Protein AF-A0A954CSB7-F1 (afdb_monomer)

Solvent-accessible surface area (backbone atoms only — not comparable to full-atom values): 28310 Å² total; per-residue (Å²): 131,64,52,92,45,86,76,72,84,74,72,85,66,66,89,70,69,72,78,51,72,38,76,44,66,38,88,82,48,76,48,77,45,70,33,79,60,80,79,78,53,80,87,54,53,62,61,53,49,53,50,48,49,51,40,29,69,76,28,79,60,50,50,56,48,56,46,78,50,76,43,51,46,66,57,55,72,71,44,50,74,70,50,37,44,48,53,19,48,53,54,41,54,51,46,44,50,51,17,64,71,46,45,29,28,27,38,28,38,38,31,38,28,50,44,60,74,41,64,22,41,52,65,63,54,59,86,52,51,75,68,64,27,28,35,68,43,70,55,68,53,68,96,70,74,62,101,68,55,73,53,58,56,46,53,56,54,50,52,54,48,49,51,54,49,50,58,52,39,59,59,50,60,73,71,56,76,59,67,69,54,43,50,30,38,68,45,20,55,61,48,51,52,59,50,46,53,50,52,43,52,34,48,44,52,48,68,44,92,86,62,88,58,83,29,66,46,75,39,29,44,35,46,24,25,76,52,75,90,73,62,76,63,60,63,50,51,54,51,51,35,63,74,67,71,55,75,85,77,95,78,76,81,85,74,77,75,71,72,61,56,32,21,52,56,35,37,46,66,67,45,61,54,62,44,52,74,69,22,37,54,27,71,68,57,54,52,53,57,49,51,54,53,50,52,51,52,52,51,53,53,51,52,51,51,52,52,50,51,53,50,50,47,14,49,53,46,34,51,50,55,51,51,54,48,50,56,26,45,50,48,53,67,69,55,76,92,53,82,61,90,48,66,66,59,46,51,29,47,48,51,33,48,53,52,44,51,50,40,51,45,29,73,73,78,56,62,60,76,55,35,34,95,88,61,59,52,54,69,62,49,38,59,55,47,46,42,56,50,36,65,58,45,32,70,40,37,50,53,49,23,50,54,41,50,51,52,50,50,53,50,51,64,72,69,63,52,101,82,55,61,72,66,59,57,51,50,51,52,53,55,49,50,40,53,33,24,41,48,68,76,38,87,44,50,36,71,62,41,25,59,62,47,64,39,87,59,30,48,49,77,86,70,91,69,72,91,58,45,70,62,47,51,52,51,50,42,54,52,42,42,53,50,22,49,50,53,43,68,49,57,88,96,56,70,92,52,64,76,57,51,87,129

pLDDT: mean 80.66, std 16.31, range [27.88, 97.5]

Radius of gyration: 52.99 Å; Cα contacts (8 Å, |Δi|>4): 544; chains: 1; bounding box: 109×63×134 Å

Foldseek 3Di:
DAQPPPDDDDFPDDPDAPPAFTWGDDPLDIDTRGHPCVLPDPPCVVVVLVVLLVLCVVPVWFSDAEEEAEDELVCLVPDDLVRLLVVLVSVLVVLQVSCVSSLKQHEYEYEHEPCVVQQLPCLLCVPDDPVQQQAWAWDWDDPDDDPDDPLVVLVVRLVVVLVVLVVVLVVSLVPDDDPSSNVSSVCRSVSSVVSSVSVSSSSCSNRPPVPPDSRYHHTIYTYWYFDDPDDVVVVVVVVVCVVVVPPDDPPDDPPVVPRRIGNPNCCVVVPSSVSSVVMGRHPVVVVVVVVVVVVVVVVVVVVVVVVVVLVVLQVVVQVVLVVQLVVLLVQLVPDDDDQEDDLSNLVSLLSNLVSLVVLVCCVPVNNDSSNDDPNHPSVVSNLVSLLSSLVRCCSQFPQQLLVQLVVVLVVLVVPDDPPDDPVSVVVNVLSVVLNCLLQLNDQFDLVSVLVSSLPPCRRGHPDPDDPCVVVSSVSVSSVSSSLSVVSNVDDRPDDPNVSHDHD

Mean predicted aligned error: 14.92 Å

Structure (mmCIF, N/CA/C/O backbone):
data_AF-A0A954CSB7-F1
#
_entry.id   AF-A0A954CSB7-F1
#
loop_
_atom_site.group_PDB
_atom_site.id
_atom_site.type_symbol
_atom_site.label_atom_id
_atom_site.label_alt_id
_atom_site.label_comp_id
_atom_site.label_asym_id
_atom_site.label_entity_id
_atom_site.label_seq_id
_atom_site.pdbx_PDB_ins_code
_atom_site.Cartn_x
_atom_site.Cartn_y
_atom_site.Cartn_z
_atom_site.occupancy
_atom_site.B_iso_or_equiv
_atom_site.auth_seq_id
_atom_site.auth_comp_id
_atom_site.auth_asym_id
_atom_site.auth_atom_id
_atom_site.pdbx_PDB_model_num
ATOM 1 N N . LEU A 1 1 ? -30.658 -6.996 17.499 1.00 58.53 1 LEU A N 1
ATOM 2 C CA . LEU A 1 1 ? -30.069 -6.772 16.162 1.00 58.53 1 LEU A CA 1
ATOM 3 C C . LEU A 1 1 ? -30.903 -7.571 15.180 1.00 58.53 1 LEU A C 1
ATOM 5 O O . LEU A 1 1 ? -31.338 -8.655 15.562 1.00 58.53 1 LEU A O 1
ATOM 9 N N . ASN A 1 2 ? -31.167 -7.038 13.991 1.00 55.19 2 ASN A N 1
ATOM 10 C CA . ASN A 1 2 ? -31.871 -7.786 12.954 1.00 55.19 2 ASN A CA 1
ATOM 11 C C . ASN A 1 2 ? -30.877 -8.728 12.273 1.00 55.19 2 ASN A C 1
ATOM 13 O O . ASN A 1 2 ? -29.867 -8.288 11.722 1.00 55.19 2 ASN A O 1
ATOM 17 N N . PHE A 1 3 ? -31.151 -10.026 12.367 1.00 62.50 3 PHE A N 1
ATOM 18 C CA . PHE A 1 3 ? -30.398 -11.073 11.689 1.00 62.50 3 PHE A CA 1
ATOM 19 C C . PHE A 1 3 ? -31.258 -11.555 10.514 1.00 62.50 3 PHE A C 1
ATOM 21 O O . PHE A 1 3 ? -32.340 -12.089 10.768 1.00 62.50 3 PHE A O 1
ATOM 28 N N . PRO A 1 4 ? -30.815 -11.403 9.254 1.00 45.62 4 PRO A N 1
ATOM 29 C CA . PRO A 1 4 ? -31.624 -11.712 8.068 1.00 45.62 4 PRO A CA 1
ATOM 30 C C . PRO A 1 4 ? -32.097 -13.177 7.922 1.00 45.62 4 PRO A C 1
ATOM 32 O O . PRO A 1 4 ? -32.830 -13.483 6.992 1.00 45.62 4 PRO A O 1
ATOM 35 N N . ALA A 1 5 ? -31.709 -14.093 8.820 1.00 44.19 5 ALA A N 1
ATOM 36 C CA . ALA A 1 5 ? -31.930 -15.540 8.698 1.00 44.19 5 ALA A CA 1
ATOM 37 C C . ALA A 1 5 ? -32.710 -16.169 9.876 1.00 44.19 5 ALA A C 1
ATOM 39 O O . ALA A 1 5 ? -32.426 -17.293 10.293 1.00 44.19 5 ALA A O 1
ATOM 40 N N . ALA A 1 6 ? -33.705 -15.467 10.431 1.00 41.38 6 ALA A N 1
ATOM 41 C CA . ALA A 1 6 ? -34.638 -16.059 11.404 1.00 41.38 6 ALA A CA 1
ATOM 42 C C . ALA A 1 6 ? -35.704 -16.986 10.763 1.00 41.38 6 ALA A C 1
ATOM 44 O O . ALA A 1 6 ? -36.482 -17.609 11.481 1.00 41.38 6 ALA A O 1
ATOM 45 N N . GLN A 1 7 ? -35.708 -17.137 9.434 1.00 35.84 7 GLN A N 1
ATOM 46 C CA . GLN A 1 7 ? -36.446 -18.174 8.707 1.00 35.84 7 GLN A CA 1
ATOM 47 C C . GLN A 1 7 ? -35.445 -19.011 7.894 1.00 35.84 7 GLN A C 1
ATOM 49 O O . GLN A 1 7 ? -35.078 -18.640 6.789 1.00 35.84 7 GLN A O 1
ATOM 54 N N . GLY A 1 8 ? -34.959 -20.121 8.459 1.00 34.28 8 GLY A N 1
ATOM 55 C CA . GLY A 1 8 ? -34.123 -21.091 7.737 1.00 34.28 8 GLY A CA 1
ATOM 56 C C . GLY A 1 8 ? -32.611 -20.827 7.776 1.00 34.28 8 GLY A C 1
ATOM 57 O O . GLY A 1 8 ? -32.037 -20.275 6.850 1.00 34.28 8 GLY A O 1
ATOM 58 N N . GLY A 1 9 ? -31.962 -21.293 8.848 1.00 41.34 9 GLY A N 1
ATOM 59 C CA . GLY A 1 9 ? -30.584 -21.807 8.852 1.00 41.34 9 GLY A CA 1
ATOM 60 C C . GLY A 1 9 ? -29.501 -21.063 8.057 1.00 41.34 9 GLY A C 1
ATOM 61 O O . GLY A 1 9 ? -29.053 -21.558 7.033 1.00 41.34 9 GLY A O 1
ATOM 62 N N . ALA A 1 10 ? -28.943 -19.988 8.616 1.00 38.69 10 ALA A N 1
ATOM 63 C CA . ALA A 1 10 ? -27.583 -19.554 8.273 1.00 38.69 10 ALA A CA 1
ATOM 64 C C . ALA A 1 10 ? -26.798 -19.151 9.529 1.00 38.69 10 ALA A C 1
ATOM 66 O O . ALA A 1 10 ? -26.218 -18.075 9.632 1.00 38.69 10 ALA A O 1
ATOM 67 N N . LYS A 1 11 ? -26.796 -20.044 10.521 1.00 39.81 11 LYS A N 1
ATOM 68 C CA . LYS A 1 11 ? -25.734 -20.105 11.521 1.00 39.81 11 LYS A CA 1
ATOM 69 C C . LYS A 1 11 ? -24.755 -21.142 10.986 1.00 39.81 11 LYS A C 1
ATOM 71 O O . LYS A 1 11 ? -25.071 -22.329 11.038 1.00 39.81 11 LYS A O 1
ATOM 76 N N . VAL A 1 12 ? -23.618 -20.727 10.427 1.00 42.75 12 VAL A N 1
ATOM 77 C CA . VAL A 1 12 ? -22.533 -21.671 10.107 1.00 42.75 12 VAL A CA 1
ATOM 78 C C . VAL A 1 12 ? -21.904 -22.056 11.440 1.00 42.75 12 VAL A C 1
ATOM 80 O O . VAL A 1 12 ? -20.936 -21.466 11.896 1.00 42.75 12 VAL A O 1
ATOM 83 N N . ARG A 1 13 ? -22.579 -22.963 12.144 1.00 39.25 13 ARG A N 1
ATOM 84 C CA . ARG A 1 13 ? -22.224 -23.406 13.485 1.00 39.25 13 ARG A CA 1
ATOM 85 C C . ARG A 1 13 ? -21.276 -24.588 13.328 1.00 39.25 13 ARG A C 1
ATOM 87 O O . ARG A 1 13 ? -21.699 -25.645 12.863 1.00 39.25 13 ARG A O 1
ATOM 94 N N . GLY A 1 14 ? -20.023 -24.434 13.747 1.00 34.94 14 GLY A N 1
ATOM 95 C CA . GLY A 1 14 ? -19.221 -25.596 14.129 1.00 34.94 14 GLY A CA 1
ATOM 96 C C . GLY A 1 14 ? -19.966 -26.362 15.230 1.00 34.94 14 GLY A C 1
ATOM 97 O O . GLY A 1 14 ? -20.561 -25.763 16.129 1.00 34.94 14 GLY A O 1
ATOM 98 N N . ILE A 1 15 ? -20.039 -27.684 15.124 1.00 28.69 15 ILE A N 1
ATOM 99 C CA . ILE A 1 15 ? -20.861 -28.523 16.002 1.00 28.69 15 ILE A CA 1
ATOM 100 C C . ILE A 1 15 ? -20.238 -28.551 17.416 1.00 28.69 15 ILE A C 1
ATOM 102 O O . ILE A 1 15 ? -19.192 -29.162 17.629 1.00 28.69 15 ILE A O 1
ATOM 106 N N . GLY A 1 16 ? -20.910 -27.909 18.383 1.00 27.88 16 GLY A N 1
ATOM 107 C CA . GLY A 1 16 ? -20.658 -28.014 19.832 1.00 27.88 16 GLY A CA 1
ATOM 108 C C . GLY A 1 16 ? -19.767 -26.913 20.429 1.00 27.88 16 GLY A C 1
ATOM 109 O O . GLY A 1 16 ? -18.554 -26.965 20.276 1.00 27.88 16 GLY A O 1
ATOM 110 N N . GLY A 1 17 ? -20.362 -25.959 21.167 1.00 42.59 17 GLY A N 1
ATOM 111 C CA . GLY A 1 17 ? -19.653 -24.797 21.741 1.00 42.59 17 GLY A CA 1
ATOM 112 C C . GLY A 1 17 ? -19.018 -23.888 20.675 1.00 42.59 17 GLY A C 1
ATOM 113 O O . GLY A 1 17 ? -18.892 -24.285 19.520 1.00 42.59 17 GLY A O 1
ATOM 114 N N . THR A 1 18 ? -18.629 -22.655 21.010 1.00 44.28 18 THR A N 1
ATOM 115 C CA . THR A 1 18 ? -17.856 -21.808 20.077 1.00 44.28 18 THR A CA 1
ATOM 116 C C . THR A 1 18 ? -16.432 -22.368 19.996 1.00 44.28 18 THR A C 1
ATOM 118 O O . THR A 1 18 ? -15.550 -21.952 20.739 1.00 44.28 18 THR A O 1
ATOM 121 N N . ARG A 1 19 ? -16.240 -23.417 19.184 1.00 41.44 19 ARG A N 1
ATOM 122 C CA . ARG A 1 19 ? -14.942 -24.071 18.931 1.00 41.44 19 ARG A CA 1
ATOM 123 C C . ARG A 1 19 ? -14.111 -23.328 17.880 1.00 41.44 19 ARG A C 1
ATOM 125 O O . ARG A 1 19 ? -12.893 -23.313 18.002 1.00 41.44 19 ARG A O 1
ATOM 132 N N . ASN A 1 20 ? -14.779 -22.670 16.929 1.00 51.84 20 ASN A N 1
ATOM 133 C CA . ASN A 1 20 ? -14.190 -21.883 15.841 1.00 51.84 20 ASN A CA 1
ATOM 134 C C . ASN A 1 20 ? -14.751 -20.446 15.896 1.00 51.84 20 ASN A C 1
ATOM 136 O O . ASN A 1 20 ? -15.781 -20.224 16.533 1.00 51.84 20 ASN A O 1
ATOM 140 N N . CYS A 1 21 ? -14.092 -19.472 15.255 1.00 63.47 21 CYS A N 1
ATOM 141 C CA . CYS A 1 21 ? -14.601 -18.097 15.157 1.00 63.47 21 CYS A CA 1
ATOM 142 C C . CYS A 1 21 ? -16.009 -18.072 14.524 1.00 63.47 21 CYS A C 1
ATOM 144 O O . CYS A 1 21 ? -16.188 -18.519 13.390 1.00 63.47 21 CYS A O 1
ATOM 146 N N . ASP A 1 22 ? -16.996 -17.542 15.251 1.00 70.06 22 ASP A N 1
ATOM 147 C CA . ASP A 1 22 ? -18.388 -17.446 14.809 1.00 70.06 22 ASP A CA 1
ATOM 148 C C . ASP A 1 22 ? -18.623 -16.108 14.091 1.00 70.06 22 ASP A C 1
ATOM 150 O O . ASP A 1 22 ? -18.292 -15.029 14.590 1.00 70.06 22 ASP A O 1
ATOM 154 N N . TRP A 1 23 ? -19.238 -16.175 12.910 1.00 76.38 23 TRP A N 1
ATOM 155 C CA . TRP A 1 23 ? -19.593 -15.001 12.117 1.00 76.38 23 TRP A CA 1
ATOM 156 C C . TRP A 1 23 ? -21.077 -14.698 12.265 1.00 76.38 23 TRP A C 1
ATOM 158 O O . TRP A 1 23 ? -21.939 -15.519 11.944 1.00 76.38 23 TRP A O 1
ATOM 168 N N . TRP A 1 24 ? -21.375 -13.483 12.702 1.00 78.25 24 TRP A N 1
ATOM 169 C CA . TRP A 1 24 ? -22.733 -13.012 12.915 1.00 78.25 24 TRP A CA 1
ATOM 170 C C . TRP A 1 24 ? -23.031 -11.858 11.960 1.00 78.25 24 TRP A C 1
ATOM 172 O O . TRP A 1 24 ? -22.493 -10.759 12.095 1.00 78.25 24 TRP A O 1
ATOM 182 N N . PHE A 1 25 ? -23.904 -12.114 10.988 1.00 77.12 25 PHE A N 1
ATOM 183 C CA . PHE A 1 25 ? -24.308 -11.140 9.976 1.00 77.12 25 PHE A CA 1
ATOM 184 C C . PHE A 1 25 ? -25.567 -10.393 10.415 1.00 77.12 25 PHE A C 1
ATOM 186 O O . PHE A 1 25 ? -26.606 -11.006 10.658 1.00 77.12 25 PHE A O 1
ATOM 193 N N . THR A 1 26 ? -25.484 -9.070 10.488 1.00 78.31 26 THR A N 1
ATOM 194 C CA . THR A 1 26 ? -26.619 -8.185 10.782 1.00 78.31 26 THR A CA 1
ATOM 195 C C . THR A 1 26 ? -26.814 -7.187 9.650 1.00 78.31 26 THR A C 1
ATOM 197 O O . THR A 1 26 ? -25.914 -7.005 8.830 1.00 78.31 26 THR A O 1
ATOM 200 N N . GLU A 1 27 ? -27.969 -6.522 9.612 1.00 77.81 27 GLU A N 1
ATOM 201 C CA . GLU A 1 27 ? -28.237 -5.450 8.636 1.00 77.81 27 GLU A CA 1
ATOM 202 C C . GLU A 1 27 ? -27.206 -4.308 8.714 1.00 77.81 27 GLU A C 1
ATOM 204 O O . GLU A 1 27 ? -26.839 -3.732 7.692 1.00 77.81 27 GLU A O 1
ATOM 209 N N . ASP A 1 28 ? -26.685 -4.030 9.914 1.00 77.12 28 ASP A N 1
ATOM 210 C CA . ASP A 1 28 ? -25.803 -2.889 10.185 1.00 77.12 28 ASP A CA 1
ATOM 211 C C . ASP A 1 28 ? -24.303 -3.240 10.193 1.00 77.12 28 ASP A C 1
ATOM 213 O O . ASP A 1 28 ? -23.449 -2.348 10.180 1.00 77.12 28 ASP A O 1
ATOM 217 N N . GLY A 1 29 ? -23.946 -4.528 10.222 1.00 80.00 29 GLY A N 1
ATOM 218 C CA . GLY A 1 29 ? -22.550 -4.950 10.326 1.00 80.00 29 GLY A CA 1
ATOM 219 C C . GLY A 1 29 ? -22.325 -6.446 10.537 1.00 80.00 29 GLY A C 1
ATOM 220 O O . GLY A 1 29 ? -23.254 -7.229 10.738 1.00 80.00 29 GLY A O 1
ATOM 221 N N . ILE A 1 30 ? -21.051 -6.838 10.499 1.00 85.00 30 ILE A N 1
ATOM 222 C CA . ILE A 1 30 ? -20.589 -8.204 10.766 1.00 85.00 30 ILE A CA 1
ATOM 223 C C . ILE A 1 30 ? -19.893 -8.203 12.126 1.00 85.00 30 ILE A C 1
ATOM 225 O O . ILE A 1 30 ? -18.964 -7.424 12.342 1.00 85.00 30 ILE A O 1
ATOM 229 N N . LEU A 1 31 ? -20.337 -9.072 13.031 1.00 85.19 31 LEU A N 1
ATOM 230 C CA . LEU A 1 31 ? -19.681 -9.321 14.310 1.00 85.19 31 LEU A CA 1
ATOM 231 C C . LEU A 1 31 ? -18.898 -10.628 14.199 1.00 85.19 31 LEU A C 1
ATOM 233 O O . LEU A 1 31 ? -19.445 -11.659 13.806 1.00 85.19 31 LEU A O 1
ATOM 237 N N . LEU A 1 32 ? -17.614 -10.556 14.527 1.00 84.25 32 LEU A N 1
ATOM 238 C CA . LEU A 1 32 ? -16.718 -11.702 14.573 1.00 84.25 32 LEU A CA 1
ATOM 239 C C . LEU A 1 32 ? -16.534 -12.063 16.040 1.00 84.25 32 LEU A C 1
ATOM 241 O O . LEU A 1 32 ? -15.939 -11.295 16.794 1.00 84.25 32 LEU A O 1
ATOM 245 N N . ASP A 1 33 ? -17.099 -13.193 16.442 1.00 77.44 33 ASP A N 1
ATOM 246 C CA . ASP A 1 33 ? -16.968 -13.713 17.795 1.00 77.44 33 ASP A CA 1
ATOM 247 C C . ASP A 1 33 ? -15.814 -14.715 17.818 1.00 77.44 33 ASP A C 1
ATOM 249 O O . ASP A 1 33 ? -15.838 -15.756 17.156 1.00 77.44 33 ASP A O 1
ATOM 253 N N . THR A 1 34 ? -14.745 -14.359 18.516 1.00 66.25 34 THR A N 1
ATOM 254 C CA . THR A 1 34 ? -13.564 -15.205 18.649 1.00 66.25 34 THR A CA 1
ATOM 255 C C . THR A 1 34 ? -13.763 -16.119 19.845 1.00 66.25 34 THR A C 1
ATOM 257 O O . THR A 1 34 ? -13.930 -15.632 20.962 1.00 66.25 34 THR A O 1
ATOM 260 N N . ALA A 1 35 ? -13.714 -17.436 19.634 1.00 55.28 35 ALA A N 1
ATOM 261 C CA . ALA A 1 35 ? -13.769 -18.408 20.720 1.00 55.28 35 ALA A CA 1
ATOM 262 C C . ALA A 1 35 ? -12.796 -18.030 21.855 1.00 55.28 35 ALA A C 1
ATOM 264 O O . ALA A 1 35 ? -11.618 -17.768 21.608 1.00 55.28 35 ALA A O 1
ATOM 265 N N . GLY A 1 36 ? -13.256 -18.073 23.111 1.00 51.44 36 GLY A N 1
ATOM 266 C CA . GLY A 1 36 ? -12.426 -17.769 24.287 1.00 51.44 36 GLY A CA 1
ATOM 267 C C . GLY A 1 36 ? -11.167 -18.646 24.431 1.00 51.44 36 GLY A C 1
ATOM 268 O O . GLY A 1 36 ? -10.270 -18.290 25.188 1.00 51.44 36 GLY A O 1
ATOM 269 N N . ARG A 1 37 ? -11.060 -19.752 23.672 1.00 46.59 37 ARG A N 1
ATOM 270 C CA . ARG A 1 37 ? -9.919 -20.691 23.619 1.00 46.59 37 ARG A CA 1
ATOM 271 C C . ARG A 1 37 ? -8.616 -20.084 23.101 1.00 46.59 37 ARG A C 1
ATOM 273 O O . ARG A 1 37 ? -7.557 -20.577 23.479 1.00 46.59 37 ARG A O 1
ATOM 280 N N . TYR A 1 38 ? -8.648 -19.007 22.310 1.00 48.41 38 TYR A N 1
ATOM 281 C CA . TYR A 1 38 ? -7.397 -18.400 21.837 1.00 48.41 38 TYR A CA 1
ATOM 282 C C . TYR A 1 38 ? -6.513 -17.895 22.987 1.00 48.41 38 TYR A C 1
ATOM 284 O O . TYR A 1 38 ? -5.347 -17.616 22.754 1.00 48.41 38 TYR A O 1
ATOM 292 N N . THR A 1 39 ? -7.021 -17.841 24.225 1.00 45.91 39 THR A N 1
ATOM 293 C CA . THR A 1 39 ? -6.282 -17.512 25.453 1.00 45.91 39 THR A CA 1
ATOM 294 C C . THR A 1 39 ? -5.405 -18.636 26.028 1.00 45.91 39 THR A C 1
ATOM 296 O O . THR A 1 39 ? -4.519 -18.314 26.812 1.00 45.91 39 THR A O 1
ATOM 299 N N . THR A 1 40 ? -5.589 -19.919 25.674 1.00 44.09 40 THR A N 1
ATOM 300 C CA . THR A 1 40 ? -5.086 -21.029 26.524 1.00 44.09 40 THR A CA 1
ATOM 301 C C . THR A 1 40 ? -4.278 -22.144 25.845 1.00 44.09 40 THR A C 1
ATOM 303 O O . THR A 1 40 ? -3.637 -22.903 26.569 1.00 44.09 40 THR A O 1
ATOM 306 N N . VAL A 1 41 ? -4.223 -22.263 24.509 1.00 47.25 41 VAL A N 1
ATOM 307 C CA . VAL A 1 41 ? -3.470 -23.359 23.850 1.00 47.25 41 VAL A CA 1
ATOM 308 C C . VAL A 1 41 ? -2.693 -22.866 22.622 1.00 47.25 41 VAL A C 1
ATOM 310 O O . VAL A 1 41 ? -3.241 -22.169 21.774 1.00 47.25 41 VAL A O 1
ATOM 313 N N . ALA A 1 42 ? -1.409 -23.227 22.523 1.00 53.00 42 ALA A N 1
ATOM 314 C CA . ALA A 1 42 ? -0.500 -22.798 21.452 1.00 53.00 42 ALA A CA 1
ATOM 315 C C . ALA A 1 42 ? -0.835 -23.383 20.060 1.00 53.00 42 ALA A C 1
ATOM 317 O O . ALA A 1 42 ? -0.461 -22.792 19.050 1.00 53.00 42 ALA A O 1
ATOM 318 N N . GLU A 1 43 ? -1.557 -24.508 19.993 1.00 52.78 43 GLU A N 1
ATOM 319 C CA . GLU A 1 43 ? -1.865 -25.218 18.738 1.00 52.78 43 GLU A CA 1
ATOM 320 C C . GLU A 1 43 ? -2.818 -24.459 17.791 1.00 52.78 43 GLU A C 1
ATOM 322 O O . GLU A 1 43 ? -2.798 -24.723 16.594 1.00 52.78 43 GLU A O 1
ATOM 327 N N . ASP A 1 44 ? -3.595 -23.473 18.262 1.00 62.16 44 ASP A N 1
ATOM 328 C CA . ASP A 1 44 ? -4.552 -22.731 17.406 1.00 62.16 44 ASP A CA 1
ATOM 329 C C . ASP A 1 44 ? -4.057 -21.354 16.954 1.00 62.16 44 ASP A C 1
ATOM 331 O O . ASP A 1 44 ? -4.788 -20.585 16.319 1.00 62.16 44 ASP A O 1
ATOM 335 N N . GLN A 1 45 ? -2.821 -21.002 17.306 1.00 69.06 45 GLN A N 1
ATOM 336 C CA . GLN A 1 45 ? -2.272 -19.682 17.019 1.00 69.06 45 GLN A CA 1
ATOM 337 C C . GLN A 1 45 ? -2.076 -19.465 15.508 1.00 69.06 45 GLN A C 1
ATOM 339 O O . GLN A 1 45 ? -2.278 -18.360 15.004 1.00 69.06 45 GLN A O 1
ATOM 344 N N . GLU A 1 46 ? -1.735 -20.522 14.766 1.00 73.12 46 GLU A N 1
ATOM 345 C CA . GLU A 1 46 ? -1.573 -20.460 13.311 1.00 73.12 46 GLU A CA 1
ATOM 346 C C . GLU A 1 46 ? -2.901 -20.234 12.580 1.00 73.12 46 GLU A C 1
ATOM 348 O O . GLU A 1 46 ? -2.962 -19.392 11.683 1.00 73.12 46 GLU A O 1
ATOM 353 N N . GLU A 1 47 ? -3.976 -20.918 12.989 1.00 74.75 47 GLU A N 1
ATOM 354 C CA . GLU A 1 47 ? -5.312 -20.742 12.403 1.00 74.75 47 GLU A CA 1
ATOM 355 C C . GLU A 1 47 ? -5.821 -19.313 12.630 1.00 74.75 47 GLU A C 1
ATOM 357 O O . GLU A 1 47 ? -6.297 -18.649 11.705 1.00 74.75 47 GLU A O 1
ATOM 362 N N . TRP A 1 48 ? -5.638 -18.798 13.847 1.00 76.69 48 TRP A N 1
ATOM 363 C CA . TRP A 1 48 ? -5.956 -17.417 14.188 1.00 76.69 48 TRP A CA 1
ATOM 364 C C . TRP A 1 48 ? -5.161 -16.406 13.351 1.00 76.69 48 TRP A C 1
ATOM 366 O O . TRP A 1 48 ? -5.719 -15.445 12.817 1.00 76.69 48 TRP A O 1
ATOM 376 N N . PHE A 1 49 ? -3.860 -16.629 13.167 1.00 82.75 49 PHE A N 1
ATOM 377 C CA . PHE A 1 49 ? -3.039 -15.756 12.333 1.00 82.75 49 PHE A CA 1
ATOM 378 C C . PHE A 1 49 ? -3.424 -15.804 10.858 1.00 82.75 49 PHE A C 1
ATOM 380 O O . PHE A 1 49 ? -3.494 -14.749 10.221 1.00 82.75 49 PHE A O 1
ATOM 387 N N . ALA A 1 50 ? -3.708 -16.988 10.318 1.00 82.50 50 ALA A N 1
ATOM 388 C CA . ALA A 1 50 ? -4.200 -17.137 8.954 1.00 82.50 50 ALA A CA 1
ATOM 389 C C . ALA A 1 50 ? -5.531 -16.392 8.765 1.00 82.50 50 ALA A C 1
ATOM 391 O O . ALA A 1 50 ? -5.729 -15.703 7.762 1.00 82.50 50 ALA A O 1
ATOM 392 N N . PHE A 1 51 ? -6.410 -16.453 9.765 1.00 83.00 51 PHE A N 1
ATOM 393 C CA . PHE A 1 51 ? -7.666 -15.715 9.783 1.00 83.00 51 PHE A CA 1
ATOM 394 C C . PHE A 1 51 ? -7.464 -14.191 9.769 1.00 83.00 51 PHE A C 1
ATOM 396 O O . PHE A 1 51 ? -8.052 -13.495 8.935 1.00 83.00 51 PHE A O 1
ATOM 403 N N . LEU A 1 52 ? -6.590 -13.656 10.627 1.00 86.00 52 LEU A N 1
ATOM 404 C CA . LEU A 1 52 ? -6.276 -12.222 10.630 1.00 86.00 52 LEU A CA 1
ATOM 405 C C . LEU A 1 52 ? -5.661 -11.763 9.302 1.00 86.00 52 LEU A C 1
ATOM 407 O O . LEU A 1 52 ? -5.987 -10.681 8.804 1.00 86.00 52 LEU A O 1
ATOM 411 N N . GLU A 1 53 ? -4.817 -12.592 8.689 1.00 85.94 53 GLU A N 1
ATOM 412 C CA . GLU A 1 53 ? -4.244 -12.302 7.375 1.00 85.94 53 GLU A CA 1
ATOM 413 C C . GLU A 1 53 ? -5.280 -12.325 6.248 1.00 85.94 53 GLU A C 1
ATOM 415 O O . GLU A 1 53 ? -5.239 -11.480 5.345 1.00 85.94 53 GLU A O 1
ATOM 420 N N . MET A 1 54 ? -6.261 -13.225 6.322 1.00 85.75 54 MET A N 1
ATOM 421 C CA . MET A 1 54 ? -7.398 -13.253 5.403 1.00 85.75 54 MET A CA 1
ATOM 422 C C . MET A 1 54 ? -8.195 -11.945 5.475 1.00 85.75 54 MET A C 1
ATOM 424 O O . MET A 1 54 ? -8.499 -11.344 4.438 1.00 85.75 54 MET A O 1
ATOM 428 N N . ILE A 1 55 ? -8.480 -11.457 6.688 1.00 87.38 55 ILE A N 1
ATOM 429 C CA . ILE A 1 55 ? -9.186 -10.186 6.894 1.00 87.38 55 ILE A CA 1
ATOM 430 C C . ILE A 1 55 ? -8.358 -9.021 6.347 1.00 87.38 55 ILE A C 1
ATOM 432 O O . ILE A 1 55 ? -8.879 -8.191 5.597 1.00 87.38 55 ILE A O 1
ATOM 436 N N . ARG A 1 56 ? -7.056 -8.969 6.658 1.00 86.69 56 ARG A N 1
ATOM 437 C CA . ARG A 1 56 ? -6.154 -7.912 6.176 1.00 86.69 56 ARG A CA 1
ATOM 438 C C . ARG A 1 56 ? -6.058 -7.881 4.652 1.00 86.69 56 ARG A C 1
ATOM 440 O O . ARG A 1 56 ? -6.060 -6.803 4.055 1.00 86.69 56 ARG A O 1
ATOM 447 N N . THR A 1 57 ? -5.994 -9.048 4.017 1.00 85.81 57 THR A N 1
ATOM 448 C CA . THR A 1 57 ? -5.898 -9.170 2.556 1.00 85.81 57 THR A CA 1
ATOM 449 C C . THR A 1 57 ? -7.201 -8.756 1.876 1.00 85.81 57 THR A C 1
ATOM 451 O O . THR A 1 57 ? -7.167 -8.039 0.872 1.00 85.81 57 THR A O 1
ATOM 454 N N . SER A 1 58 ? -8.340 -9.137 2.460 1.00 86.81 58 SER A N 1
ATOM 455 C CA . SER A 1 58 ? -9.675 -8.814 1.943 1.00 86.81 58 SER A CA 1
ATOM 456 C C . SER A 1 58 ? -10.043 -7.340 2.145 1.00 86.81 58 SER A C 1
ATOM 458 O O . SER A 1 58 ? -10.707 -6.738 1.305 1.00 86.81 58 SER A O 1
ATOM 460 N N . ARG A 1 59 ? -9.591 -6.723 3.244 1.00 86.19 59 ARG A N 1
ATOM 461 C CA . ARG A 1 59 ? -9.912 -5.339 3.630 1.00 86.19 59 ARG A CA 1
ATOM 462 C C . ARG A 1 59 ? -8.645 -4.524 3.905 1.00 86.19 59 ARG A C 1
ATOM 464 O O . ARG A 1 59 ? -8.357 -4.144 5.037 1.00 86.19 59 ARG A O 1
ATOM 471 N N . LYS A 1 60 ? -7.916 -4.193 2.834 1.00 75.69 60 LYS A N 1
ATOM 472 C CA . LYS A 1 60 ? -6.568 -3.581 2.869 1.00 75.69 60 LYS A CA 1
ATOM 473 C C . LYS A 1 60 ? -6.439 -2.250 3.620 1.00 75.69 60 LYS A C 1
ATOM 475 O O . LYS A 1 60 ? -5.328 -1.916 4.032 1.00 75.69 60 LYS A O 1
ATOM 480 N N . ASP A 1 61 ? -7.508 -1.463 3.733 1.00 75.12 61 ASP A N 1
ATOM 481 C CA . ASP A 1 61 ? -7.461 -0.135 4.370 1.00 75.12 61 ASP A CA 1
ATOM 482 C C . ASP A 1 61 ? -7.998 -0.147 5.803 1.00 75.12 61 ASP A C 1
ATOM 484 O O . ASP A 1 61 ? -7.446 0.520 6.682 1.00 75.12 61 ASP A O 1
ATOM 488 N N . LYS A 1 62 ? -9.068 -0.914 6.042 1.00 83.12 62 LYS A N 1
ATOM 489 C CA . LYS A 1 62 ? -9.747 -1.035 7.339 1.00 83.12 62 LYS A CA 1
ATOM 490 C C . LYS A 1 62 ? -10.111 -2.500 7.600 1.00 83.12 62 LYS A C 1
ATOM 492 O O . LYS A 1 62 ? -11.269 -2.874 7.367 1.00 83.12 62 LYS A O 1
ATOM 497 N N . PRO A 1 63 ? -9.141 -3.325 8.039 1.00 86.06 63 PRO A N 1
ATOM 498 C CA . PRO A 1 63 ? -9.362 -4.750 8.264 1.00 86.06 63 PRO A CA 1
ATOM 499 C C . PRO A 1 63 ? -10.525 -5.002 9.230 1.00 86.06 63 PRO A C 1
ATOM 501 O O . PRO A 1 63 ? -11.452 -5.729 8.888 1.00 86.06 63 PRO A O 1
ATOM 504 N N . ILE A 1 64 ? -10.543 -4.280 10.357 1.00 89.69 64 ILE A N 1
ATOM 505 C CA . ILE A 1 64 ? -11.668 -4.217 11.301 1.00 89.69 64 ILE A CA 1
ATOM 506 C C . ILE A 1 64 ? -12.062 -2.763 11.587 1.00 89.69 64 ILE A C 1
ATOM 508 O O . ILE A 1 64 ? -11.262 -1.845 11.395 1.00 89.69 64 ILE A O 1
ATOM 512 N N . ASN A 1 65 ? -13.305 -2.551 12.027 1.00 89.94 65 ASN A N 1
ATOM 513 C CA . ASN A 1 65 ? -13.832 -1.224 12.369 1.00 89.94 65 ASN A CA 1
ATOM 514 C C . ASN A 1 65 ? -13.694 -0.871 13.859 1.00 89.94 65 ASN A C 1
ATOM 516 O O . ASN A 1 65 ? -13.727 0.307 14.199 1.00 89.94 65 ASN A O 1
ATOM 520 N N . GLY A 1 66 ? -13.510 -1.869 14.717 1.00 89.88 66 GLY A N 1
ATOM 521 C CA . GLY A 1 66 ? -13.359 -1.731 16.160 1.00 89.88 66 GLY A CA 1
ATOM 522 C C . GLY A 1 66 ? -13.202 -3.102 16.808 1.00 89.88 66 GLY A C 1
ATOM 523 O O . GLY A 1 66 ? -13.486 -4.117 16.169 1.00 89.88 66 GLY A O 1
ATOM 524 N N . ALA A 1 67 ? -12.761 -3.124 18.060 1.00 90.31 67 ALA A N 1
ATOM 525 C CA . ALA A 1 67 ? -12.709 -4.328 18.884 1.00 90.31 67 ALA A CA 1
ATOM 526 C C . ALA A 1 67 ? -13.582 -4.141 20.127 1.00 90.31 67 ALA A C 1
ATOM 528 O O . ALA A 1 67 ? -13.624 -3.052 20.699 1.00 90.31 67 ALA A O 1
ATOM 529 N N . ILE A 1 68 ? -14.281 -5.194 20.545 1.00 91.31 68 ILE A N 1
ATOM 530 C CA . ILE A 1 68 ? -15.090 -5.188 21.765 1.00 91.31 68 ILE A CA 1
ATOM 531 C C . ILE A 1 68 ? -14.387 -6.076 22.782 1.00 91.31 68 ILE A C 1
ATOM 533 O O . ILE A 1 68 ? -14.159 -7.254 22.525 1.00 91.31 68 ILE A O 1
ATOM 537 N N . VAL A 1 69 ? -14.055 -5.506 23.934 1.00 91.06 69 VAL A N 1
ATOM 538 C CA . VAL A 1 69 ? -13.519 -6.242 25.078 1.00 91.06 69 VAL A CA 1
ATOM 539 C C . VAL A 1 69 ? -14.672 -6.459 26.044 1.00 91.06 69 VAL A C 1
ATOM 541 O O . VAL A 1 69 ? -15.101 -5.525 26.721 1.00 91.06 69 VAL A O 1
ATOM 544 N N . ALA A 1 70 ? -15.207 -7.678 26.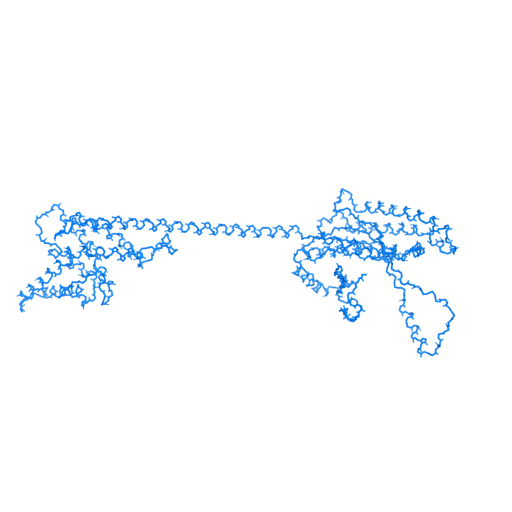062 1.00 91.38 70 ALA A N 1
ATOM 545 C CA . ALA A 1 70 ? -16.301 -8.068 26.940 1.00 91.38 70 ALA A CA 1
ATOM 546 C C . ALA A 1 70 ? -15.748 -8.756 28.192 1.00 91.38 70 ALA A C 1
ATOM 548 O O . ALA A 1 70 ? -15.123 -9.806 28.082 1.00 91.38 70 ALA A O 1
ATOM 549 N N . ILE A 1 71 ? -15.986 -8.176 29.368 1.00 91.00 71 ILE A N 1
ATOM 550 C CA . ILE A 1 71 ? -15.530 -8.724 30.654 1.00 91.00 71 ILE A CA 1
ATOM 551 C C . ILE A 1 71 ? -16.741 -8.911 31.548 1.00 91.00 71 ILE A C 1
ATOM 553 O O . ILE A 1 71 ? -17.588 -8.023 31.644 1.00 91.00 71 ILE A O 1
ATOM 557 N N . ALA A 1 72 ? -16.869 -10.073 32.173 1.00 91.38 72 ALA A N 1
ATOM 558 C CA . ALA A 1 72 ? -17.969 -10.323 33.087 1.00 91.38 72 ALA A CA 1
ATOM 559 C C . ALA A 1 72 ? -17.692 -9.638 34.433 1.00 91.38 72 ALA A C 1
ATOM 561 O O . ALA A 1 72 ? -16.596 -9.745 34.978 1.00 91.38 72 ALA A O 1
ATOM 562 N N . ILE A 1 73 ? -18.667 -8.905 34.975 1.00 90.56 73 ILE A N 1
ATOM 563 C CA . ILE A 1 73 ? -18.442 -8.147 36.214 1.00 90.56 73 ILE A CA 1
ATOM 564 C C . ILE A 1 73 ? -18.154 -9.071 37.407 1.00 90.56 73 ILE A C 1
ATOM 566 O O . ILE A 1 73 ? -17.364 -8.728 38.282 1.00 90.56 73 ILE A O 1
ATOM 570 N N . ASP A 1 74 ? -18.754 -10.264 37.429 1.00 88.75 74 ASP A N 1
ATOM 571 C CA . ASP A 1 74 ? -18.561 -11.261 38.483 1.00 88.75 74 ASP A CA 1
ATOM 572 C C . ASP A 1 74 ? -17.136 -11.818 38.517 1.00 88.75 74 ASP A C 1
ATOM 574 O O . ASP A 1 74 ? -16.639 -12.156 39.591 1.00 88.75 74 ASP A O 1
ATOM 578 N N . GLU A 1 75 ? -16.472 -11.866 37.363 1.00 88.56 75 GLU A N 1
ATOM 579 C CA . GLU A 1 75 ? -15.065 -12.247 37.250 1.00 88.56 75 GLU A CA 1
ATOM 580 C C . GLU A 1 75 ? -14.170 -11.213 37.943 1.00 88.56 75 GLU A C 1
ATOM 582 O O . GLU A 1 75 ? -13.335 -11.576 38.768 1.00 88.56 75 GLU A O 1
ATOM 587 N N . LEU A 1 76 ? -14.424 -9.920 37.717 1.00 88.75 76 LEU A N 1
ATOM 588 C CA . LEU A 1 76 ? -13.675 -8.834 38.360 1.00 88.75 76 LEU A CA 1
ATOM 589 C C . LEU A 1 76 ? -13.896 -8.774 39.873 1.00 88.75 76 LEU A C 1
ATOM 591 O O . LEU A 1 76 ? -12.969 -8.470 40.618 1.00 88.75 76 LEU A O 1
ATOM 595 N N . PHE A 1 77 ? -15.111 -9.071 40.339 1.00 86.19 77 PHE A N 1
ATOM 596 C CA . PHE A 1 77 ? -15.425 -9.086 41.769 1.00 86.19 77 PHE A CA 1
ATOM 597 C C . PHE A 1 77 ? -14.713 -10.200 42.535 1.00 86.19 77 PHE A C 1
ATOM 599 O O . PHE A 1 77 ? -14.393 -10.027 43.711 1.00 86.19 77 PHE A O 1
ATOM 606 N N . ARG A 1 78 ? -14.522 -11.358 41.896 1.00 87.50 78 ARG A N 1
ATOM 607 C CA . ARG A 1 78 ? -13.882 -12.526 42.514 1.00 87.50 78 ARG A CA 1
ATOM 608 C C . ARG A 1 78 ? -12.363 -12.495 42.391 1.00 87.50 78 ARG A C 1
ATOM 610 O O . ARG A 1 78 ? -11.699 -13.147 43.189 1.00 87.50 78 ARG A O 1
ATOM 617 N N . ALA A 1 79 ? -11.842 -11.757 41.415 1.00 88.50 79 ALA A N 1
ATOM 618 C CA . ALA A 1 79 ? -10.421 -11.686 41.135 1.00 88.50 79 ALA A CA 1
ATOM 619 C C . ALA A 1 79 ? -9.640 -10.963 42.246 1.00 88.50 79 ALA A C 1
ATOM 621 O O . ALA A 1 79 ? -9.980 -9.869 42.707 1.00 88.50 79 ALA A O 1
ATOM 622 N N . THR A 1 80 ? -8.531 -11.575 42.640 1.00 91.44 80 THR A N 1
ATOM 623 C CA . THR A 1 80 ? -7.461 -10.940 43.411 1.00 91.44 80 THR A CA 1
ATOM 624 C C . THR A 1 80 ? -6.727 -9.896 42.563 1.00 91.44 80 THR A C 1
ATOM 626 O O . THR A 1 80 ? -6.823 -9.897 41.337 1.00 91.44 80 THR A O 1
ATOM 629 N N . GLN A 1 81 ? -5.934 -9.017 43.188 1.00 89.00 81 GLN A N 1
ATOM 630 C CA . GLN A 1 81 ? -5.152 -8.018 42.442 1.00 89.00 81 GLN A CA 1
ATOM 631 C C . GLN A 1 81 ? -4.229 -8.665 41.396 1.00 89.00 81 GLN A C 1
ATOM 633 O O . GLN A 1 81 ? -4.154 -8.198 40.265 1.00 89.00 81 GLN A O 1
ATOM 638 N N . SER A 1 82 ? -3.579 -9.779 41.752 1.00 91.06 82 SER A N 1
ATOM 639 C CA . SER A 1 82 ? -2.713 -10.512 40.823 1.00 91.06 82 SER A CA 1
ATOM 640 C C . SER A 1 82 ? -3.485 -11.094 39.639 1.00 91.06 82 SER A C 1
ATOM 642 O O . SER A 1 82 ? -2.957 -11.133 38.530 1.00 91.06 82 SER A O 1
ATOM 644 N N . GLU A 1 83 ? -4.709 -11.577 39.861 1.00 90.56 83 GLU A N 1
ATOM 645 C CA . GLU A 1 83 ? -5.555 -12.102 38.786 1.00 90.56 83 GLU A CA 1
ATOM 646 C C . GLU A 1 83 ? -6.062 -10.969 37.889 1.00 90.56 83 GLU A C 1
ATOM 648 O O . GLU A 1 83 ? -6.025 -11.108 36.671 1.00 90.56 83 GLU A O 1
ATOM 653 N N . LEU A 1 84 ? -6.447 -9.820 38.458 1.00 89.25 84 LEU A N 1
ATOM 654 C CA . LEU A 1 84 ? -6.830 -8.628 37.691 1.00 89.25 84 LEU A CA 1
ATOM 655 C C . LEU A 1 84 ? -5.702 -8.152 36.771 1.00 89.25 84 LEU A C 1
ATOM 657 O O . LEU A 1 84 ? -5.941 -7.877 35.593 1.00 89.25 84 LEU A O 1
ATOM 661 N N . ASP A 1 85 ? -4.473 -8.094 37.286 1.00 89.00 85 ASP A N 1
ATOM 662 C CA . ASP A 1 85 ? -3.298 -7.709 36.504 1.00 89.00 85 ASP A CA 1
ATOM 663 C C . ASP A 1 85 ? -3.021 -8.707 35.371 1.00 89.00 85 ASP A C 1
ATOM 665 O O . ASP A 1 85 ? -2.656 -8.307 34.261 1.00 89.00 85 ASP A O 1
ATOM 669 N N . GLN A 1 86 ? -3.237 -10.000 35.624 1.00 88.75 86 GLN A N 1
ATOM 670 C CA . GLN A 1 86 ? -3.082 -11.047 34.619 1.00 88.75 86 GLN A CA 1
ATOM 671 C C . GLN A 1 86 ? -4.155 -10.945 33.524 1.00 88.75 86 GLN A C 1
ATOM 673 O O . GLN A 1 86 ? -3.803 -10.919 32.345 1.00 88.75 86 GLN A O 1
ATOM 678 N N . ILE A 1 87 ? -5.432 -10.774 33.886 1.00 88.38 87 ILE A N 1
ATOM 679 C CA . ILE A 1 87 ? -6.526 -10.555 32.923 1.00 88.38 87 ILE A CA 1
ATOM 680 C C . ILE A 1 87 ? -6.227 -9.313 32.069 1.00 88.38 87 ILE A C 1
ATOM 682 O O . ILE A 1 87 ? -6.349 -9.347 30.843 1.00 88.38 87 ILE A O 1
ATOM 686 N N . ALA A 1 88 ? -5.782 -8.216 32.690 1.00 88.06 88 ALA A N 1
ATOM 687 C CA . ALA A 1 88 ? -5.443 -6.984 31.981 1.00 88.06 88 ALA A CA 1
ATOM 688 C C . ALA A 1 88 ? -4.276 -7.190 31.003 1.00 88.06 88 ALA A C 1
ATOM 690 O O . ALA A 1 88 ? -4.313 -6.709 29.867 1.00 88.06 88 ALA A O 1
ATOM 691 N N . LYS A 1 89 ? -3.249 -7.937 31.417 1.00 86.00 89 LYS A N 1
ATOM 692 C CA . LYS A 1 89 ? -2.108 -8.289 30.570 1.00 86.00 89 LYS A CA 1
ATOM 693 C C . LYS A 1 89 ? -2.529 -9.142 29.375 1.00 86.00 89 LYS A C 1
ATOM 695 O O . LYS A 1 89 ? -2.080 -8.871 28.262 1.00 86.00 89 LYS A O 1
ATOM 700 N N . ASP A 1 90 ? -3.402 -10.122 29.579 1.00 86.00 90 ASP A N 1
ATOM 701 C CA . ASP A 1 90 ? -3.872 -10.999 28.507 1.00 86.00 90 ASP A CA 1
ATOM 702 C C . ASP A 1 90 ? -4.716 -10.234 27.488 1.00 86.00 90 ASP A C 1
ATOM 704 O O . ASP A 1 90 ? -4.468 -10.339 26.285 1.00 86.00 90 ASP A O 1
ATOM 708 N N . VAL A 1 91 ? -5.631 -9.376 27.947 1.00 86.50 91 VAL A N 1
ATOM 709 C CA . VAL A 1 91 ? -6.397 -8.482 27.065 1.00 86.50 91 VAL A CA 1
ATOM 710 C C . VAL A 1 91 ? -5.464 -7.562 26.276 1.00 86.50 91 VAL A C 1
ATOM 712 O O . VAL A 1 91 ? -5.620 -7.441 25.059 1.00 86.50 91 VAL A O 1
ATOM 715 N N . ARG A 1 92 ? -4.465 -6.946 26.925 1.00 84.62 92 ARG A N 1
ATOM 716 C CA . ARG A 1 92 ? -3.486 -6.083 26.245 1.00 84.62 92 ARG A CA 1
ATOM 717 C C . ARG A 1 92 ? -2.746 -6.832 25.144 1.00 84.62 92 ARG A C 1
ATOM 719 O O . ARG A 1 92 ? -2.734 -6.370 24.008 1.00 84.62 92 ARG A O 1
ATOM 726 N N . ASN A 1 93 ? -2.180 -7.995 25.465 1.00 84.38 93 ASN A N 1
ATOM 727 C CA . ASN A 1 93 ? -1.427 -8.798 24.505 1.00 84.38 93 ASN A CA 1
ATOM 728 C C . ASN A 1 93 ? -2.272 -9.120 23.264 1.00 84.38 93 ASN A C 1
ATOM 730 O O . ASN A 1 93 ? -1.763 -9.067 22.148 1.00 84.38 93 ASN A O 1
ATOM 734 N N . ARG A 1 94 ? -3.573 -9.389 23.440 1.00 82.31 94 ARG A N 1
ATOM 735 C CA . ARG A 1 94 ? -4.493 -9.655 22.323 1.00 82.31 94 ARG A CA 1
ATOM 736 C C . ARG A 1 94 ? -4.786 -8.427 21.479 1.00 82.31 94 ARG A C 1
ATOM 738 O O . ARG A 1 94 ? -4.835 -8.531 20.255 1.00 82.31 94 ARG A O 1
ATOM 745 N N . LEU A 1 95 ? -4.970 -7.269 22.104 1.00 85.38 95 LEU A N 1
ATOM 746 C CA . LEU A 1 95 ? -5.155 -6.014 21.377 1.00 85.38 95 LEU A CA 1
ATOM 747 C C . LEU A 1 95 ? -3.896 -5.638 20.583 1.00 85.38 95 LEU A C 1
ATOM 749 O O . LEU A 1 95 ? -4.008 -5.245 19.420 1.00 85.38 95 LEU A O 1
ATOM 753 N N . ASP A 1 96 ? -2.713 -5.828 21.168 1.00 82.69 96 ASP A N 1
ATOM 754 C CA . ASP A 1 96 ? -1.431 -5.584 20.503 1.00 82.69 96 ASP A CA 1
ATOM 755 C C . ASP A 1 96 ? -1.201 -6.560 19.342 1.00 82.69 96 ASP A C 1
ATOM 757 O O . ASP A 1 96 ? -0.795 -6.152 18.253 1.00 82.69 96 ASP A O 1
ATOM 761 N N . GLU A 1 97 ? -1.532 -7.839 19.528 1.00 84.00 97 GLU A N 1
ATOM 762 C CA . GLU A 1 97 ? -1.483 -8.864 18.484 1.00 84.00 97 GLU A CA 1
ATOM 763 C C . GLU A 1 97 ? -2.400 -8.513 17.300 1.00 84.00 97 GLU A C 1
ATOM 765 O O . GLU A 1 97 ? -1.958 -8.526 16.144 1.00 84.00 97 GLU A O 1
ATOM 770 N N . LEU A 1 98 ? -3.652 -8.131 17.581 1.00 85.88 98 LEU A N 1
ATOM 771 C C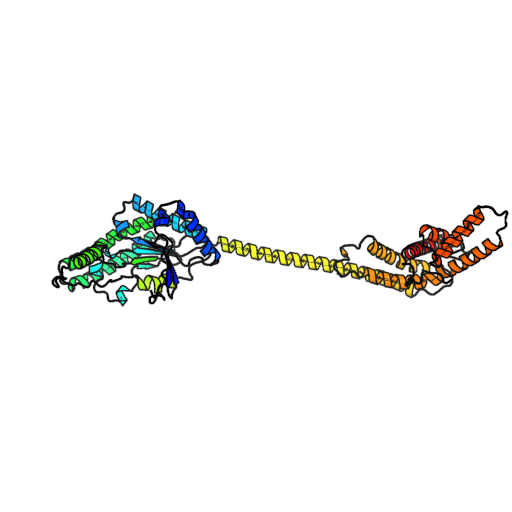A . LEU A 1 98 ? -4.612 -7.668 16.577 1.00 85.88 98 LEU A CA 1
ATOM 772 C C . LEU A 1 98 ? -4.079 -6.452 15.814 1.00 85.88 98 LEU A C 1
ATOM 774 O O . LEU A 1 98 ? -4.089 -6.440 14.582 1.00 85.88 98 LEU A O 1
ATOM 778 N N . ALA A 1 99 ? -3.586 -5.437 16.520 1.00 83.12 99 ALA A N 1
ATOM 779 C CA . ALA A 1 99 ? -3.075 -4.220 15.902 1.00 83.12 99 ALA A CA 1
ATOM 780 C C . ALA A 1 99 ? -1.821 -4.462 15.053 1.00 83.12 99 ALA A C 1
ATOM 782 O O . ALA A 1 99 ? -1.718 -3.942 13.937 1.00 83.12 99 ALA A O 1
ATOM 783 N N . ALA A 1 100 ? -0.887 -5.282 15.543 1.00 83.56 100 ALA A N 1
ATOM 784 C CA . ALA A 1 100 ? 0.342 -5.621 14.837 1.00 83.56 100 ALA A CA 1
ATOM 785 C C . ALA A 1 100 ? 0.054 -6.386 13.539 1.00 83.56 100 ALA A C 1
ATOM 787 O O . ALA A 1 100 ? 0.593 -6.044 12.482 1.00 83.56 100 ALA A O 1
ATOM 788 N N . ARG A 1 101 ? -0.827 -7.391 13.600 1.00 85.94 101 ARG A N 1
ATOM 789 C CA . ARG A 1 101 ? -1.177 -8.235 12.449 1.00 85.94 101 ARG A CA 1
ATOM 790 C C . ARG A 1 101 ? -2.030 -7.491 11.437 1.00 85.94 101 ARG A C 1
ATOM 792 O O . ARG A 1 101 ? -1.716 -7.505 10.253 1.00 85.94 101 ARG A O 1
ATOM 799 N N . LEU A 1 102 ? -3.066 -6.785 11.887 1.00 86.56 102 LEU A N 1
ATOM 800 C CA . LEU A 1 102 ? -3.955 -6.037 10.997 1.00 86.56 102 LEU A CA 1
ATOM 801 C C . LEU A 1 102 ? -3.316 -4.736 10.486 1.00 86.56 102 LEU A C 1
ATOM 803 O O . LEU A 1 102 ? -3.807 -4.154 9.520 1.00 86.56 102 LEU A O 1
ATOM 807 N N . GLN A 1 103 ? -2.205 -4.288 11.083 1.00 83.19 103 GLN A N 1
ATOM 808 C CA . GLN A 1 103 ? -1.496 -3.050 10.731 1.00 83.19 103 GLN A CA 1
ATOM 809 C C . GLN A 1 103 ? -2.433 -1.828 10.712 1.00 83.19 103 GLN A C 1
ATOM 811 O O . GLN A 1 103 ? -2.318 -0.934 9.863 1.00 83.19 103 GLN A O 1
ATOM 816 N N . GLY A 1 104 ? -3.388 -1.804 11.640 1.00 80.25 104 GLY A N 1
ATOM 817 C CA . GLY A 1 104 ? -4.445 -0.805 11.737 1.00 80.25 104 GLY A CA 1
ATOM 818 C C . GLY A 1 104 ? -4.572 -0.258 13.152 1.00 80.25 104 GLY A C 1
ATOM 819 O O . GLY A 1 104 ? -4.201 -0.922 14.112 1.00 80.25 104 GLY A O 1
ATOM 820 N N . VAL A 1 105 ? -5.111 0.954 13.248 1.00 81.00 105 VAL A N 1
ATOM 821 C CA . VAL A 1 105 ? -5.517 1.594 14.501 1.00 81.00 105 VAL A CA 1
ATOM 822 C C . VAL A 1 105 ? -7.038 1.580 14.537 1.00 81.00 105 VAL A C 1
ATOM 824 O O . VAL A 1 105 ? -7.685 2.060 13.598 1.00 81.00 105 VAL A O 1
ATOM 827 N N . PHE A 1 106 ? -7.613 1.016 15.594 1.00 85.50 106 PHE A N 1
ATOM 828 C CA . PHE A 1 106 ? -9.057 0.861 15.736 1.00 85.50 106 PHE A CA 1
ATOM 829 C C . PHE A 1 106 ? -9.532 1.222 17.153 1.00 85.50 106 PHE A C 1
ATOM 831 O O . PHE A 1 106 ? -8.768 1.098 18.115 1.00 85.50 106 PHE A O 1
ATOM 838 N N . PRO A 1 107 ? -10.785 1.694 17.292 1.00 89.38 107 PRO A N 1
ATOM 839 C CA . PRO A 1 107 ? -11.387 1.943 18.593 1.00 89.38 107 PRO A CA 1
ATOM 840 C C . PRO A 1 107 ? -11.640 0.631 19.341 1.00 89.38 107 PRO A C 1
ATOM 842 O O . PRO A 1 107 ? -12.096 -0.357 18.759 1.00 89.38 107 PRO A O 1
ATOM 845 N N . VAL A 1 108 ? -11.385 0.645 20.646 1.00 90.06 108 VAL A N 1
ATOM 846 C CA . VAL A 1 108 ? -11.683 -0.456 21.562 1.00 90.06 108 VAL A CA 1
ATOM 847 C C . VAL A 1 108 ? -12.843 -0.061 22.467 1.00 90.06 108 VAL A C 1
ATOM 849 O O . VAL A 1 108 ? -12.783 0.954 23.159 1.00 90.06 108 VAL A O 1
ATOM 852 N N . TYR A 1 109 ? -13.907 -0.856 22.460 1.00 92.94 109 TYR A N 1
ATOM 853 C CA . TYR A 1 109 ? -15.089 -0.675 23.299 1.00 92.94 109 TYR A CA 1
ATOM 854 C C . TYR A 1 109 ? -15.014 -1.654 24.459 1.00 92.94 109 TYR A C 1
ATOM 856 O O . TYR A 1 109 ? -15.068 -2.865 24.250 1.00 92.94 109 TYR A O 1
ATOM 864 N N . MET A 1 110 ? -14.897 -1.141 25.678 1.00 92.88 110 MET A N 1
ATOM 865 C CA . MET A 1 110 ? -14.956 -1.980 26.863 1.00 92.88 110 MET A CA 1
ATOM 866 C C . MET A 1 110 ? -16.408 -2.158 27.287 1.00 92.88 110 MET A C 1
ATOM 868 O O . MET A 1 110 ? -17.142 -1.188 27.468 1.00 92.88 110 MET A O 1
ATOM 872 N N . MET A 1 111 ? -16.822 -3.408 27.433 1.00 94.75 111 MET A N 1
ATOM 873 C CA . MET A 1 111 ? -18.174 -3.782 27.805 1.00 94.75 111 MET A CA 1
ATOM 874 C C . MET A 1 111 ? -18.120 -4.671 29.043 1.00 94.75 111 MET A C 1
ATOM 876 O O . MET A 1 111 ? -17.717 -5.831 28.969 1.00 94.75 111 MET A O 1
ATOM 880 N N . PHE A 1 112 ? -18.562 -4.139 30.176 1.00 94.69 112 PHE A N 1
ATOM 881 C CA . PHE A 1 112 ? -18.826 -4.940 31.359 1.00 94.69 112 PHE A CA 1
ATOM 882 C C . PHE A 1 112 ? -20.168 -5.646 31.173 1.00 94.69 112 PHE A C 1
ATOM 884 O O . PHE A 1 112 ? -21.207 -5.024 30.943 1.00 94.69 112 PHE A O 1
ATOM 891 N N . THR A 1 113 ? -20.121 -6.970 31.183 1.00 92.44 113 THR A N 1
ATOM 892 C CA . THR A 1 113 ? -21.262 -7.857 30.958 1.00 92.44 113 THR A CA 1
ATOM 893 C C . THR A 1 113 ? -21.715 -8.482 32.271 1.00 92.44 113 THR A C 1
ATOM 895 O O . THR A 1 113 ? -21.014 -8.425 33.282 1.00 92.44 113 THR A O 1
ATOM 898 N N . LYS A 1 114 ? -22.900 -9.099 32.247 1.00 91.62 114 LYS A N 1
ATOM 899 C CA . LYS A 1 114 ? -23.531 -9.728 33.415 1.00 91.62 114 LYS A CA 1
ATOM 900 C C . LYS A 1 114 ? -23.711 -8.770 34.601 1.00 91.62 114 LYS A C 1
ATOM 902 O O . LYS A 1 114 ? -23.604 -9.176 35.756 1.00 91.62 114 LYS A O 1
ATOM 907 N N . CYS A 1 115 ? -23.995 -7.491 34.337 1.00 92.31 115 CYS A N 1
ATOM 908 C CA . CYS A 1 115 ? -24.229 -6.501 35.396 1.00 92.31 115 CYS A CA 1
ATOM 909 C C . CYS A 1 115 ? -25.417 -6.846 36.312 1.00 92.31 115 CYS A C 1
ATOM 911 O O . CYS A 1 115 ? -25.489 -6.338 37.424 1.00 92.31 115 CYS A O 1
ATOM 913 N N . ASP A 1 116 ? -26.302 -7.751 35.888 1.00 89.94 116 ASP A N 1
ATOM 914 C CA . ASP A 1 116 ? -27.365 -8.335 36.711 1.00 89.94 116 ASP A CA 1
ATOM 915 C C . ASP A 1 116 ? -26.862 -9.137 37.915 1.00 89.94 116 ASP A C 1
ATOM 917 O O . ASP A 1 116 ? -27.614 -9.328 38.867 1.00 89.94 116 ASP A O 1
ATOM 921 N N . LEU A 1 117 ? -25.594 -9.558 37.908 1.00 90.38 117 LEU A N 1
ATOM 922 C CA . LEU A 1 117 ? -24.958 -10.215 39.049 1.00 90.38 117 LEU A CA 1
ATOM 923 C C . LEU A 1 117 ? -24.551 -9.231 40.155 1.00 90.38 117 LEU A C 1
ATOM 925 O O . LEU A 1 117 ? -24.211 -9.663 41.256 1.00 90.38 117 LEU A O 1
ATOM 929 N N . ILE A 1 118 ? -24.607 -7.920 39.898 1.00 90.88 118 ILE A N 1
ATOM 930 C CA . ILE A 1 118 ? -24.480 -6.906 40.945 1.00 90.88 118 ILE A CA 1
ATOM 931 C C . ILE A 1 118 ? -25.773 -6.917 41.758 1.00 90.88 118 ILE A C 1
ATOM 933 O O . ILE A 1 118 ? -26.863 -6.704 41.223 1.00 90.88 118 ILE A O 1
ATOM 937 N N . GLN A 1 119 ? -25.656 -7.140 43.066 1.00 90.31 119 GLN A N 1
ATOM 938 C CA . GLN A 1 119 ? -26.816 -7.198 43.948 1.00 90.31 119 GLN A CA 1
ATOM 939 C C . GLN A 1 119 ? -27.655 -5.913 43.847 1.00 90.31 119 GLN A C 1
ATOM 941 O O . GLN A 1 119 ? -27.148 -4.808 44.042 1.00 90.31 119 GLN A O 1
ATOM 946 N N . GLY A 1 120 ? -28.948 -6.081 43.562 1.00 90.31 120 GLY A N 1
ATOM 947 C CA . GLY A 1 120 ? -29.912 -4.994 43.410 1.00 90.31 120 GLY A CA 1
ATOM 948 C C . GLY A 1 120 ? -30.028 -4.402 42.007 1.00 90.31 120 GLY A C 1
ATOM 949 O O . GLY A 1 120 ? -30.896 -3.561 41.800 1.00 90.31 120 GLY A O 1
ATOM 950 N N . PHE A 1 121 ? -29.222 -4.841 41.031 1.00 92.81 121 PHE A N 1
ATOM 951 C CA . PHE A 1 121 ? -29.307 -4.348 39.651 1.00 92.81 121 PHE A CA 1
ATOM 952 C C . PHE A 1 121 ? -30.670 -4.632 39.014 1.00 92.81 121 PHE A C 1
ATOM 954 O O . PHE A 1 121 ? -31.278 -3.744 38.413 1.00 92.81 121 PHE A O 1
ATOM 961 N N . VAL A 1 122 ? -31.150 -5.874 39.132 1.00 90.31 122 VAL A N 1
ATOM 962 C CA . VAL A 1 122 ? -32.396 -6.301 38.483 1.00 90.31 122 VAL A CA 1
ATOM 963 C C . VAL A 1 122 ? -33.569 -5.520 39.056 1.00 90.31 122 VAL A C 1
ATOM 965 O O . VAL A 1 122 ? -34.339 -4.952 38.290 1.00 90.31 122 VAL A O 1
ATOM 968 N N . GLU A 1 123 ? -33.658 -5.430 40.382 1.00 90.44 123 GLU A N 1
ATOM 969 C CA . GLU A 1 123 ? -34.701 -4.696 41.093 1.00 90.44 123 GLU A CA 1
ATOM 970 C C . GLU A 1 123 ? -34.663 -3.196 40.789 1.00 90.44 123 GLU A C 1
ATOM 972 O O . GLU A 1 123 ? -35.713 -2.576 40.642 1.00 90.44 123 GLU A O 1
ATOM 977 N N . TYR A 1 124 ? -33.465 -2.618 40.666 1.00 92.81 124 TYR A N 1
ATOM 978 C CA . TYR A 1 124 ? -33.281 -1.198 40.384 1.00 92.81 124 TYR A CA 1
ATOM 979 C C . TYR A 1 124 ? -33.719 -0.806 38.965 1.00 92.81 124 TYR A C 1
ATOM 981 O O . TYR A 1 124 ? -34.206 0.303 38.752 1.00 92.81 124 TYR A O 1
ATOM 989 N N . PHE A 1 125 ? -33.545 -1.686 37.977 1.00 92.00 125 PHE A N 1
ATOM 990 C CA . PHE A 1 125 ? -33.895 -1.417 36.576 1.00 92.00 125 PHE A CA 1
ATOM 991 C C . PHE A 1 125 ? -35.169 -2.134 36.107 1.00 92.00 125 PHE A C 1
ATOM 993 O O . PHE A 1 125 ? -35.477 -2.136 34.912 1.00 92.00 125 PHE A O 1
ATOM 1000 N N . GLU A 1 126 ? -35.908 -2.779 37.006 1.00 88.56 126 GLU A N 1
ATOM 1001 C CA . GLU A 1 126 ? -37.052 -3.616 36.643 1.00 88.56 126 GLU A CA 1
ATOM 1002 C C . GLU A 1 126 ? -38.203 -2.835 35.994 1.00 88.56 126 GLU A C 1
ATOM 1004 O O . GLU A 1 126 ? -38.841 -3.348 35.069 1.00 88.56 126 GLU A O 1
ATOM 1009 N N . ASP A 1 127 ? -38.440 -1.615 36.476 1.00 89.12 127 ASP A N 1
ATOM 1010 C CA . ASP A 1 127 ? -39.490 -0.679 36.057 1.00 89.12 127 ASP A CA 1
ATOM 1011 C C . ASP A 1 127 ? -39.239 -0.062 34.671 1.00 89.12 127 ASP A C 1
ATOM 1013 O O . ASP A 1 127 ? -40.135 0.555 34.095 1.00 89.12 127 ASP A O 1
ATOM 1017 N N . LEU A 1 128 ? -38.042 -0.249 34.103 1.00 90.31 128 LEU A N 1
ATOM 1018 C CA . LEU A 1 128 ? -37.712 0.283 32.788 1.00 90.31 128 LEU A CA 1
ATOM 1019 C C . LEU A 1 128 ? -38.519 -0.394 31.672 1.00 90.31 128 LEU A C 1
ATOM 1021 O O . LEU A 1 128 ? -38.508 -1.620 31.477 1.00 90.31 128 LEU A O 1
ATOM 1025 N N . ASN A 1 129 ? -39.134 0.438 30.834 1.00 90.38 129 ASN A N 1
ATOM 1026 C CA . ASN A 1 129 ? -39.799 -0.016 29.622 1.00 90.38 129 ASN A CA 1
ATOM 1027 C C . ASN A 1 129 ? -38.780 -0.521 28.570 1.00 90.38 129 ASN A C 1
ATOM 1029 O O . ASN A 1 129 ? -37.561 -0.428 28.735 1.00 90.38 129 ASN A O 1
ATOM 1033 N N . LYS A 1 130 ? -39.266 -1.097 27.463 1.00 87.69 130 LYS A N 1
ATOM 1034 C CA . LYS A 1 130 ? -38.403 -1.676 26.413 1.00 87.69 130 LYS A CA 1
ATOM 1035 C C . LYS A 1 130 ? -37.442 -0.653 25.791 1.00 87.69 130 LYS A C 1
ATOM 1037 O O . LYS A 1 130 ? -36.299 -0.995 25.487 1.00 87.69 130 LYS A O 1
ATOM 1042 N N . GLU A 1 131 ? -37.891 0.582 25.593 1.00 89.69 131 GLU A N 1
ATOM 1043 C CA . GLU A 1 131 ? -37.094 1.652 24.986 1.00 89.69 131 GLU A CA 1
ATOM 1044 C C . GLU A 1 131 ? -35.980 2.107 25.929 1.00 89.69 131 GLU A C 1
ATOM 1046 O O . GLU A 1 131 ? -34.825 2.187 25.516 1.00 89.69 131 GLU A O 1
ATOM 1051 N N . GLN A 1 132 ? -36.303 2.300 27.210 1.00 91.38 132 GLN A N 1
ATOM 1052 C CA . GLN A 1 132 ? -35.355 2.633 28.271 1.00 91.38 132 GLN A CA 1
ATOM 1053 C C . GLN A 1 132 ? -34.322 1.519 28.471 1.00 91.38 132 GLN A C 1
ATOM 1055 O O . GLN A 1 132 ? -33.125 1.790 28.499 1.00 91.38 132 GLN A O 1
ATOM 1060 N N . ARG A 1 133 ? -34.746 0.247 28.495 1.00 89.38 133 ARG A N 1
ATOM 1061 C CA . ARG A 1 133 ? -33.827 -0.907 28.542 1.00 89.38 133 ARG A CA 1
ATOM 1062 C C . ARG A 1 133 ? -32.932 -1.016 27.312 1.00 89.38 133 ARG A C 1
ATOM 1064 O O . ARG A 1 133 ? -31.879 -1.639 27.383 1.00 89.38 133 ARG A O 1
ATOM 1071 N N . SER A 1 134 ? -33.337 -0.437 26.185 1.00 89.38 134 SER A N 1
ATOM 1072 C CA . SER A 1 134 ? -32.536 -0.436 24.962 1.00 89.38 134 SER A CA 1
ATOM 1073 C C . SER A 1 134 ? -31.484 0.672 24.942 1.00 89.38 134 SER A C 1
ATOM 1075 O O . SER A 1 134 ? -30.625 0.623 24.067 1.00 89.38 134 SER A O 1
ATOM 1077 N N . GLN A 1 135 ? -31.542 1.654 25.855 1.00 93.06 135 GLN A N 1
ATOM 1078 C CA . GLN A 1 135 ? -30.598 2.777 25.939 1.00 93.06 135 GLN A CA 1
ATOM 1079 C C . GLN A 1 135 ? -29.161 2.325 26.216 1.00 93.06 135 GLN A C 1
ATOM 1081 O O . GLN A 1 135 ? -28.894 1.165 26.498 1.00 93.06 135 GLN A O 1
ATOM 1086 N N . VAL A 1 136 ? -28.216 3.251 26.088 1.00 94.75 136 VAL A N 1
ATOM 1087 C CA . VAL A 1 136 ? -26.811 2.996 26.407 1.00 94.75 136 VAL A CA 1
ATOM 1088 C C . VAL A 1 136 ? -26.582 3.370 27.865 1.00 94.75 136 VAL A C 1
ATOM 1090 O O . VAL A 1 136 ? -26.906 4.489 28.257 1.00 94.75 136 VAL A O 1
ATOM 1093 N N . TRP A 1 137 ? -26.007 2.460 28.649 1.00 95.56 137 TRP A N 1
ATOM 1094 C CA . TRP A 1 137 ? -25.562 2.750 30.010 1.00 95.56 137 TRP A CA 1
ATOM 1095 C C . TRP A 1 137 ? -24.034 2.688 30.063 1.00 95.56 137 TRP A C 1
ATOM 1097 O O . TRP A 1 137 ? -23.439 1.640 29.815 1.00 95.56 137 TRP A O 1
ATOM 1107 N N . GLY A 1 138 ? -23.394 3.833 30.302 1.00 95.00 138 GLY A N 1
ATOM 1108 C CA . GLY A 1 138 ? -21.945 4.007 30.197 1.00 95.00 138 GLY A CA 1
ATOM 1109 C C . GLY A 1 138 ? -21.577 5.360 29.593 1.00 95.00 138 GLY A C 1
ATOM 1110 O O . GLY A 1 138 ? -22.417 6.257 29.512 1.00 95.00 138 GLY A O 1
ATOM 1111 N N . PHE A 1 139 ? -20.330 5.504 29.152 1.00 94.25 139 PHE A N 1
ATOM 1112 C CA . PHE A 1 139 ? -19.822 6.747 28.574 1.00 94.25 139 PHE A CA 1
ATOM 1113 C C . PHE A 1 139 ? -18.731 6.500 27.529 1.00 94.25 139 PHE A C 1
ATOM 1115 O O . PHE A 1 139 ? -18.092 5.447 27.465 1.00 94.25 139 PHE A O 1
ATOM 1122 N N . THR A 1 140 ? -18.514 7.510 26.693 1.00 92.06 140 THR A N 1
ATOM 1123 C CA . THR A 1 140 ? -17.587 7.474 25.563 1.00 92.06 140 THR A CA 1
ATOM 1124 C C . THR A 1 140 ? -16.488 8.510 25.790 1.00 92.06 140 THR A C 1
ATOM 1126 O O . THR A 1 140 ? -16.781 9.659 26.118 1.00 92.06 140 THR A O 1
ATOM 1129 N N . PHE A 1 141 ? -15.223 8.131 25.606 1.00 88.06 141 PHE A N 1
ATOM 1130 C CA . PHE A 1 141 ? -14.098 9.056 25.744 1.00 88.06 141 PHE A CA 1
ATOM 1131 C C . PHE A 1 141 ? -14.041 10.036 24.562 1.00 88.06 141 PHE A C 1
ATOM 1133 O O . PHE A 1 141 ? -14.370 9.650 23.433 1.00 88.06 141 PHE A O 1
ATOM 1140 N N . PRO A 1 142 ? -13.592 11.288 24.768 1.00 80.38 142 PRO A N 1
ATOM 1141 C CA . PRO A 1 142 ? -13.255 12.196 23.674 1.00 80.38 142 PRO A CA 1
ATOM 1142 C C . PRO A 1 142 ? -12.218 11.572 22.728 1.00 80.38 142 PRO A C 1
ATOM 1144 O O . PRO A 1 142 ? -11.354 10.816 23.159 1.00 80.38 142 PRO A O 1
ATOM 1147 N N . TYR A 1 143 ? -12.279 11.901 21.434 1.00 69.25 143 TYR A N 1
ATOM 1148 C CA . TYR A 1 143 ? -11.368 11.324 20.429 1.00 69.25 143 TYR A CA 1
ATOM 1149 C C . TYR A 1 143 ? -9.894 11.707 20.656 1.00 69.25 143 TYR A C 1
ATOM 1151 O O . TYR A 1 143 ? -8.995 10.938 20.332 1.00 69.25 143 TYR A O 1
ATOM 1159 N N . SER A 1 144 ? -9.651 12.893 21.214 1.00 66.88 144 SER A N 1
ATOM 1160 C CA . SER A 1 144 ? -8.339 13.319 21.694 1.00 66.88 144 SER A CA 1
ATOM 1161 C C . SER A 1 144 ? -8.431 13.468 23.198 1.00 66.88 144 SER A C 1
ATOM 1163 O O . SER A 1 144 ? -9.221 14.279 23.683 1.00 66.88 144 SER A O 1
ATOM 1165 N N . LEU A 1 145 ? -7.629 12.699 23.922 1.00 66.44 145 LEU A N 1
ATOM 1166 C CA . LEU A 1 145 ? -7.484 12.875 25.355 1.00 66.44 145 LEU A CA 1
ATOM 1167 C C . LEU A 1 145 ? -6.422 13.958 25.582 1.00 66.44 145 LEU A C 1
ATOM 1169 O O . LEU A 1 145 ? -5.282 13.759 25.162 1.00 66.44 145 LEU A O 1
ATOM 1173 N N . PRO A 1 146 ? -6.775 15.124 26.159 1.00 54.44 146 PRO A N 1
ATOM 1174 C CA . PRO A 1 146 ? -5.772 16.015 26.748 1.00 54.44 146 PRO A CA 1
ATOM 1175 C C . PRO A 1 146 ? -5.085 15.292 27.923 1.00 54.44 146 PRO A C 1
ATOM 1177 O O . PRO A 1 146 ? -5.562 14.226 28.289 1.00 54.44 146 PRO A O 1
ATOM 1180 N N . ASP A 1 147 ? -4.024 15.862 28.511 1.00 56.41 147 ASP A N 1
ATOM 1181 C CA . ASP A 1 147 ? -3.079 15.306 29.522 1.00 56.41 147 ASP A CA 1
ATOM 1182 C C . ASP A 1 147 ? -3.614 14.380 30.658 1.00 56.41 147 ASP A C 1
ATOM 1184 O O . ASP A 1 147 ? -2.825 13.819 31.415 1.00 56.41 147 ASP A O 1
ATOM 1188 N N . LYS A 1 148 ? -4.931 14.195 30.795 1.00 54.94 148 LYS A N 1
ATOM 1189 C CA . LYS A 1 148 ? -5.612 13.241 31.679 1.00 54.94 148 LYS A CA 1
ATOM 1190 C C . LYS A 1 148 ? -5.498 11.784 31.204 1.00 54.94 148 LYS A C 1
ATOM 1192 O O . LYS A 1 148 ? -5.751 11.455 30.043 1.00 54.94 148 LYS A O 1
ATOM 1197 N N . GLN A 1 149 ? -5.241 10.882 32.151 1.00 75.38 149 GLN A N 1
ATOM 1198 C CA . GLN A 1 149 ? -5.250 9.430 31.933 1.00 75.38 149 GLN A CA 1
ATOM 1199 C C . GLN A 1 149 ? -6.686 8.863 31.909 1.00 75.38 149 GLN A C 1
ATOM 1201 O O . GLN A 1 149 ? -7.608 9.420 32.508 1.00 75.38 149 GLN A O 1
ATOM 1206 N N . TYR A 1 150 ? -6.890 7.712 31.257 1.00 84.56 150 TYR A N 1
ATOM 1207 C CA . TYR A 1 150 ? -8.201 7.041 31.168 1.00 84.56 150 TYR A CA 1
ATOM 1208 C C . TYR A 1 150 ? -8.858 6.780 32.536 1.00 84.56 150 TYR A C 1
ATOM 1210 O O . TYR A 1 150 ? -10.079 6.873 32.664 1.00 84.56 150 TYR A O 1
ATOM 1218 N N . THR A 1 151 ? -8.059 6.478 33.560 1.00 87.81 151 THR A N 1
ATOM 1219 C CA . THR A 1 151 ? -8.501 6.184 34.935 1.00 87.81 151 THR A CA 1
ATOM 1220 C C . THR A 1 151 ? -9.106 7.396 35.647 1.00 87.81 151 THR A C 1
ATOM 1222 O O . THR A 1 151 ? -10.055 7.251 36.423 1.00 87.81 151 THR A O 1
ATOM 1225 N N . GLU A 1 152 ? -8.600 8.598 35.373 1.00 88.38 152 GLU A N 1
ATOM 1226 C CA . GLU A 1 152 ? -9.111 9.845 35.948 1.00 88.38 152 GLU A CA 1
ATOM 1227 C C . GLU A 1 152 ? -10.495 10.167 35.388 1.00 88.38 152 GLU A C 1
ATOM 1229 O O . GLU A 1 152 ? -11.444 10.372 36.145 1.00 88.38 152 GLU A O 1
ATOM 1234 N N . ILE A 1 153 ? -10.631 10.123 34.059 1.00 89.12 153 ILE A N 1
ATOM 1235 C CA . ILE A 1 153 ? -11.910 10.355 33.377 1.00 89.12 153 ILE A CA 1
ATOM 1236 C C . ILE A 1 153 ? -12.920 9.272 33.762 1.00 89.12 153 ILE A C 1
ATOM 1238 O O . ILE A 1 153 ? -14.091 9.580 33.975 1.00 89.12 153 ILE A O 1
ATOM 1242 N N . PHE A 1 154 ? -12.480 8.017 33.905 1.00 91.94 154 PHE A N 1
ATOM 1243 C CA . PHE A 1 154 ? -13.335 6.947 34.411 1.00 91.94 154 PHE A CA 1
ATOM 1244 C C . PHE A 1 154 ? -13.896 7.281 35.795 1.00 91.94 154 PHE A C 1
ATOM 1246 O O . PHE A 1 154 ? -15.107 7.221 35.993 1.00 91.94 154 PHE A O 1
ATOM 1253 N N . THR A 1 155 ? -13.031 7.689 36.727 1.00 92.88 155 THR A N 1
ATOM 1254 C CA . THR A 1 155 ? -13.441 8.041 38.094 1.00 92.88 155 THR A CA 1
ATOM 1255 C C . THR A 1 155 ? -14.462 9.183 38.082 1.00 92.88 155 THR A C 1
ATOM 1257 O O . THR A 1 155 ? -15.481 9.106 38.766 1.00 92.88 155 THR A O 1
ATOM 1260 N N . GLU A 1 156 ? -14.230 10.219 37.271 1.00 92.88 156 GLU A N 1
ATOM 1261 C CA . GLU A 1 156 ? -15.138 11.361 37.114 1.00 92.88 156 GLU A CA 1
ATOM 1262 C C . GLU A 1 156 ? -16.524 10.929 36.599 1.00 92.88 156 GLU A C 1
ATOM 1264 O O . GLU A 1 156 ? -17.549 11.242 37.212 1.00 92.88 156 GLU A O 1
ATOM 1269 N N . GLN A 1 157 ? -16.558 10.163 35.505 1.00 94.50 157 GLN A N 1
ATOM 1270 C CA . GLN A 1 157 ? -17.800 9.740 34.854 1.00 94.50 157 GLN A CA 1
ATOM 1271 C C . GLN A 1 157 ? -18.596 8.751 35.707 1.00 94.50 157 GLN A C 1
ATOM 1273 O O . GLN A 1 157 ? -19.807 8.907 35.863 1.00 94.50 157 GLN A O 1
ATOM 1278 N N . VAL A 1 158 ? -17.933 7.772 36.324 1.00 93.62 158 VAL A N 1
ATOM 1279 C CA . VAL A 1 158 ? -18.601 6.816 37.214 1.00 93.62 158 VAL A CA 1
ATOM 1280 C C . VAL A 1 158 ? -19.139 7.501 38.463 1.00 93.62 158 VAL A C 1
ATOM 1282 O O . VAL A 1 158 ? -20.260 7.209 38.865 1.00 93.62 158 VAL A O 1
ATOM 1285 N N . THR A 1 159 ? -18.413 8.462 39.042 1.00 94.31 159 THR A N 1
ATOM 1286 C CA . THR A 1 159 ? -18.921 9.236 40.187 1.00 94.31 159 THR A CA 1
ATOM 1287 C C . THR A 1 159 ? -20.198 9.993 39.809 1.00 94.31 159 THR A C 1
ATOM 1289 O O . THR A 1 159 ? -21.158 10.026 40.581 1.00 94.31 159 THR A O 1
ATOM 1292 N N . ALA A 1 160 ? -20.252 10.581 38.608 1.00 95.44 160 ALA A N 1
ATOM 1293 C CA . ALA A 1 160 ? -21.463 11.227 38.104 1.00 95.44 160 ALA A CA 1
ATOM 1294 C C . ALA A 1 160 ? -22.612 10.224 37.891 1.00 95.44 160 ALA A C 1
ATOM 1296 O O . ALA A 1 160 ? -23.751 10.501 38.272 1.00 95.44 160 ALA A O 1
ATOM 1297 N N . MET A 1 161 ? -22.321 9.036 37.352 1.00 94.75 161 MET A N 1
ATOM 1298 C CA . MET A 1 161 ? -23.303 7.954 37.234 1.00 94.75 161 MET A CA 1
ATOM 1299 C C . MET A 1 161 ? -23.817 7.494 38.604 1.00 94.75 161 MET A C 1
ATOM 1301 O O . MET A 1 161 ? -25.026 7.364 38.770 1.00 94.75 161 MET A O 1
ATOM 1305 N N . GLY A 1 162 ? -22.940 7.322 39.596 1.00 93.75 162 GLY A N 1
ATOM 1306 C CA . GLY A 1 162 ? -23.292 6.963 40.971 1.00 93.75 162 GLY A CA 1
ATOM 1307 C C . GLY A 1 162 ? -24.241 7.979 41.610 1.00 93.75 162 GLY A C 1
ATOM 1308 O O . GLY A 1 162 ? -25.255 7.595 42.189 1.00 93.75 162 GLY A O 1
ATOM 1309 N N . LYS A 1 163 ? -24.003 9.283 41.406 1.00 93.94 163 LYS A N 1
ATOM 1310 C CA . LYS A 1 163 ? -24.930 10.344 41.845 1.00 93.94 163 LYS A CA 1
ATOM 1311 C C . LYS A 1 163 ? -26.311 10.219 41.197 1.00 93.94 163 LYS A C 1
ATOM 1313 O O . LYS A 1 163 ? -27.318 10.336 41.892 1.00 93.94 163 LYS A O 1
ATOM 1318 N N . ASN A 1 164 ? -26.376 9.936 39.895 1.00 93.81 164 ASN A N 1
ATOM 1319 C CA . ASN A 1 164 ? -27.652 9.715 39.203 1.00 93.81 164 ASN A CA 1
ATOM 1320 C C . ASN A 1 164 ? -28.368 8.459 39.722 1.00 93.81 164 ASN A C 1
ATOM 1322 O O . ASN A 1 164 ? -29.589 8.463 39.886 1.00 93.81 164 ASN A O 1
ATOM 1326 N N . ILE A 1 165 ? -27.608 7.402 40.028 1.00 94.38 165 ILE A N 1
ATOM 1327 C CA . ILE A 1 165 ? -28.148 6.167 40.598 1.00 94.38 165 ILE A CA 1
ATOM 1328 C C . ILE A 1 165 ? -28.769 6.440 41.976 1.00 94.38 165 ILE A C 1
ATOM 1330 O O . ILE A 1 165 ? -29.901 6.024 42.234 1.00 94.38 165 ILE A O 1
ATOM 1334 N N . GLN A 1 166 ? -28.062 7.181 42.834 1.00 93.00 166 GLN A N 1
ATOM 1335 C CA . GLN A 1 166 ? -28.527 7.589 44.163 1.00 93.00 166 GLN A CA 1
ATOM 1336 C C . GLN A 1 166 ? -29.752 8.515 44.098 1.00 93.00 166 GLN A C 1
ATOM 1338 O O . GLN A 1 166 ? -30.682 8.351 44.881 1.00 93.00 166 GLN A O 1
ATOM 1343 N N . ALA A 1 167 ? -29.804 9.452 43.146 1.00 93.44 167 ALA A N 1
ATOM 1344 C CA . ALA A 1 167 ? -30.961 10.333 42.983 1.00 93.44 167 ALA A CA 1
ATOM 1345 C C . ALA A 1 167 ? -32.238 9.537 42.657 1.00 93.44 167 ALA A C 1
ATOM 1347 O O . ALA A 1 167 ? -33.249 9.671 43.345 1.00 93.44 167 ALA A O 1
ATOM 1348 N N . ARG A 1 168 ? -32.170 8.630 41.675 1.00 93.31 168 ARG A N 1
ATOM 1349 C CA . ARG A 1 168 ? -33.305 7.775 41.288 1.00 93.31 168 ARG A CA 1
ATOM 1350 C C . ARG A 1 168 ? -33.642 6.709 42.336 1.00 93.31 168 ARG A C 1
ATOM 1352 O O . ARG A 1 168 ? -34.790 6.284 42.435 1.00 93.31 168 ARG A O 1
ATOM 1359 N N . GLN A 1 169 ? -32.681 6.297 43.164 1.00 93.19 169 GLN A N 1
ATOM 1360 C CA . GLN A 1 169 ? -32.944 5.395 44.288 1.00 93.19 169 GLN A CA 1
ATOM 1361 C C . GLN A 1 169 ? -34.025 5.956 45.225 1.00 93.19 169 GLN A C 1
ATOM 1363 O O . GLN A 1 169 ? -34.893 5.201 45.662 1.00 93.19 169 GLN A O 1
ATOM 1368 N N . LEU A 1 170 ? -34.001 7.263 45.516 1.00 90.00 170 LEU A N 1
ATOM 1369 C CA . LEU A 1 170 ? -34.990 7.905 46.391 1.00 90.00 170 LEU A CA 1
ATOM 1370 C C . LEU A 1 170 ? -36.415 7.781 45.829 1.00 90.00 170 LEU A C 1
ATOM 1372 O O . LEU A 1 170 ? -37.353 7.492 46.574 1.00 90.00 170 LEU A O 1
ATOM 1376 N N . GLU A 1 171 ? -36.569 7.928 44.513 1.00 90.94 171 GLU A N 1
ATOM 1377 C CA . GLU A 1 171 ? -37.851 7.782 43.817 1.00 90.94 171 GLU A CA 1
ATOM 1378 C C . GLU A 1 171 ? -38.368 6.337 43.892 1.00 90.94 171 GLU A C 1
ATOM 1380 O O . GLU A 1 171 ? -39.522 6.098 44.264 1.00 90.94 171 GLU A O 1
ATOM 1385 N N . LEU A 1 172 ? -37.501 5.355 43.626 1.00 91.50 172 LEU A N 1
ATOM 1386 C CA . LEU A 1 172 ? -37.854 3.932 43.666 1.00 91.50 172 LEU A CA 1
ATOM 1387 C C . LEU A 1 172 ? -38.234 3.460 45.078 1.00 91.50 172 LEU A C 1
ATOM 1389 O O . LEU A 1 172 ? -39.206 2.725 45.255 1.00 91.50 172 LEU A O 1
ATOM 1393 N N . LEU A 1 173 ? -37.521 3.916 46.113 1.00 91.31 173 LEU A N 1
ATOM 1394 C CA . LEU A 1 173 ? -37.825 3.551 47.502 1.00 91.31 173 LEU A CA 1
ATOM 1395 C C . LEU A 1 173 ? -39.186 4.083 47.977 1.00 91.31 173 LEU A C 1
ATOM 1397 O O . LEU A 1 173 ? -39.794 3.485 48.871 1.00 91.31 173 LEU A O 1
ATOM 1401 N N . SER A 1 174 ? -39.676 5.176 47.386 1.00 89.25 174 SER A N 1
ATOM 1402 C CA . SER A 1 174 ? -40.987 5.748 47.717 1.00 89.25 174 SER A CA 1
ATOM 1403 C C . SER A 1 174 ? -42.161 4.937 47.153 1.00 89.25 174 SER A C 1
ATOM 1405 O O . SER A 1 174 ? -43.227 4.885 47.766 1.00 89.25 174 SER A O 1
ATOM 1407 N N . THR A 1 175 ? -41.959 4.267 46.017 1.00 88.00 175 THR A N 1
ATOM 1408 C CA . THR A 1 175 ? -43.014 3.578 45.257 1.00 88.00 175 THR A CA 1
ATOM 1409 C C . THR A 1 175 ? -43.039 2.071 45.505 1.00 88.00 175 THR A C 1
ATOM 1411 O O . THR A 1 175 ? -44.114 1.467 45.530 1.00 88.00 175 THR A O 1
ATOM 1414 N N . GLU A 1 176 ? -41.880 1.457 45.743 1.00 88.19 176 GLU A N 1
ATOM 1415 C CA . GLU A 1 176 ? -41.757 0.010 45.895 1.00 88.19 176 GLU A CA 1
ATOM 1416 C C . GLU A 1 176 ? -42.345 -0.495 47.225 1.00 88.19 176 GLU A C 1
ATOM 1418 O O . GLU A 1 176 ? -42.195 0.143 48.269 1.00 88.19 176 GLU A O 1
ATOM 1423 N N . ARG A 1 177 ? -43.023 -1.650 47.235 1.00 83.06 177 ARG A N 1
ATOM 1424 C CA . ARG A 1 177 ? -43.699 -2.175 48.447 1.00 83.06 177 ARG A CA 1
ATOM 1425 C C . ARG A 1 177 ? -42.985 -3.353 49.117 1.00 83.06 177 ARG A C 1
ATOM 1427 O O . ARG A 1 177 ? -42.843 -3.299 50.339 1.00 83.06 177 ARG A O 1
ATOM 1434 N N . PRO A 1 178 ? -42.530 -4.393 48.393 1.00 90.00 178 PRO A N 1
ATOM 1435 C CA . PRO A 1 178 ? -41.901 -5.559 49.001 1.00 90.00 178 PRO A CA 1
ATOM 1436 C C . PRO A 1 178 ? -40.612 -5.179 49.757 1.00 90.00 178 PRO A C 1
ATOM 1438 O O . PRO A 1 178 ? -39.722 -4.558 49.164 1.00 90.00 178 PRO A O 1
ATOM 1441 N N . PRO A 1 179 ? -40.469 -5.564 51.041 1.00 87.88 179 PRO A N 1
ATOM 1442 C CA . PRO A 1 179 ? -39.308 -5.201 51.858 1.00 87.88 179 PRO A CA 1
ATOM 1443 C C . PRO A 1 179 ? -37.967 -5.657 51.269 1.00 87.88 179 PRO A C 1
ATOM 1445 O O . PRO A 1 179 ? -37.016 -4.881 51.239 1.00 87.88 179 PRO A O 1
ATOM 1448 N N . GLN A 1 180 ? -37.899 -6.882 50.741 1.00 88.12 180 GLN A N 1
ATOM 1449 C CA . GLN A 1 180 ? -36.687 -7.436 50.126 1.00 88.12 180 GLN A CA 1
ATOM 1450 C C . GLN A 1 180 ? -36.253 -6.632 48.895 1.00 88.12 180 GLN A C 1
ATOM 1452 O O . GLN A 1 180 ? -35.073 -6.331 48.725 1.00 88.12 180 GLN A O 1
ATOM 1457 N N . LYS A 1 181 ? -37.212 -6.221 48.061 1.00 89.12 181 LYS A N 1
ATOM 1458 C CA . LYS A 1 181 ? -36.934 -5.427 46.862 1.00 89.12 181 LYS A CA 1
ATOM 1459 C C . LYS A 1 181 ? -36.435 -4.029 47.226 1.00 89.12 181 LYS A C 1
ATOM 1461 O O . LYS A 1 181 ? -35.432 -3.575 46.682 1.00 89.12 181 LYS A O 1
ATOM 1466 N N . LYS A 1 182 ? -37.058 -3.393 48.224 1.00 91.75 182 LYS A N 1
ATOM 1467 C CA . LYS A 1 182 ? -36.581 -2.128 48.807 1.00 91.75 182 LYS A CA 1
ATOM 1468 C C . LYS A 1 182 ? -35.159 -2.241 49.353 1.00 91.75 182 LYS A C 1
ATOM 1470 O O . LYS A 1 182 ? -34.350 -1.355 49.102 1.00 91.75 182 LYS A O 1
ATOM 1475 N N . GLN A 1 183 ? -34.836 -3.327 50.054 1.00 92.31 183 GLN A N 1
ATOM 1476 C CA . GLN A 1 183 ? -33.483 -3.577 50.551 1.00 92.31 183 GLN A CA 1
ATOM 1477 C C . GLN A 1 183 ? -32.470 -3.700 49.403 1.00 92.31 183 GLN A C 1
ATOM 1479 O O . GLN A 1 183 ? -31.414 -3.074 49.453 1.00 92.31 183 GLN A O 1
ATOM 1484 N N . ASN A 1 184 ? -32.792 -4.455 48.352 1.00 91.38 184 ASN A N 1
ATOM 1485 C CA . ASN A 1 184 ? -31.913 -4.624 47.193 1.00 91.38 184 ASN A CA 1
ATOM 1486 C C . ASN A 1 184 ? -31.695 -3.298 46.438 1.00 91.38 184 ASN A C 1
ATOM 1488 O O . ASN A 1 184 ? -30.554 -2.946 46.143 1.00 91.38 184 ASN A O 1
ATOM 1492 N N . ILE A 1 185 ? -32.755 -2.509 46.226 1.00 93.31 185 ILE A N 1
ATOM 1493 C CA . ILE A 1 185 ? -32.670 -1.151 45.656 1.00 93.31 185 ILE A CA 1
ATOM 1494 C C . ILE A 1 185 ? -31.825 -0.232 46.551 1.00 93.31 185 ILE A C 1
ATOM 1496 O O . ILE A 1 185 ? -31.031 0.567 46.051 1.00 93.31 185 ILE A O 1
ATOM 1500 N N . TYR A 1 186 ? -31.961 -0.348 47.876 1.00 93.50 186 TYR A N 1
ATOM 1501 C CA . TYR A 1 186 ? -31.172 0.425 48.835 1.00 93.50 186 TYR A CA 1
ATOM 1502 C C . TYR A 1 186 ? -29.667 0.097 48.762 1.00 93.50 186 TYR A C 1
ATOM 1504 O O . TYR A 1 186 ? -28.819 0.984 48.850 1.00 93.50 186 TYR A O 1
ATOM 1512 N N . LEU A 1 187 ? -29.321 -1.178 48.573 1.00 92.25 187 LEU A N 1
ATOM 1513 C CA . LEU A 1 187 ? -27.931 -1.638 48.531 1.00 92.25 187 LEU A CA 1
ATOM 1514 C C . LEU A 1 187 ? -27.241 -1.389 47.184 1.00 92.25 187 LEU A C 1
ATOM 1516 O O . LEU A 1 187 ? -26.016 -1.259 47.156 1.00 92.25 187 LEU A O 1
ATOM 1520 N N . PHE A 1 188 ? -27.998 -1.297 46.087 1.00 94.69 188 PHE A N 1
ATOM 1521 C CA . PHE A 1 188 ? -27.447 -1.241 44.732 1.00 94.69 188 PHE A CA 1
ATOM 1522 C C . PHE A 1 188 ? -26.381 -0.152 44.499 1.00 94.69 188 PHE A C 1
ATOM 1524 O O . PHE A 1 188 ? -25.317 -0.507 43.992 1.00 94.69 188 PHE A O 1
ATOM 1531 N N . PRO A 1 189 ? -26.562 1.132 44.888 1.00 94.38 189 PRO A N 1
ATOM 1532 C CA . PRO A 1 189 ? -25.540 2.151 44.632 1.00 94.38 189 PRO A CA 1
ATOM 1533 C C . PRO A 1 189 ? -24.201 1.808 45.288 1.00 94.38 189 PRO A C 1
ATOM 1535 O O . PRO A 1 189 ? -23.157 1.923 44.659 1.00 94.38 189 PRO A O 1
ATOM 1538 N N . ARG A 1 190 ? -24.230 1.283 46.521 1.00 92.12 190 ARG A N 1
ATOM 1539 C CA . ARG A 1 190 ? -23.015 0.863 47.231 1.00 92.12 190 ARG A CA 1
ATOM 1540 C C . ARG A 1 190 ? -22.335 -0.319 46.541 1.00 92.12 190 ARG A C 1
ATOM 1542 O O . ARG A 1 190 ? -21.111 -0.370 46.482 1.00 92.12 190 ARG A O 1
ATOM 1549 N N . GLN A 1 191 ? -23.113 -1.272 46.032 1.00 92.75 191 GLN A N 1
ATOM 1550 C CA . GLN A 1 191 ? -22.579 -2.411 45.280 1.00 92.75 191 GLN A CA 1
ATOM 1551 C C . GLN A 1 191 ? -21.963 -1.966 43.948 1.00 92.75 191 GLN A C 1
ATOM 1553 O O . GLN A 1 191 ? -20.914 -2.471 43.554 1.00 92.75 191 GLN A O 1
ATOM 1558 N N . PHE A 1 192 ? -22.571 -0.982 43.284 1.00 93.69 192 PHE A N 1
ATOM 1559 C CA . PHE A 1 192 ? -22.031 -0.375 42.071 1.00 93.69 192 PHE A CA 1
ATOM 1560 C C . PHE A 1 192 ? -20.727 0.395 42.333 1.00 93.69 192 PHE A C 1
ATOM 1562 O O . PHE A 1 192 ? -19.782 0.266 41.553 1.00 93.69 192 PHE A O 1
ATOM 1569 N N . ASP A 1 193 ? -20.633 1.132 43.442 1.00 92.00 193 ASP A N 1
ATOM 1570 C CA . ASP A 1 193 ? -19.401 1.826 43.839 1.00 92.00 193 ASP A CA 1
ATOM 1571 C C . ASP A 1 193 ? -18.261 0.823 44.100 1.00 92.00 193 ASP A C 1
ATOM 1573 O O . ASP A 1 193 ? -17.156 0.987 43.586 1.00 92.00 193 ASP A O 1
ATOM 1577 N N . LEU A 1 194 ? -18.543 -0.281 44.807 1.00 90.88 194 LEU A N 1
ATOM 1578 C CA . LEU A 1 194 ? -17.571 -1.363 45.023 1.00 90.88 194 LEU A CA 1
ATOM 1579 C C . LEU A 1 194 ? -17.127 -2.025 43.709 1.00 90.88 194 LEU A C 1
ATOM 1581 O O . LEU A 1 194 ? -15.938 -2.295 43.531 1.00 90.88 194 LEU A O 1
ATOM 1585 N N . ALA A 1 195 ? -18.059 -2.256 42.777 1.00 91.62 195 ALA A N 1
ATOM 1586 C CA . ALA A 1 195 ? -17.730 -2.748 41.436 1.00 91.62 195 ALA A CA 1
ATOM 1587 C C . ALA A 1 195 ? -16.770 -1.789 40.726 1.00 91.62 195 ALA A C 1
ATOM 1589 O O . ALA A 1 195 ? -15.837 -2.198 40.036 1.00 91.62 195 ALA A O 1
ATOM 1590 N N . SER A 1 196 ? -17.030 -0.493 40.877 1.00 92.56 196 SER A N 1
ATOM 1591 C CA . SER A 1 196 ? -16.337 0.563 40.159 1.00 92.56 196 SER A CA 1
ATOM 1592 C C . SER A 1 196 ? -14.883 0.711 40.555 1.00 92.56 196 SER A C 1
ATOM 1594 O O . SER A 1 196 ? -14.050 0.933 39.678 1.00 92.56 196 SER A O 1
ATOM 1596 N N . GLU A 1 197 ? -14.553 0.501 41.827 1.00 91.88 197 GLU A N 1
ATOM 1597 C CA . GLU A 1 197 ? -13.157 0.453 42.267 1.00 91.88 197 GLU A CA 1
ATOM 1598 C C . GLU A 1 197 ? -12.400 -0.713 41.609 1.00 91.88 197 GLU A C 1
ATOM 1600 O O . GLU A 1 197 ? -11.320 -0.511 41.056 1.00 91.88 197 GLU A O 1
ATOM 1605 N N . LYS A 1 198 ? -13.003 -1.909 41.529 1.00 91.69 198 LYS A N 1
ATOM 1606 C CA . LYS A 1 198 ? -12.398 -3.061 40.830 1.00 91.69 198 LYS A CA 1
ATOM 1607 C C . LYS A 1 198 ? -12.205 -2.808 39.336 1.00 91.69 198 LYS A C 1
ATOM 1609 O O . LYS A 1 198 ? -11.170 -3.148 38.764 1.00 91.69 198 LYS A O 1
ATOM 1614 N N . MET A 1 199 ? -13.179 -2.163 38.696 1.00 93.06 199 MET A N 1
ATOM 1615 C CA . MET A 1 199 ? -13.072 -1.759 37.291 1.00 93.06 199 MET A CA 1
ATOM 1616 C C . MET A 1 199 ? -11.975 -0.712 37.074 1.00 93.06 199 MET A C 1
ATOM 1618 O O . MET A 1 199 ? -11.261 -0.773 36.074 1.00 93.06 199 MET A O 1
ATOM 1622 N N . LYS A 1 200 ? -11.803 0.225 38.012 1.00 92.38 200 LYS A N 1
ATOM 1623 C CA . LYS A 1 200 ? -10.736 1.230 37.981 1.00 92.38 200 LYS A CA 1
ATOM 1624 C C . LYS A 1 200 ? -9.352 0.600 38.118 1.00 92.38 200 LYS A C 1
ATOM 1626 O O . LYS A 1 200 ? -8.463 0.962 37.348 1.00 92.38 200 LYS A O 1
ATOM 1631 N N . GLU A 1 201 ? -9.180 -0.338 39.053 1.00 91.12 201 GLU A N 1
ATOM 1632 C CA . GLU A 1 201 ? -7.948 -1.125 39.213 1.00 91.12 201 GLU A CA 1
ATOM 1633 C C . GLU A 1 201 ? -7.603 -1.840 37.900 1.00 91.12 201 GLU A C 1
ATOM 1635 O O . GLU A 1 201 ? -6.518 -1.650 37.352 1.00 91.12 201 GLU A O 1
ATOM 1640 N N . PHE A 1 202 ? -8.570 -2.564 37.328 1.00 90.88 202 PHE A N 1
ATOM 1641 C CA . PHE A 1 202 ? -8.409 -3.254 36.051 1.00 90.88 202 PHE A CA 1
ATOM 1642 C C . PHE A 1 202 ? -8.022 -2.308 34.897 1.00 90.88 202 PHE A C 1
ATOM 1644 O O . PHE A 1 202 ? -7.101 -2.595 34.132 1.00 90.88 202 PHE A O 1
ATOM 1651 N N . LEU A 1 203 ? -8.692 -1.157 34.774 1.00 89.50 203 LEU A N 1
ATOM 1652 C CA . LEU A 1 203 ? -8.392 -0.149 33.750 1.00 89.50 203 LEU A CA 1
ATOM 1653 C C . LEU A 1 203 ? -6.989 0.440 33.901 1.00 89.50 203 LEU A C 1
ATOM 1655 O O . LEU A 1 203 ? -6.301 0.632 32.896 1.00 89.50 203 LEU A O 1
ATOM 1659 N N . GLY A 1 204 ? -6.565 0.710 35.138 1.00 87.50 204 GLY A N 1
ATOM 1660 C CA . GLY A 1 204 ? -5.209 1.162 35.440 1.00 87.50 204 GLY A CA 1
ATOM 1661 C C . GLY A 1 204 ? -4.170 0.133 35.009 1.00 87.50 204 GLY A C 1
ATOM 1662 O O . GLY A 1 204 ? -3.189 0.484 34.348 1.00 87.50 204 GLY A O 1
ATOM 1663 N N . SER A 1 205 ? -4.432 -1.144 35.289 1.00 86.25 205 SER A N 1
ATOM 1664 C CA . SER A 1 205 ? -3.568 -2.247 34.875 1.00 86.25 205 SER A CA 1
ATOM 1665 C C . SER A 1 205 ? -3.586 -2.496 33.370 1.00 86.25 205 SER A C 1
ATOM 1667 O O . SER A 1 205 ? -2.559 -2.924 32.852 1.00 86.25 205 SER A O 1
ATOM 1669 N N . LEU A 1 206 ? -4.675 -2.202 32.645 1.00 84.75 206 LEU A N 1
ATOM 1670 C CA . LEU A 1 206 ? -4.786 -2.386 31.188 1.00 84.75 206 LEU A CA 1
ATOM 1671 C C . LEU A 1 206 ? -4.130 -1.246 30.385 1.00 84.75 206 LEU A C 1
ATOM 1673 O O . LEU A 1 206 ? -3.433 -1.518 29.404 1.00 84.75 206 LEU A O 1
ATOM 1677 N N . PHE A 1 207 ? -4.260 0.008 30.826 1.00 78.25 207 PHE A N 1
ATOM 1678 C CA . PHE A 1 207 ? -3.801 1.203 30.091 1.00 78.25 207 PHE A CA 1
ATOM 1679 C C . PHE A 1 207 ? -2.631 1.955 30.756 1.00 78.25 207 PHE A C 1
ATOM 1681 O O . PHE A 1 207 ? -2.504 3.169 30.599 1.00 78.25 207 PHE A O 1
ATOM 1688 N N . SER A 1 208 ? -1.765 1.259 31.498 1.00 71.81 208 SER A N 1
ATOM 1689 C CA . SER A 1 208 ? -0.613 1.874 32.173 1.00 71.81 208 SER A CA 1
ATOM 1690 C C . SER A 1 208 ? 0.391 2.544 31.209 1.00 71.81 208 SER A C 1
ATOM 1692 O O . SER A 1 208 ? 0.581 2.129 30.064 1.00 71.81 208 SER A O 1
ATOM 1694 N N . ALA A 1 209 ? 1.062 3.598 31.697 1.00 54.56 209 ALA A N 1
ATOM 1695 C CA . ALA A 1 209 ? 1.800 4.605 30.916 1.00 54.56 209 ALA A CA 1
ATOM 1696 C C . ALA A 1 209 ? 2.972 4.106 30.035 1.00 54.56 209 ALA A C 1
ATOM 1698 O O . ALA A 1 209 ? 3.483 4.870 29.219 1.00 54.56 209 ALA A O 1
ATOM 1699 N N . ASN A 1 210 ? 3.392 2.841 30.146 1.00 50.94 210 ASN A N 1
ATOM 1700 C CA . ASN A 1 210 ? 4.478 2.273 29.332 1.00 50.94 210 ASN A CA 1
ATOM 1701 C C . ASN A 1 210 ? 4.020 1.684 27.982 1.00 50.94 210 ASN A C 1
ATOM 1703 O O . ASN A 1 210 ? 4.845 1.179 27.222 1.00 50.94 210 ASN A O 1
ATOM 1707 N N . ALA A 1 211 ? 2.729 1.756 27.650 1.00 45.28 211 ALA A N 1
ATOM 1708 C CA . ALA A 1 211 ? 2.153 1.147 26.451 1.00 45.28 211 ALA A CA 1
ATOM 1709 C C . ALA A 1 211 ? 1.885 2.164 25.321 1.00 45.28 211 ALA A C 1
ATOM 1711 O O . ALA A 1 211 ? 0.795 2.207 24.759 1.00 45.28 211 ALA A O 1
ATOM 1712 N N . PHE A 1 212 ? 2.888 2.969 24.946 1.00 42.97 212 PHE A N 1
ATOM 1713 C CA . PHE A 1 212 ? 2.877 3.803 23.726 1.00 42.97 212 PHE A CA 1
ATOM 1714 C C . PHE A 1 212 ? 2.975 2.960 22.436 1.00 42.97 212 PHE A C 1
ATOM 1716 O O . PHE A 1 212 ? 3.757 3.247 21.527 1.00 42.97 212 PHE A O 1
ATOM 1723 N N . GLN A 1 213 ? 2.187 1.895 22.329 1.00 52.75 213 GLN A N 1
ATOM 1724 C CA . GLN A 1 213 ? 1.900 1.292 21.039 1.00 52.75 213 GLN A CA 1
ATOM 1725 C C . GLN A 1 213 ? 0.633 1.962 20.508 1.00 52.75 213 GLN A C 1
ATOM 1727 O O . GLN A 1 213 ? -0.372 2.064 21.203 1.00 5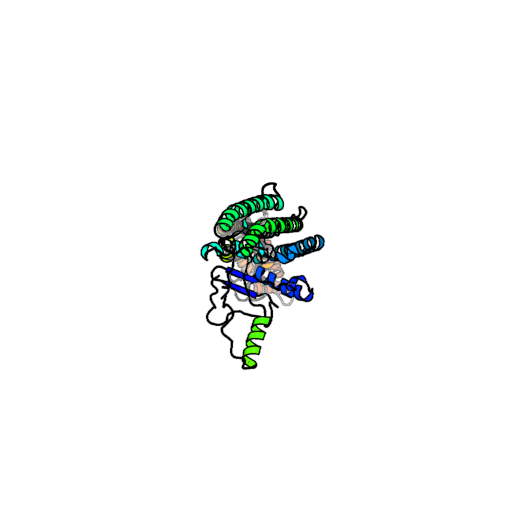2.75 213 GLN A O 1
ATOM 1732 N N . GLU A 1 214 ? 0.679 2.456 19.269 1.00 53.72 214 GLU A N 1
ATOM 1733 C CA . GLU A 1 214 ? -0.459 3.051 18.541 1.00 53.72 214 GLU A CA 1
ATOM 1734 C C . GLU A 1 214 ? -1.639 2.055 18.340 1.00 53.72 214 GLU A C 1
ATOM 1736 O O . GLU A 1 214 ? -2.477 2.266 17.468 1.00 53.72 214 GLU A O 1
ATOM 1741 N N . SER A 1 215 ? -1.685 0.937 19.071 1.00 54.41 215 SER A N 1
ATOM 1742 C CA . SER A 1 215 ? -2.425 -0.285 18.760 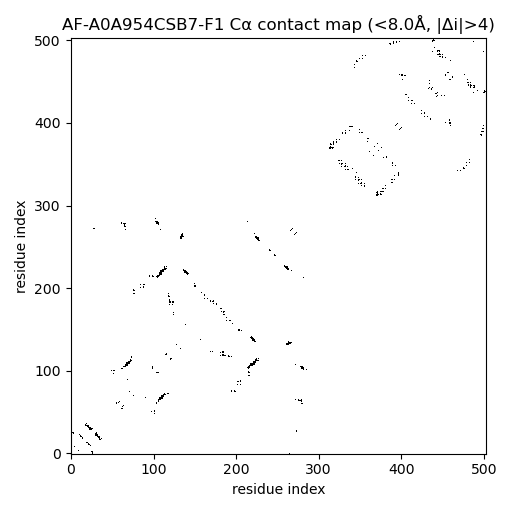1.00 54.41 215 SER A CA 1
ATOM 1743 C C . SER A 1 215 ? -3.912 -0.232 19.119 1.00 54.41 215 SER A C 1
ATOM 1745 O O . SER A 1 215 ? -4.727 -0.743 18.352 1.00 54.41 215 SER A O 1
ATOM 1747 N N . ALA A 1 216 ? -4.300 0.414 20.222 1.00 63.22 216 ALA A N 1
ATOM 1748 C CA . ALA A 1 216 ? -5.684 0.389 20.703 1.00 63.22 216 ALA A CA 1
ATOM 1749 C C . ALA A 1 216 ? -6.098 1.694 21.403 1.00 63.22 216 ALA A C 1
ATOM 1751 O O . ALA A 1 216 ? -5.614 2.023 22.483 1.00 63.22 216 ALA A O 1
ATOM 1752 N N . MET A 1 217 ? -7.043 2.426 20.807 1.00 78.12 217 MET A N 1
ATOM 1753 C CA . MET A 1 217 ? -7.642 3.619 21.419 1.00 78.12 217 MET A CA 1
ATOM 1754 C C . MET A 1 217 ? -8.905 3.218 22.185 1.00 78.12 217 MET A C 1
ATOM 1756 O O . MET A 1 217 ? -9.896 2.844 21.555 1.00 78.12 217 MET A O 1
ATOM 1760 N N . LEU A 1 218 ? -8.905 3.294 23.520 1.00 86.88 218 LEU A N 1
ATOM 1761 C CA . LEU A 1 218 ? -10.117 3.030 24.303 1.00 86.88 218 LEU A CA 1
ATOM 1762 C C . LEU A 1 218 ? -11.169 4.101 23.989 1.00 86.88 218 LEU A C 1
ATOM 1764 O O . LEU A 1 218 ? -11.006 5.279 24.294 1.00 86.88 218 LEU A O 1
ATOM 1768 N N . ARG A 1 219 ? -12.265 3.680 23.360 1.00 90.12 219 ARG A N 1
ATOM 1769 C CA . ARG A 1 219 ? -13.311 4.564 22.847 1.00 90.12 219 ARG A CA 1
ATOM 1770 C C . ARG A 1 219 ? -14.428 4.795 23.852 1.00 90.12 219 ARG A C 1
ATOM 1772 O O . ARG A 1 219 ? -15.010 5.873 23.870 1.00 90.12 219 ARG A O 1
ATOM 1779 N N . GLY A 1 220 ? -14.733 3.821 24.699 1.00 92.38 220 GLY A N 1
ATOM 1780 C CA . GLY A 1 220 ? -15.754 3.976 25.730 1.00 92.38 220 GLY A CA 1
ATOM 1781 C C . GLY A 1 220 ? -15.900 2.748 26.607 1.00 92.38 220 GLY A C 1
ATOM 1782 O O . GLY A 1 220 ? -15.356 1.686 26.295 1.00 92.38 220 GLY A O 1
ATOM 1783 N N . ILE A 1 221 ? -16.642 2.932 27.693 1.00 95.25 221 ILE A N 1
ATOM 1784 C CA . ILE A 1 221 ? -16.933 1.921 28.703 1.00 95.25 221 ILE A CA 1
ATOM 1785 C C . ILE A 1 221 ? -18.445 1.833 28.869 1.00 95.25 221 ILE A C 1
ATOM 1787 O O . ILE A 1 221 ? -19.113 2.848 29.076 1.00 95.25 221 ILE A O 1
ATOM 1791 N N . TYR A 1 222 ? -18.972 0.616 28.785 1.00 96.50 222 TYR A N 1
ATOM 1792 C CA . TYR A 1 222 ? -20.406 0.356 28.778 1.00 96.50 222 TYR A CA 1
ATOM 1793 C C . TYR A 1 222 ? -20.765 -0.826 29.665 1.00 96.50 222 TYR A C 1
ATOM 1795 O O . TYR A 1 222 ? -19.984 -1.761 29.827 1.00 96.50 222 TYR A O 1
ATOM 1803 N N . PHE A 1 223 ? -21.974 -0.790 30.203 1.00 95.44 223 PHE A N 1
ATOM 1804 C CA . PHE A 1 223 ? -22.501 -1.763 31.144 1.00 95.44 223 PHE A CA 1
ATOM 1805 C C . PHE A 1 223 ? -23.712 -2.453 30.537 1.00 95.44 223 PHE A C 1
ATOM 1807 O O . PHE A 1 223 ? -24.636 -1.795 30.060 1.00 95.44 223 PHE A O 1
ATOM 1814 N N . THR A 1 224 ? -23.715 -3.780 30.546 1.00 93.81 224 THR A N 1
ATOM 1815 C CA . THR A 1 224 ? -24.727 -4.574 29.849 1.00 93.81 224 THR A CA 1
ATOM 1816 C C . THR A 1 224 ? -25.115 -5.819 30.634 1.00 93.81 224 THR A C 1
ATOM 1818 O O . THR A 1 224 ? -24.331 -6.392 31.394 1.00 93.81 224 THR A O 1
ATOM 1821 N N . SER A 1 225 ? -26.340 -6.284 30.410 1.00 90.62 225 SER A N 1
ATOM 1822 C CA . SER A 1 225 ? -26.791 -7.591 30.882 1.00 90.62 225 SER A CA 1
ATOM 1823 C C . SER A 1 225 ? -27.649 -8.265 29.816 1.00 90.62 225 SER A C 1
ATOM 1825 O O . SER A 1 225 ? -28.631 -7.707 29.320 1.00 90.62 225 SER A O 1
ATOM 1827 N N . GLY A 1 226 ? -27.263 -9.482 29.443 1.00 79.25 226 GLY A N 1
ATOM 1828 C CA . GLY A 1 226 ? -28.052 -10.351 28.583 1.00 79.25 226 GLY A CA 1
ATOM 1829 C C . GLY A 1 226 ? -28.665 -11.449 29.434 1.00 79.25 226 GLY A C 1
ATOM 1830 O O . GLY A 1 226 ? -28.005 -12.449 29.690 1.00 79.25 226 GLY A O 1
ATOM 1831 N N . THR A 1 227 ? -29.906 -11.295 29.892 1.00 57.75 227 THR A N 1
ATOM 1832 C CA . THR A 1 227 ? -30.546 -12.369 30.662 1.00 57.75 227 THR A CA 1
ATOM 1833 C C . THR A 1 227 ? -30.819 -13.590 29.774 1.00 57.75 227 THR A C 1
ATOM 1835 O O . THR A 1 227 ? -31.614 -13.561 28.833 1.00 57.75 227 THR A O 1
ATOM 1838 N N . GLN A 1 228 ? -30.184 -14.712 30.110 1.00 49.12 228 GLN A N 1
ATOM 1839 C CA . GLN A 1 228 ? -30.685 -16.054 29.821 1.00 49.12 228 GLN A CA 1
ATOM 1840 C C . GLN A 1 228 ? -30.875 -16.762 31.164 1.00 49.12 228 GLN A C 1
ATOM 1842 O O . GLN A 1 228 ? -29.979 -17.453 31.636 1.00 49.12 228 GLN A O 1
ATOM 1847 N N . LYS A 1 229 ? -32.038 -16.584 31.804 1.00 37.22 229 LYS A N 1
ATOM 1848 C CA . LYS A 1 229 ? -32.448 -17.532 32.847 1.00 37.22 229 LYS A CA 1
ATOM 1849 C C . LYS A 1 229 ? -32.861 -18.841 32.175 1.00 37.22 229 LYS A C 1
ATOM 1851 O O . LYS A 1 229 ? -33.613 -18.840 31.198 1.00 37.22 229 LYS A O 1
ATOM 1856 N N . GLY A 1 230 ? -32.306 -19.927 32.690 1.00 36.50 230 GLY A N 1
ATOM 1857 C CA . GLY A 1 230 ? -32.474 -21.291 32.215 1.00 36.50 230 GLY A CA 1
ATOM 1858 C C . GLY A 1 230 ? -31.217 -22.077 32.552 1.00 36.50 230 GLY A C 1
ATOM 1859 O O . GLY A 1 230 ? -30.384 -22.318 31.683 1.00 36.50 230 GLY A O 1
ATOM 1860 N N . THR A 1 231 ? -31.045 -22.432 33.823 1.00 34.75 231 THR A N 1
ATOM 1861 C CA . THR A 1 231 ? -30.068 -23.450 34.213 1.00 34.75 231 THR A CA 1
ATOM 1862 C C . THR A 1 231 ? -30.326 -24.716 33.380 1.00 34.75 231 THR A C 1
ATOM 1864 O O . THR A 1 231 ? -31.483 -25.119 33.262 1.00 34.75 231 THR A O 1
ATOM 1867 N N . PRO A 1 232 ? -29.301 -25.377 32.799 1.00 40.34 232 PRO A N 1
ATOM 1868 C CA . PRO A 1 232 ? -29.474 -26.615 32.020 1.00 40.34 232 PRO A CA 1
ATOM 1869 C C . PRO A 1 232 ? -30.246 -27.718 32.765 1.00 40.34 232 PRO A C 1
ATOM 1871 O O . PRO A 1 232 ? -30.840 -28.595 32.146 1.00 40.34 232 PRO A O 1
ATOM 1874 N N . ILE A 1 233 ? -30.262 -27.636 34.096 1.00 44.25 233 ILE A N 1
ATOM 1875 C CA . ILE A 1 233 ? -30.954 -28.542 35.009 1.00 44.25 233 ILE A CA 1
ATOM 1876 C C . ILE A 1 233 ? -32.485 -28.484 34.832 1.00 44.25 233 ILE A C 1
ATOM 1878 O O . ILE A 1 233 ? -33.119 -29.537 34.838 1.00 44.25 233 ILE A O 1
ATOM 1882 N N . ASP A 1 234 ? -33.080 -27.315 34.559 1.00 38.19 234 ASP A N 1
ATOM 1883 C CA . ASP A 1 234 ? -34.547 -27.178 34.444 1.00 38.19 234 ASP A CA 1
ATOM 1884 C C . ASP A 1 234 ? -35.104 -27.862 33.188 1.00 38.19 234 ASP A C 1
ATOM 1886 O O . ASP A 1 234 ? -36.192 -28.435 33.201 1.00 38.19 234 ASP A O 1
ATOM 1890 N N . GLN A 1 235 ? -34.331 -27.880 32.098 1.00 47.84 235 GLN A N 1
ATOM 1891 C CA . GLN A 1 235 ? -34.717 -28.573 30.862 1.00 47.84 235 GLN A CA 1
ATOM 1892 C C . GLN A 1 235 ? -34.627 -30.096 31.003 1.00 47.84 235 GLN A C 1
ATOM 1894 O O . GLN A 1 235 ? -35.377 -30.822 30.353 1.00 47.84 235 GLN A O 1
ATOM 1899 N N . ILE A 1 236 ? -33.715 -30.585 31.848 1.00 50.56 236 ILE A N 1
ATOM 1900 C CA . ILE A 1 236 ? -33.558 -32.015 32.130 1.00 50.56 236 ILE A CA 1
ATOM 1901 C C . ILE A 1 236 ? -34.658 -32.479 33.087 1.00 50.56 236 ILE A C 1
ATOM 1903 O O . ILE A 1 236 ? -35.279 -33.503 32.823 1.00 50.56 236 ILE A O 1
ATOM 1907 N N . LEU A 1 237 ? -34.968 -31.704 34.131 1.00 46.88 237 LEU A N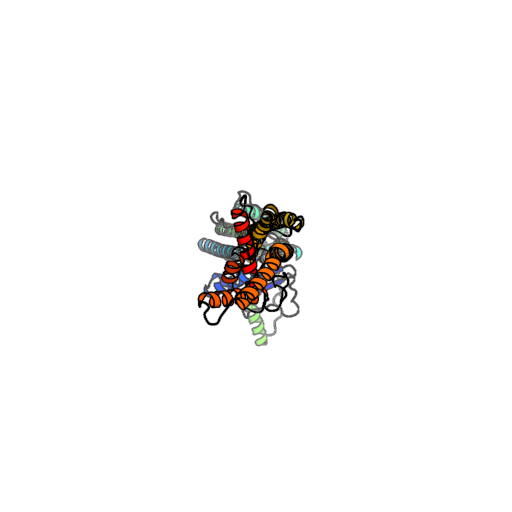 1
ATOM 1908 C CA . LEU A 1 237 ? -36.064 -31.999 35.061 1.00 46.88 237 LEU A CA 1
ATOM 1909 C C . LEU A 1 237 ? -37.432 -31.980 34.368 1.00 46.88 237 LEU A C 1
ATOM 1911 O O . LEU A 1 237 ? -38.233 -32.884 34.590 1.00 46.88 237 LEU A O 1
ATOM 1915 N N . SER A 1 238 ? -37.670 -31.027 33.461 1.00 47.03 238 SER A N 1
ATOM 1916 C CA . SER A 1 238 ? -38.908 -30.979 32.674 1.00 47.03 238 SER A CA 1
ATOM 1917 C C . SER A 1 238 ? -39.048 -32.182 31.728 1.00 47.03 238 SER A C 1
ATOM 1919 O O . SER A 1 238 ? -40.135 -32.737 31.607 1.00 47.03 238 SER A O 1
ATOM 1921 N N . ARG A 1 239 ? -37.950 -32.647 31.111 1.00 54.28 239 ARG A N 1
ATOM 1922 C CA . ARG A 1 239 ? -37.951 -33.850 30.253 1.00 54.28 239 ARG A CA 1
ATOM 1923 C C . ARG A 1 239 ? -38.027 -35.159 31.043 1.00 54.28 239 ARG A C 1
ATOM 1925 O O . ARG A 1 239 ? -38.599 -36.129 30.558 1.00 54.28 239 ARG A O 1
ATOM 1932 N N . MET A 1 240 ? -37.464 -35.204 32.251 1.00 47.19 240 MET A N 1
ATOM 1933 C CA . MET A 1 240 ? -37.578 -36.358 33.152 1.00 47.19 240 MET A CA 1
ATOM 1934 C C . MET A 1 240 ? -38.991 -36.488 33.731 1.00 47.19 240 MET A C 1
ATOM 1936 O O . MET A 1 240 ? -39.475 -37.608 33.867 1.00 47.19 240 MET A O 1
ATOM 1940 N N . GLY A 1 241 ? -39.668 -35.368 34.010 1.00 52.16 241 GLY A N 1
ATOM 1941 C CA . GLY A 1 241 ? -41.079 -35.351 34.406 1.00 52.16 241 GLY A CA 1
ATOM 1942 C C . GLY A 1 241 ? -42.007 -35.880 33.308 1.00 52.16 241 GLY A C 1
ATOM 1943 O O . GLY A 1 241 ? -42.843 -36.741 33.578 1.00 52.16 241 GLY A O 1
ATOM 1944 N N . GLU A 1 242 ? -41.792 -35.458 32.055 1.00 55.53 242 GLU A N 1
ATOM 1945 C CA . GLU A 1 242 ? -42.533 -35.964 30.886 1.00 55.53 242 GLU A CA 1
ATOM 1946 C C . GLU A 1 242 ? -42.275 -37.458 30.616 1.00 55.53 242 GLU A C 1
ATOM 1948 O O . GLU A 1 242 ? -43.206 -38.196 30.297 1.00 55.53 242 GLU A O 1
ATOM 1953 N N . ALA A 1 243 ? -41.038 -37.936 30.797 1.00 51.12 243 ALA A N 1
ATOM 1954 C CA . ALA A 1 243 ? -40.684 -39.346 30.606 1.00 51.12 243 ALA A CA 1
ATOM 1955 C C . ALA A 1 243 ? -41.213 -40.282 31.714 1.00 51.12 243 ALA A C 1
ATOM 1957 O O . ALA A 1 243 ? -41.373 -41.477 31.471 1.00 51.12 243 ALA A O 1
ATOM 1958 N N . MET A 1 244 ? -41.492 -39.762 32.917 1.00 60.50 244 MET A N 1
ATOM 1959 C CA . MET A 1 244 ? -42.041 -40.531 34.047 1.00 60.50 244 MET A CA 1
ATOM 1960 C C . MET A 1 244 ? -43.574 -40.489 34.148 1.00 60.50 244 MET A C 1
ATOM 1962 O O . MET A 1 244 ? -44.134 -41.057 35.084 1.00 60.50 244 MET A O 1
ATOM 1966 N N . GLY A 1 245 ? -44.274 -39.850 33.202 1.00 43.41 245 GLY A N 1
ATOM 1967 C CA . GLY A 1 245 ? -45.743 -39.804 33.188 1.00 43.41 245 GLY A CA 1
ATOM 1968 C C . GLY A 1 245 ? -46.361 -39.033 34.361 1.00 43.41 245 GLY A C 1
ATOM 1969 O O . GLY A 1 245 ? -47.556 -39.160 34.625 1.00 43.41 245 GLY A O 1
ATOM 1970 N N . LEU A 1 246 ? -45.563 -38.229 35.069 1.00 56.78 246 LEU A N 1
ATOM 1971 C CA . LEU A 1 246 ? -46.037 -37.344 36.125 1.00 56.78 246 LEU A CA 1
ATOM 1972 C C . LEU A 1 246 ? -46.596 -36.092 35.449 1.00 56.78 246 LEU A C 1
ATOM 1974 O O . LEU A 1 246 ? -45.850 -35.204 35.041 1.00 56.78 246 LEU A O 1
ATOM 1978 N N . GLY A 1 247 ? -47.919 -36.058 35.271 1.00 42.28 247 GLY A N 1
ATOM 1979 C CA . GLY A 1 247 ? -48.624 -34.890 34.753 1.00 42.28 247 GLY A CA 1
ATOM 1980 C C . GLY A 1 247 ? -48.232 -33.636 35.533 1.00 42.28 247 GLY A C 1
ATOM 1981 O O . GLY A 1 247 ? -48.192 -33.649 36.764 1.00 42.28 247 GLY A O 1
ATOM 1982 N N . ALA A 1 248 ? -47.914 -32.567 34.806 1.00 41.91 248 ALA A N 1
ATOM 1983 C CA . ALA A 1 248 ? -47.606 -31.270 35.383 1.00 41.91 248 ALA A CA 1
ATOM 1984 C C . ALA A 1 248 ? -48.746 -30.839 36.321 1.00 41.91 248 ALA A C 1
ATOM 1986 O O . ALA A 1 248 ? -49.877 -30.639 35.880 1.00 41.91 248 ALA A O 1
ATOM 1987 N N . SER A 1 249 ? -48.449 -30.712 37.613 1.00 36.09 249 SER A N 1
ATOM 1988 C CA . SER A 1 249 ? -49.359 -30.084 38.568 1.00 36.09 249 SER A CA 1
ATOM 1989 C C . SER A 1 249 ? -49.340 -28.574 38.302 1.00 36.09 249 SER A C 1
ATOM 1991 O O . SER A 1 249 ? -48.264 -27.978 38.399 1.00 36.09 249 SER A O 1
ATOM 1993 N N . PRO A 1 250 ? -50.463 -27.923 37.948 1.00 45.03 250 PRO A N 1
ATOM 1994 C CA . PRO A 1 250 ? -50.480 -26.498 37.655 1.00 45.03 250 PRO A CA 1
ATOM 1995 C C . PRO A 1 250 ? -50.732 -25.705 38.941 1.00 45.03 250 PRO A C 1
ATOM 1997 O O . PRO A 1 250 ? -51.706 -24.972 39.031 1.00 45.03 250 PRO A O 1
ATOM 2000 N N . GLU A 1 251 ? -49.881 -25.849 39.956 1.00 39.38 251 GLU A N 1
ATOM 2001 C CA . GLU A 1 251 ? -49.921 -24.987 41.144 1.00 39.38 251 GLU A CA 1
ATOM 2002 C C . GLU A 1 251 ? -48.498 -24.691 41.623 1.00 39.38 251 GLU A C 1
ATOM 2004 O O . GLU A 1 251 ? -47.868 -25.466 42.338 1.00 39.38 251 GLU A O 1
ATOM 2009 N N . GLY A 1 252 ? -47.981 -23.550 41.170 1.00 33.16 252 GLY A N 1
ATOM 2010 C CA . GLY A 1 252 ? -46.660 -23.042 41.523 1.00 33.16 252 GLY A CA 1
ATOM 2011 C C . GLY A 1 252 ? -46.254 -21.914 40.586 1.00 33.16 252 GLY A C 1
ATOM 2012 O O . GLY A 1 252 ? -45.480 -22.145 39.669 1.00 33.16 252 GLY A O 1
ATOM 2013 N N . SER A 1 253 ? -46.845 -20.729 40.786 1.00 33.94 253 SER A N 1
ATOM 2014 C CA . SER A 1 253 ? -46.419 -19.423 40.247 1.00 33.94 253 SER A CA 1
ATOM 2015 C C . SER A 1 253 ? -45.612 -19.473 38.939 1.00 33.94 253 SER A C 1
ATOM 2017 O O . SER A 1 253 ? -44.379 -19.450 38.958 1.00 33.94 253 SER A O 1
ATOM 2019 N N . GLU A 1 254 ? -46.309 -19.471 37.799 1.00 34.31 254 GLU A N 1
ATOM 2020 C CA . GLU A 1 254 ? -45.718 -19.068 36.521 1.00 34.31 254 GLU A CA 1
ATOM 2021 C C . GLU A 1 254 ? -45.363 -17.570 36.567 1.00 34.31 254 GLU A C 1
ATOM 2023 O O . GLU A 1 254 ? -46.014 -16.736 35.938 1.00 34.31 254 GLU A O 1
ATOM 2028 N N . ASP A 1 255 ? -44.286 -17.210 37.264 1.00 35.16 255 ASP A N 1
ATOM 2029 C CA . ASP A 1 255 ? -43.511 -16.048 36.850 1.00 35.16 255 ASP A CA 1
ATOM 2030 C C . ASP A 1 255 ? -42.843 -16.439 35.531 1.00 35.16 255 ASP A C 1
ATOM 2032 O O . ASP A 1 255 ? -41.737 -16.984 35.479 1.00 35.16 255 ASP A O 1
ATOM 2036 N N . ARG A 1 256 ? -43.546 -16.177 34.425 1.00 37.09 256 ARG A N 1
ATOM 2037 C CA . ARG A 1 256 ? -42.938 -16.057 33.099 1.00 37.09 256 ARG A CA 1
ATOM 2038 C C . ARG A 1 256 ? -41.939 -14.906 33.168 1.00 37.09 256 ARG A C 1
ATOM 2040 O O . ARG A 1 256 ? -42.247 -13.779 32.789 1.00 37.09 256 ARG A O 1
ATOM 2047 N N . VAL A 1 257 ? -40.740 -15.174 33.681 1.00 45.53 257 VAL A N 1
ATOM 2048 C CA . VAL A 1 257 ? -39.645 -14.209 33.688 1.00 45.53 257 VAL A CA 1
ATOM 2049 C C . VAL A 1 257 ? -39.256 -13.983 32.230 1.00 45.53 257 VAL A C 1
ATOM 2051 O O . VAL A 1 257 ? -38.494 -14.753 31.643 1.00 45.53 257 VAL A O 1
ATOM 2054 N N . GLU A 1 258 ? -39.830 -12.945 31.616 1.00 47.75 258 GLU A N 1
ATOM 2055 C CA . GLU A 1 258 ? -39.401 -12.452 30.313 1.00 47.75 258 GLU A CA 1
ATOM 2056 C C . GLU A 1 258 ? -37.872 -12.331 30.305 1.00 47.75 258 GLU A C 1
ATOM 2058 O O . GLU A 1 258 ? -37.266 -11.798 31.237 1.00 47.75 258 GLU A O 1
ATOM 2063 N N . LYS A 1 259 ? -37.231 -12.802 29.232 1.00 58.28 259 LYS A N 1
ATOM 2064 C CA . LYS A 1 259 ? -35.794 -12.606 29.007 1.00 58.28 259 LYS A CA 1
ATOM 2065 C C . LYS A 1 259 ? -35.535 -11.115 28.745 1.00 58.28 259 LYS A C 1
ATOM 2067 O O . LYS A 1 259 ? -35.555 -10.659 27.603 1.00 58.28 259 LYS A O 1
ATOM 2072 N N . LYS A 1 260 ? -35.375 -10.325 29.810 1.00 73.69 260 LYS A N 1
ATOM 2073 C CA . LYS A 1 260 ? -35.121 -8.878 29.760 1.00 73.69 260 LYS A CA 1
ATOM 2074 C C . LYS A 1 260 ? -33.633 -8.596 29.503 1.00 73.69 260 LYS A C 1
ATOM 2076 O O . LYS A 1 260 ? -32.819 -8.674 30.418 1.00 73.69 260 LYS A O 1
ATOM 2081 N N . SER A 1 261 ? -33.253 -8.253 28.274 1.00 85.06 261 SER A N 1
ATOM 2082 C CA . SER A 1 261 ? -31.916 -7.702 27.997 1.00 85.06 261 SER A CA 1
ATOM 2083 C C . SER A 1 261 ? -31.833 -6.236 28.430 1.00 85.06 261 SER A C 1
ATOM 2085 O O . SER A 1 261 ? -32.758 -5.473 28.139 1.00 85.06 261 SER A O 1
ATOM 2087 N N . TYR A 1 262 ? -30.720 -5.838 29.040 1.00 89.62 262 TYR A N 1
ATOM 2088 C CA . TYR A 1 262 ? -30.456 -4.475 29.498 1.00 89.62 262 TYR A CA 1
ATOM 2089 C C . TYR A 1 262 ? -29.250 -3.876 28.776 1.00 89.62 262 TYR A C 1
ATOM 2091 O O . TYR A 1 262 ? -28.157 -4.441 28.778 1.00 89.62 262 TYR A O 1
ATOM 2099 N N . PHE A 1 263 ? -29.471 -2.706 28.186 1.00 93.06 263 PHE A N 1
ATOM 2100 C CA . PHE A 1 263 ? -28.481 -1.774 27.650 1.00 93.06 263 PHE A CA 1
ATOM 2101 C C . PHE A 1 263 ? -27.602 -2.275 26.491 1.00 93.06 263 PHE A C 1
ATOM 2103 O O . PHE A 1 263 ? -26.564 -1.696 26.186 1.00 93.06 263 PHE A O 1
ATOM 2110 N N . ILE A 1 264 ? -28.027 -3.335 25.797 1.00 90.25 264 ILE A N 1
ATOM 2111 C CA . ILE A 1 264 ? -27.273 -3.919 24.674 1.00 90.25 264 ILE A CA 1
ATOM 2112 C C . ILE A 1 264 ? -27.634 -3.255 23.338 1.00 90.25 264 ILE A C 1
ATOM 2114 O O . ILE A 1 264 ? -26.759 -2.964 22.530 1.00 90.25 264 ILE A O 1
ATOM 2118 N N . HIS A 1 265 ? -28.921 -3.031 23.057 1.00 89.88 265 HIS A N 1
ATOM 2119 C CA . HIS A 1 265 ? -29.366 -2.729 21.691 1.00 89.88 265 HIS A CA 1
ATOM 2120 C C . HIS A 1 265 ? -28.770 -1.432 21.119 1.00 89.88 265 HIS A C 1
ATOM 2122 O O . HIS A 1 265 ? -28.095 -1.490 20.090 1.00 89.88 265 HIS A O 1
ATOM 2128 N N . ASN A 1 266 ? -28.975 -0.288 21.785 1.00 90.81 266 ASN A N 1
ATOM 2129 C CA . ASN A 1 266 ? -28.468 0.992 21.285 1.00 90.81 266 ASN A CA 1
ATOM 2130 C C . ASN A 1 266 ? -26.944 1.102 21.384 1.00 90.81 266 ASN A C 1
ATOM 2132 O O . ASN A 1 266 ? -26.364 1.904 20.659 1.00 90.81 266 ASN A O 1
ATOM 2136 N N . LEU A 1 267 ? -26.284 0.304 22.231 1.00 91.25 267 LEU A N 1
ATOM 2137 C CA . LEU A 1 267 ? -24.823 0.268 22.277 1.00 91.25 267 LEU A CA 1
ATOM 2138 C C . LEU A 1 267 ? -24.263 -0.184 20.922 1.00 91.25 267 LEU A C 1
ATOM 2140 O O . LEU A 1 267 ? -23.416 0.491 20.340 1.00 91.25 267 LEU A O 1
ATOM 2144 N N . PHE A 1 268 ? -24.789 -1.276 20.370 1.00 89.88 268 PHE A N 1
ATOM 2145 C CA . PHE A 1 268 ? -24.358 -1.745 19.055 1.00 89.88 268 PHE A CA 1
ATOM 2146 C C . PHE A 1 268 ? -24.810 -0.801 17.936 1.00 89.88 268 PHE A C 1
ATOM 2148 O O . PHE A 1 268 ? -23.982 -0.361 17.140 1.00 89.88 268 PHE A O 1
ATOM 2155 N N . THR A 1 269 ? -26.098 -0.447 17.889 1.00 88.25 269 THR A N 1
ATOM 2156 C CA . THR A 1 269 ? -26.674 0.271 16.737 1.00 88.25 269 THR A CA 1
ATOM 2157 C C . THR A 1 269 ? -26.326 1.758 16.697 1.00 88.25 269 THR A C 1
ATOM 2159 O O . THR A 1 269 ? -26.101 2.297 15.616 1.00 88.25 269 THR A O 1
ATOM 2162 N N . LYS A 1 270 ? -26.254 2.439 17.851 1.00 89.62 270 LYS A N 1
ATOM 2163 C CA . LYS A 1 270 ? -26.031 3.896 17.919 1.00 89.62 270 LYS A CA 1
ATOM 2164 C C . LYS A 1 270 ? -24.595 4.299 18.234 1.00 89.62 270 LYS A C 1
ATOM 2166 O O . LYS A 1 270 ? -24.244 5.443 17.967 1.00 89.62 270 LYS A O 1
ATOM 2171 N N . VAL A 1 271 ? -23.777 3.401 18.788 1.00 90.69 271 VAL A N 1
ATOM 2172 C CA . VAL A 1 271 ? -22.383 3.707 19.150 1.00 90.69 271 VAL A CA 1
ATOM 2173 C C . VAL A 1 271 ? -21.413 2.910 18.285 1.00 90.69 271 VAL A C 1
ATOM 2175 O O . VAL A 1 271 ? -20.751 3.484 17.424 1.00 90.69 271 VAL A O 1
ATOM 2178 N N . ILE A 1 272 ? -21.354 1.587 18.466 1.00 90.00 272 ILE A N 1
ATOM 2179 C CA . ILE A 1 272 ? -20.297 0.749 17.878 1.00 90.00 272 ILE A CA 1
ATOM 2180 C C . ILE A 1 272 ? -20.365 0.756 16.343 1.00 90.00 272 ILE A C 1
ATOM 2182 O O . ILE A 1 272 ? -19.360 1.009 15.682 1.00 90.00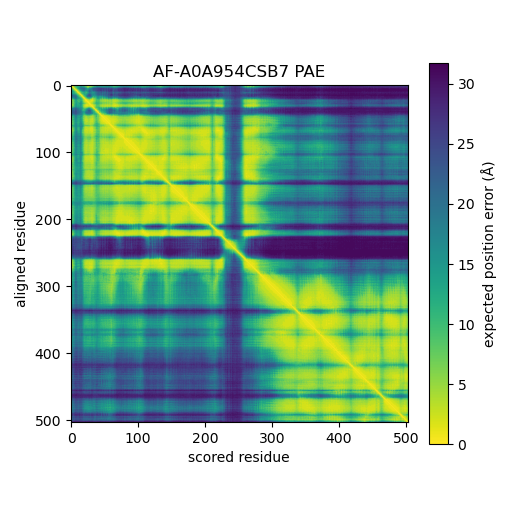 272 ILE A O 1
ATOM 2186 N N . PHE A 1 273 ? -21.541 0.525 15.753 1.00 87.81 273 PHE A N 1
ATOM 2187 C CA . PHE A 1 273 ? -21.692 0.520 14.292 1.00 87.81 273 PHE A CA 1
ATOM 2188 C C . PHE A 1 273 ? -21.648 1.923 13.678 1.00 87.81 273 PHE A C 1
ATOM 2190 O O . PHE A 1 273 ? -21.222 2.090 12.531 1.00 87.81 273 PHE A O 1
ATOM 2197 N N . HIS A 1 274 ? -22.036 2.948 14.440 1.00 87.19 274 HIS A N 1
ATOM 2198 C CA . HIS A 1 274 ? -21.990 4.333 13.976 1.00 87.19 274 HIS A CA 1
ATOM 2199 C C . HIS A 1 274 ? -20.547 4.849 13.845 1.00 87.19 274 HIS A C 1
ATOM 2201 O O . HIS A 1 274 ? -20.214 5.543 12.884 1.00 87.19 274 HIS A O 1
ATOM 2207 N N . ASP A 1 275 ? -19.653 4.405 14.730 1.00 84.44 275 ASP A N 1
ATOM 2208 C CA . ASP A 1 275 ? -18.225 4.745 14.755 1.00 84.44 275 ASP A CA 1
ATOM 2209 C C . ASP A 1 275 ? -17.384 4.068 13.635 1.00 84.44 275 ASP A C 1
ATOM 2211 O O . ASP A 1 275 ? -16.149 4.100 13.652 1.00 84.44 275 ASP A O 1
ATOM 2215 N N . LYS A 1 276 ? -18.010 3.494 12.594 1.00 79.12 276 LYS A N 1
ATOM 2216 C CA . LYS A 1 276 ? -17.338 2.758 11.498 1.00 79.12 276 LYS A CA 1
ATOM 2217 C C . LYS A 1 276 ? -16.203 3.515 10.793 1.00 79.12 276 LYS A C 1
ATOM 2219 O O . LYS A 1 276 ? -15.344 2.901 10.150 1.00 79.12 276 LYS A O 1
ATOM 2224 N N . THR A 1 277 ? -16.191 4.844 10.858 1.00 79.00 277 THR A N 1
ATOM 2225 C CA . THR A 1 277 ? -15.185 5.693 10.205 1.00 79.00 277 THR A CA 1
ATOM 2226 C C . THR A 1 277 ? -13.905 5.865 11.022 1.00 79.00 277 THR A C 1
ATOM 2228 O O . THR A 1 277 ? -12.889 6.235 10.426 1.00 79.00 277 THR A O 1
ATOM 2231 N N . LEU A 1 278 ? -13.919 5.548 12.323 1.00 79.62 278 LEU A N 1
ATOM 2232 C CA . LEU A 1 278 ? -12.806 5.806 13.240 1.00 79.62 278 LEU A CA 1
ATOM 2233 C C . LEU A 1 278 ? -11.583 4.919 12.981 1.00 79.62 278 LEU A C 1
ATOM 2235 O O . LEU A 1 278 ? -10.460 5.388 13.146 1.00 79.62 278 LEU A O 1
ATOM 2239 N N . ALA A 1 279 ? -11.774 3.683 12.510 1.00 78.88 279 ALA A N 1
ATOM 2240 C CA . ALA A 1 279 ? -10.659 2.811 12.148 1.00 78.88 279 ALA A CA 1
ATOM 2241 C C . ALA A 1 279 ? -9.860 3.360 10.953 1.00 78.88 279 ALA A C 1
ATOM 2243 O O . ALA A 1 279 ? -10.434 3.795 9.941 1.00 78.88 279 ALA A O 1
ATOM 2244 N N . ARG A 1 280 ? -8.526 3.319 11.059 1.00 75.62 280 ARG A N 1
ATOM 2245 C CA . ARG A 1 280 ? -7.568 3.810 10.052 1.00 75.62 280 ARG A CA 1
ATOM 2246 C C . ARG A 1 280 ? -6.403 2.833 9.898 1.00 75.62 280 ARG A C 1
ATOM 2248 O O . ARG A 1 280 ? -6.050 2.122 10.833 1.00 75.62 280 ARG A O 1
ATOM 2255 N N . SER A 1 281 ? -5.766 2.816 8.729 1.00 72.94 281 SER A N 1
ATOM 2256 C CA . SER A 1 281 ? -4.496 2.098 8.563 1.00 72.94 281 SER A CA 1
ATOM 2257 C C . SER A 1 281 ? -3.399 2.752 9.411 1.00 72.94 281 SER A C 1
ATOM 2259 O O . SER A 1 281 ? -3.392 3.974 9.575 1.00 72.94 281 SER A O 1
ATOM 2261 N N . SER A 1 282 ? -2.444 1.959 9.902 1.00 72.56 282 SER A N 1
ATOM 2262 C CA . SER A 1 282 ? -1.299 2.474 10.660 1.00 72.56 282 SER A CA 1
ATOM 2263 C C . SER A 1 282 ? -0.499 3.510 9.854 1.00 72.56 282 SER A C 1
ATOM 2265 O O . SER A 1 282 ? -0.323 3.395 8.632 1.00 72.56 282 SER A O 1
ATOM 2267 N N . SER A 1 283 ? 0.043 4.506 10.559 1.00 71.94 283 SER A N 1
ATOM 2268 C CA . SER A 1 283 ? 0.896 5.570 10.017 1.00 71.94 283 SER A CA 1
ATOM 2269 C C . SER A 1 283 ? 2.065 5.015 9.181 1.00 71.94 283 SER A C 1
ATOM 2271 O O . SER A 1 283 ? 2.395 5.556 8.118 1.00 71.94 283 SER A O 1
ATOM 2273 N N . LYS A 1 284 ? 2.640 3.878 9.600 1.00 74.00 284 LYS A N 1
ATOM 2274 C CA . LYS A 1 284 ? 3.745 3.182 8.919 1.00 74.00 284 LYS A CA 1
ATOM 2275 C C . LYS A 1 284 ? 3.342 2.656 7.539 1.00 74.00 284 LYS A C 1
ATOM 2277 O O . LYS A 1 284 ? 4.079 2.836 6.567 1.00 74.00 284 LYS A O 1
ATOM 2282 N N . VAL A 1 285 ? 2.154 2.058 7.426 1.00 76.75 285 VAL A N 1
ATOM 2283 C CA . VAL A 1 285 ? 1.628 1.526 6.156 1.00 76.75 285 VAL A CA 1
ATOM 2284 C C . VAL A 1 285 ? 1.369 2.660 5.171 1.00 76.75 285 VAL A C 1
ATOM 2286 O O . VAL A 1 285 ? 1.759 2.572 4.005 1.00 76.75 285 VAL A O 1
ATOM 2289 N N . LEU A 1 286 ? 0.769 3.756 5.642 1.00 81.00 286 LEU A N 1
ATOM 2290 C CA . LEU A 1 286 ? 0.502 4.932 4.813 1.00 81.00 286 LEU A CA 1
ATOM 2291 C C . LEU A 1 286 ? 1.798 5.566 4.290 1.00 81.00 286 LEU A C 1
ATOM 2293 O O . LEU A 1 286 ? 1.888 5.867 3.097 1.00 81.00 286 LEU A O 1
ATOM 2297 N N . ARG A 1 287 ? 2.826 5.705 5.142 1.00 82.12 287 ARG A N 1
ATOM 2298 C CA . ARG A 1 287 ? 4.158 6.193 4.736 1.00 82.12 287 ARG A CA 1
ATOM 2299 C C . ARG A 1 287 ? 4.795 5.291 3.680 1.00 82.12 287 ARG A C 1
ATOM 2301 O O . ARG A 1 287 ? 5.230 5.800 2.650 1.00 82.12 287 ARG A O 1
ATOM 2308 N N . ARG A 1 288 ? 4.775 3.966 3.874 1.00 84.19 288 ARG A N 1
ATOM 2309 C CA . ARG A 1 288 ? 5.313 3.000 2.898 1.00 84.19 288 ARG A CA 1
ATOM 2310 C C . ARG A 1 288 ? 4.600 3.093 1.548 1.00 84.19 288 ARG A C 1
ATOM 2312 O O . ARG A 1 288 ? 5.255 3.187 0.515 1.00 84.19 288 ARG A O 1
ATOM 2319 N N . ARG A 1 289 ? 3.262 3.136 1.539 1.00 85.31 289 ARG A N 1
ATOM 2320 C CA . ARG A 1 289 ? 2.474 3.293 0.300 1.00 85.31 289 ARG A CA 1
ATOM 2321 C C . ARG A 1 289 ? 2.745 4.624 -0.401 1.00 85.31 289 ARG A C 1
ATOM 2323 O O . ARG A 1 289 ? 2.733 4.686 -1.628 1.00 85.31 289 ARG A O 1
ATOM 2330 N N . ARG A 1 290 ? 2.964 5.703 0.356 1.00 87.88 290 ARG A N 1
ATOM 2331 C CA . ARG A 1 290 ? 3.329 7.009 -0.210 1.00 87.88 290 ARG A CA 1
ATOM 2332 C C . ARG A 1 290 ? 4.723 6.976 -0.836 1.00 87.88 290 ARG A C 1
ATOM 2334 O O . ARG A 1 290 ? 4.863 7.450 -1.956 1.00 87.88 290 ARG A O 1
ATOM 2341 N N . ALA A 1 291 ? 5.702 6.370 -0.165 1.00 91.06 291 ALA A N 1
ATOM 2342 C CA . ALA A 1 291 ? 7.063 6.229 -0.679 1.00 91.06 291 ALA A CA 1
ATOM 2343 C C . ALA A 1 291 ? 7.107 5.436 -1.995 1.00 91.06 291 ALA A C 1
ATOM 2345 O O . ALA A 1 291 ? 7.707 5.904 -2.954 1.00 91.06 291 ALA A O 1
ATOM 2346 N N . VAL A 1 292 ? 6.397 4.303 -2.077 1.00 91.69 292 VAL A N 1
ATOM 2347 C CA . VAL A 1 292 ? 6.324 3.486 -3.306 1.00 91.69 292 VAL A CA 1
ATOM 2348 C C . VAL A 1 292 ? 5.675 4.246 -4.466 1.00 91.69 292 VAL A C 1
ATOM 2350 O O . VAL A 1 292 ? 6.138 4.177 -5.601 1.00 91.69 292 VAL A O 1
ATOM 2353 N N . ARG A 1 293 ? 4.600 4.999 -4.202 1.00 91.44 293 ARG A N 1
ATOM 2354 C CA . ARG A 1 293 ? 3.972 5.825 -5.245 1.00 91.44 293 ARG A CA 1
ATOM 2355 C C . ARG A 1 293 ? 4.910 6.923 -5.737 1.00 91.44 293 ARG A C 1
ATOM 2357 O O . ARG A 1 293 ? 5.009 7.126 -6.941 1.00 91.44 293 ARG A O 1
ATOM 2364 N N . LEU A 1 294 ? 5.616 7.587 -4.823 1.00 94.25 294 LEU A N 1
ATOM 2365 C CA . LEU A 1 294 ? 6.570 8.634 -5.178 1.00 94.25 294 LEU A CA 1
ATOM 2366 C C . LEU A 1 294 ? 7.759 8.067 -5.966 1.00 94.25 294 LEU A C 1
ATOM 2368 O O . LEU A 1 294 ? 8.160 8.662 -6.960 1.00 94.25 294 LEU A O 1
ATOM 2372 N N . SER A 1 295 ? 8.284 6.899 -5.583 1.00 94.00 295 SER A N 1
ATOM 2373 C CA . SER A 1 295 ? 9.384 6.262 -6.314 1.00 94.00 295 SER A CA 1
ATOM 2374 C C . SER A 1 295 ? 8.977 5.863 -7.731 1.00 94.00 295 SER A C 1
ATOM 2376 O O . SER A 1 295 ? 9.759 6.053 -8.654 1.00 94.00 295 SER A O 1
ATOM 2378 N N . LEU A 1 296 ? 7.749 5.367 -7.925 1.00 95.75 296 LEU A N 1
ATOM 2379 C CA . LEU A 1 296 ? 7.217 5.064 -9.259 1.00 95.75 296 LEU A CA 1
ATOM 2380 C C . LEU A 1 296 ? 7.064 6.327 -10.116 1.00 95.75 296 LEU A C 1
ATOM 2382 O O . LEU A 1 296 ? 7.442 6.319 -11.284 1.00 95.75 296 LEU A O 1
ATOM 2386 N N . GLN A 1 297 ? 6.563 7.420 -9.534 1.00 94.56 297 GLN A N 1
ATOM 2387 C CA . GLN A 1 297 ? 6.454 8.705 -10.230 1.00 94.56 297 GLN A CA 1
ATOM 2388 C C . GLN A 1 297 ? 7.831 9.228 -10.654 1.00 94.56 297 GLN A C 1
ATOM 2390 O O . GLN A 1 297 ? 8.019 9.557 -11.823 1.00 94.56 297 GLN A O 1
ATOM 2395 N N . ILE A 1 298 ? 8.814 9.228 -9.749 1.00 96.44 298 ILE A N 1
ATOM 2396 C CA . ILE A 1 298 ? 10.188 9.650 -10.057 1.00 96.44 298 ILE A CA 1
ATOM 2397 C C . ILE A 1 298 ? 10.800 8.756 -11.141 1.00 96.44 298 ILE A C 1
ATOM 2399 O O . ILE A 1 298 ? 11.344 9.273 -12.112 1.00 96.44 298 ILE A O 1
ATOM 2403 N N . ALA A 1 299 ? 10.662 7.431 -11.028 1.00 96.50 299 ALA A N 1
ATOM 2404 C CA . ALA A 1 299 ? 11.181 6.493 -12.022 1.00 96.50 299 ALA A CA 1
ATOM 2405 C C . ALA A 1 299 ? 10.573 6.730 -13.414 1.00 96.50 299 ALA A C 1
ATOM 2407 O O . ALA A 1 299 ? 11.299 6.733 -14.405 1.00 96.50 299 ALA A O 1
ATOM 2408 N N . SER A 1 300 ? 9.263 6.994 -13.493 1.00 95.88 300 SER A N 1
ATOM 2409 C CA . SER A 1 300 ? 8.601 7.316 -14.764 1.00 95.88 300 SER A CA 1
ATOM 2410 C C . SER A 1 300 ? 9.112 8.622 -15.381 1.00 95.88 300 SER A C 1
ATOM 2412 O O . SER A 1 300 ? 9.329 8.690 -16.588 1.00 95.88 300 SER A O 1
ATOM 2414 N N . LEU A 1 301 ? 9.378 9.637 -14.554 1.00 97.25 301 LEU A N 1
ATOM 2415 C CA . LEU A 1 301 ? 9.871 10.941 -14.996 1.00 97.25 301 LEU A CA 1
ATOM 2416 C C . LEU A 1 301 ? 11.317 10.839 -15.506 1.00 97.25 301 LEU A C 1
ATOM 2418 O O . LEU A 1 301 ? 11.642 11.384 -16.557 1.00 97.25 301 LEU A O 1
ATOM 2422 N N . VAL A 1 302 ? 12.161 10.064 -14.817 1.00 97.50 302 VAL A N 1
ATOM 2423 C CA . VAL A 1 302 ? 13.531 9.760 -15.259 1.00 97.50 302 VAL A CA 1
ATOM 2424 C C . VAL A 1 302 ? 13.522 8.976 -16.572 1.00 97.50 302 VAL A C 1
ATOM 2426 O O . VAL A 1 302 ? 14.262 9.327 -17.486 1.00 97.50 302 VAL A O 1
ATOM 2429 N N . ALA A 1 303 ? 12.665 7.961 -16.708 1.00 96.94 303 ALA A N 1
ATOM 2430 C CA . ALA A 1 303 ? 12.556 7.190 -17.945 1.00 96.94 303 ALA A CA 1
ATOM 2431 C C . ALA A 1 303 ? 12.156 8.073 -19.140 1.00 96.94 303 ALA A C 1
ATOM 2433 O O . ALA A 1 303 ? 12.767 7.977 -20.204 1.00 96.94 303 ALA A O 1
ATOM 2434 N N . LEU A 1 304 ? 11.187 8.977 -18.952 1.00 97.12 304 LEU A N 1
ATOM 2435 C CA . LEU A 1 304 ? 10.787 9.950 -19.973 1.00 97.12 304 LEU A CA 1
ATOM 2436 C C . LEU A 1 304 ? 11.919 10.921 -20.329 1.00 97.12 304 LEU A C 1
ATOM 2438 O O . LEU A 1 304 ? 12.123 11.201 -21.510 1.00 97.12 304 LEU A O 1
ATOM 2442 N N . ALA A 1 305 ? 12.672 11.406 -19.338 1.00 97.06 305 ALA A N 1
ATOM 2443 C CA . ALA A 1 305 ? 13.810 12.292 -19.571 1.00 97.06 305 ALA A CA 1
ATOM 2444 C C . ALA A 1 305 ? 14.920 11.596 -20.375 1.00 97.06 305 ALA A C 1
ATOM 2446 O O . ALA A 1 305 ? 15.427 12.168 -21.337 1.00 97.06 305 ALA A O 1
ATOM 2447 N N . VAL A 1 306 ? 15.244 10.343 -20.037 1.00 96.06 306 VAL A N 1
ATOM 2448 C CA . VAL A 1 306 ? 16.232 9.539 -20.772 1.00 96.06 306 VAL A CA 1
ATOM 2449 C C . VAL A 1 306 ? 15.762 9.265 -22.200 1.00 96.06 306 VAL A C 1
ATOM 2451 O O . VAL A 1 306 ? 16.530 9.475 -23.134 1.00 96.06 306 VAL A O 1
ATOM 2454 N N . CYS A 1 307 ? 14.501 8.864 -22.395 1.00 94.69 307 CYS A N 1
ATOM 2455 C CA . CYS A 1 307 ? 13.949 8.658 -23.738 1.00 94.69 307 CYS A CA 1
ATOM 2456 C C . CYS A 1 307 ? 14.011 9.946 -24.568 1.00 94.69 307 CYS A C 1
ATOM 2458 O O . CYS A 1 307 ? 14.468 9.919 -25.706 1.00 94.69 307 CYS A O 1
ATOM 2460 N N . SER A 1 308 ? 13.615 11.081 -23.987 1.00 94.81 308 SER A N 1
ATOM 2461 C CA . SER A 1 308 ? 13.664 12.381 -24.667 1.00 94.81 308 SER A CA 1
ATOM 2462 C C . SER A 1 308 ? 15.094 12.763 -25.046 1.00 94.81 308 SER A C 1
ATOM 2464 O O . SER A 1 308 ? 15.336 13.177 -26.173 1.00 94.81 308 SER A O 1
ATOM 2466 N N . TRP A 1 309 ? 16.058 12.568 -24.144 1.00 94.38 309 TRP A N 1
ATOM 2467 C CA . TRP A 1 309 ? 17.470 12.840 -24.414 1.00 94.38 309 TRP A CA 1
ATOM 2468 C C . TRP A 1 309 ? 18.029 11.965 -25.549 1.00 94.38 309 TRP A C 1
ATOM 2470 O O . TRP A 1 309 ? 18.695 12.471 -26.454 1.00 94.38 309 TRP A O 1
ATOM 2480 N N . VAL A 1 310 ? 17.702 10.670 -25.563 1.00 93.44 310 VAL A N 1
ATOM 2481 C CA . VAL A 1 310 ? 18.107 9.744 -26.635 1.00 93.44 310 VAL A CA 1
ATOM 2482 C C . VAL A 1 310 ? 17.498 10.140 -27.986 1.00 93.44 310 VAL A C 1
ATOM 2484 O O . VAL A 1 310 ? 18.186 10.134 -29.004 1.00 93.44 310 VAL A O 1
ATOM 2487 N N . LEU A 1 311 ? 16.223 10.529 -28.012 1.00 92.81 311 LEU A N 1
ATOM 2488 C CA . LEU A 1 311 ? 15.560 10.964 -29.243 1.00 92.81 311 LEU A CA 1
ATOM 2489 C C . LEU A 1 311 ? 16.133 12.291 -29.760 1.00 92.81 311 LEU A C 1
ATOM 2491 O O . LEU A 1 311 ? 16.381 12.414 -30.954 1.00 92.81 311 LEU A O 1
ATOM 2495 N N . VAL A 1 312 ? 16.401 13.259 -28.878 1.00 94.06 312 VAL A N 1
ATOM 2496 C CA . VAL A 1 312 ? 16.996 14.552 -29.255 1.00 94.06 312 VAL A CA 1
ATOM 2497 C C . VAL A 1 312 ? 18.403 14.367 -29.821 1.00 94.06 312 VAL A C 1
ATOM 2499 O O . VAL A 1 312 ? 18.726 14.940 -30.857 1.00 94.06 312 VAL A O 1
ATOM 2502 N N . THR A 1 313 ? 19.232 13.540 -29.181 1.00 93.25 313 THR A N 1
ATOM 2503 C CA . THR A 1 313 ? 20.585 13.252 -29.687 1.00 93.25 313 THR A CA 1
ATOM 2504 C C . THR A 1 313 ? 20.550 12.550 -31.047 1.00 93.25 313 THR A C 1
ATOM 2506 O O . THR A 1 313 ? 21.329 12.918 -31.925 1.00 93.25 313 THR A O 1
ATOM 2509 N N . SER A 1 314 ? 19.598 11.630 -31.259 1.00 94.19 314 SER A N 1
ATOM 2510 C CA . SER A 1 314 ? 19.365 11.005 -32.569 1.00 94.19 314 SER A CA 1
ATOM 2511 C C . SER A 1 314 ? 18.878 11.969 -33.641 1.00 94.19 314 SER A C 1
ATOM 2513 O O . SER A 1 314 ? 19.372 11.933 -34.769 1.00 94.19 314 SER A O 1
ATOM 2515 N N . PHE A 1 315 ? 17.972 12.877 -33.287 1.00 93.81 315 PHE A N 1
ATOM 2516 C CA . PHE A 1 315 ? 17.469 13.890 -34.204 1.00 93.81 315 PHE A CA 1
ATOM 2517 C C . PHE A 1 315 ? 18.586 14.817 -34.695 1.00 93.81 315 PHE A C 1
ATOM 2519 O O . PHE A 1 315 ? 18.765 14.966 -35.900 1.00 93.81 315 PHE A O 1
ATOM 2526 N N . TYR A 1 316 ? 19.376 15.392 -33.781 1.00 94.06 316 TYR A N 1
ATOM 2527 C CA . TYR A 1 316 ? 20.464 16.300 -34.160 1.00 94.06 316 TYR A CA 1
ATOM 2528 C C . TYR A 1 316 ? 21.555 15.601 -34.974 1.00 94.06 316 TYR A C 1
ATOM 2530 O O . TYR A 1 316 ? 22.020 16.165 -35.957 1.00 94.06 316 TYR A O 1
ATOM 2538 N N . GLY A 1 317 ? 21.927 14.369 -34.611 1.00 93.00 317 GLY A N 1
ATOM 2539 C CA . GLY A 1 317 ? 22.924 13.618 -35.372 1.00 93.00 317 GLY A CA 1
ATOM 2540 C C . GLY A 1 317 ? 22.459 13.261 -36.788 1.00 93.00 317 GLY A C 1
ATOM 2541 O O . GLY A 1 317 ? 23.252 13.319 -37.719 1.00 93.00 317 GLY A O 1
ATOM 2542 N N . ASN A 1 318 ? 21.177 12.922 -36.975 1.00 93.25 318 ASN A N 1
ATOM 2543 C CA . ASN A 1 318 ? 20.630 12.683 -38.314 1.00 93.25 318 ASN A CA 1
ATOM 2544 C C . ASN A 1 318 ? 20.462 13.978 -39.117 1.00 93.25 318 ASN A C 1
ATOM 2546 O O . ASN A 1 318 ? 20.644 13.958 -40.328 1.00 93.25 318 ASN A O 1
ATOM 2550 N N . TYR A 1 319 ? 20.143 15.095 -38.462 1.00 93.94 319 TYR A N 1
ATOM 2551 C CA . TYR A 1 319 ? 20.070 16.400 -39.118 1.00 93.94 319 TYR A CA 1
ATOM 2552 C C . TYR A 1 319 ? 21.436 16.843 -39.663 1.00 93.94 319 TYR A C 1
ATOM 2554 O O . TYR A 1 319 ? 21.521 17.257 -40.815 1.00 93.94 319 TYR A O 1
ATOM 2562 N N . GLU A 1 320 ? 22.492 16.712 -38.854 1.00 93.38 320 GLU A N 1
ATOM 2563 C CA . GLU A 1 320 ? 23.884 16.965 -39.258 1.00 93.38 320 GLU A CA 1
ATOM 2564 C C . GLU A 1 320 ? 24.259 16.094 -40.467 1.00 93.38 320 GLU A C 1
ATOM 2566 O O . GLU A 1 320 ? 24.620 16.620 -41.512 1.00 93.38 320 GLU A O 1
ATOM 2571 N N . LEU A 1 321 ? 23.999 14.784 -40.383 1.00 92.56 321 LEU A N 1
ATOM 2572 C CA . LEU A 1 321 ? 24.276 13.836 -41.465 1.00 92.56 321 LEU A CA 1
ATOM 2573 C C . LEU A 1 321 ? 23.577 14.185 -42.791 1.00 92.56 321 LEU A C 1
ATOM 2575 O O . LEU A 1 321 ? 24.171 14.054 -43.857 1.00 92.56 321 LEU A O 1
ATOM 2579 N N . ILE A 1 322 ? 22.309 14.606 -42.742 1.00 94.25 322 ILE A N 1
ATOM 2580 C CA . ILE A 1 322 ? 21.574 15.042 -43.940 1.00 94.25 322 ILE A CA 1
ATOM 2581 C C . ILE A 1 322 ? 22.208 16.314 -44.509 1.00 94.25 322 ILE A C 1
ATOM 2583 O O . ILE A 1 322 ? 22.420 16.394 -45.716 1.00 94.25 322 ILE A O 1
ATOM 2587 N N . SER A 1 323 ? 22.522 17.284 -43.646 1.00 95.12 323 SER A N 1
ATOM 2588 C CA . SER A 1 323 ? 23.109 18.564 -44.045 1.00 95.12 323 SER A CA 1
ATOM 2589 C C . SER A 1 323 ? 24.476 18.390 -44.711 1.00 95.12 323 SER A C 1
ATOM 2591 O O . SER A 1 323 ? 24.738 19.041 -45.720 1.00 95.12 323 SER A O 1
ATOM 2593 N N . ASP A 1 324 ? 25.330 17.516 -44.176 1.00 93.19 324 ASP A N 1
ATOM 2594 C CA . ASP A 1 324 ? 26.682 17.282 -44.696 1.00 93.19 324 ASP A CA 1
ATOM 2595 C C . ASP A 1 324 ? 26.635 16.620 -46.083 1.00 93.19 324 ASP A C 1
ATOM 2597 O O . ASP A 1 324 ? 27.273 17.087 -47.032 1.00 93.19 324 ASP A O 1
ATOM 2601 N N . VAL A 1 325 ? 25.785 15.598 -46.246 1.00 93.50 325 VAL A N 1
ATOM 2602 C CA . VAL A 1 325 ? 25.579 14.921 -47.537 1.00 93.50 325 VAL A CA 1
ATOM 2603 C C . VAL A 1 325 ? 24.921 15.848 -48.563 1.00 93.50 325 VAL A C 1
ATOM 2605 O O . VAL A 1 325 ? 25.293 15.822 -49.736 1.00 93.50 325 VAL A O 1
ATOM 2608 N N . GLU A 1 326 ? 23.952 16.673 -48.157 1.00 93.19 326 GLU A N 1
ATOM 2609 C CA . GLU A 1 326 ? 23.290 17.633 -49.048 1.00 93.19 326 GLU A CA 1
ATOM 2610 C C . GLU A 1 326 ? 24.259 18.724 -49.521 1.00 93.19 326 GLU A C 1
ATOM 2612 O O . GLU A 1 326 ? 24.294 19.030 -50.714 1.00 93.19 326 GLU A O 1
ATOM 2617 N N . ALA A 1 327 ? 25.093 19.259 -48.624 1.00 92.81 327 ALA A N 1
ATOM 2618 C CA . ALA A 1 327 ? 26.115 20.244 -48.969 1.00 92.81 327 ALA A CA 1
ATOM 2619 C C . ALA A 1 327 ? 27.156 19.667 -49.943 1.00 92.81 327 ALA A C 1
ATOM 2621 O O . ALA A 1 327 ? 27.450 20.287 -50.967 1.00 92.81 327 ALA A O 1
ATOM 2622 N N . ALA A 1 328 ? 27.662 18.458 -49.675 1.00 91.69 328 ALA A N 1
ATOM 2623 C CA . ALA A 1 328 ? 28.613 17.784 -50.558 1.00 91.69 328 ALA A CA 1
ATOM 2624 C C . ALA A 1 328 ? 27.983 17.394 -51.911 1.00 91.69 328 ALA A C 1
ATOM 2626 O O . ALA A 1 328 ? 28.607 17.527 -52.965 1.00 91.69 328 ALA A O 1
ATOM 2627 N N . GLY A 1 329 ? 26.719 16.957 -51.906 1.00 90.44 329 GLY A N 1
ATOM 2628 C CA . GLY A 1 329 ? 25.961 16.637 -53.115 1.00 90.44 329 GLY A CA 1
ATOM 2629 C C . GLY A 1 329 ? 25.622 17.864 -53.966 1.00 90.44 329 GLY A C 1
ATOM 2630 O O . GLY A 1 329 ? 25.541 17.750 -55.190 1.00 90.44 329 GLY A O 1
ATOM 2631 N N . GLY A 1 330 ? 25.456 19.032 -53.339 1.00 90.00 330 GLY A N 1
ATOM 2632 C CA . GLY A 1 330 ? 25.241 20.315 -54.008 1.00 90.00 330 GLY A CA 1
ATOM 2633 C C . GLY A 1 330 ? 26.367 20.664 -54.981 1.00 90.00 330 GLY A C 1
ATOM 2634 O O . GLY A 1 330 ? 26.077 20.916 -56.150 1.00 90.00 330 GLY A O 1
ATOM 2635 N N . GLY A 1 331 ? 27.628 20.568 -54.541 1.00 86.06 331 GLY A N 1
ATOM 2636 C CA . GLY A 1 331 ? 28.801 20.811 -55.399 1.00 86.06 331 GLY A CA 1
ATOM 2637 C C . GLY A 1 331 ? 28.824 19.883 -56.618 1.00 86.06 331 GLY A C 1
ATOM 2638 O O . GLY A 1 331 ? 28.726 20.326 -57.757 1.00 86.06 331 GLY A O 1
ATOM 2639 N N . VAL A 1 332 ? 28.746 18.568 -56.387 1.00 87.12 332 VAL A N 1
ATOM 2640 C CA . VAL A 1 332 ? 28.751 17.549 -57.461 1.00 87.12 332 VAL A CA 1
ATOM 2641 C C . VAL A 1 332 ? 27.582 17.702 -58.452 1.00 87.12 332 VAL A C 1
ATOM 2643 O O . VAL A 1 332 ? 27.659 17.293 -59.618 1.00 87.12 332 VAL A O 1
ATOM 2646 N N . LYS A 1 333 ? 26.454 18.276 -58.018 1.00 85.94 333 LYS A N 1
ATOM 2647 C CA . LYS A 1 333 ? 25.321 18.558 -58.904 1.00 85.94 333 LYS A CA 1
ATOM 2648 C C . LYS A 1 333 ? 25.615 19.720 -59.855 1.00 85.94 333 LYS A C 1
ATOM 2650 O O . LYS A 1 333 ? 25.188 19.632 -61.010 1.00 85.94 333 LYS A O 1
ATOM 2655 N N . GLU A 1 334 ? 26.312 20.752 -59.385 1.00 81.88 334 GLU A N 1
ATOM 2656 C CA . GLU A 1 334 ? 26.677 21.963 -60.136 1.00 81.88 334 GLU A CA 1
ATOM 2657 C C . GLU A 1 334 ? 27.936 21.796 -61.007 1.00 81.88 334 GLU A C 1
ATOM 2659 O O . GLU A 1 334 ? 28.145 22.591 -61.926 1.00 81.88 334 GLU A O 1
ATOM 2664 N N . MET A 1 335 ? 28.702 20.718 -60.803 1.00 77.12 335 MET A N 1
ATOM 2665 C CA . MET A 1 335 ? 29.828 20.310 -61.648 1.00 77.12 335 MET A CA 1
ATOM 2666 C C . MET A 1 335 ? 29.479 20.331 -63.150 1.00 77.12 335 MET A C 1
ATOM 2668 O O . MET A 1 335 ? 28.532 19.677 -63.620 1.00 77.12 335 MET A O 1
ATOM 2672 N N . HIS A 1 336 ? 30.289 21.049 -63.931 1.00 69.19 336 HIS A N 1
ATOM 2673 C CA . HIS A 1 336 ? 30.185 21.081 -65.387 1.00 69.19 336 HIS A CA 1
ATOM 2674 C C . HIS A 1 336 ? 30.862 19.834 -65.969 1.00 69.19 336 HIS A C 1
ATOM 2676 O O . HIS A 1 336 ? 31.961 19.467 -65.571 1.00 69.19 336 HIS A O 1
ATOM 2682 N N . SER A 1 337 ? 30.218 19.143 -66.917 1.00 61.75 337 SER A N 1
ATOM 2683 C CA . SER A 1 337 ? 30.810 17.950 -67.540 1.00 61.75 337 SER A CA 1
ATOM 2684 C C . SER A 1 337 ? 31.972 18.323 -68.464 1.00 61.75 337 SER A C 1
ATOM 2686 O O . SER A 1 337 ? 31.788 18.491 -69.671 1.00 61.75 337 SER A O 1
ATOM 2688 N N . HIS A 1 338 ? 33.170 18.423 -67.898 1.00 65.38 338 HIS A N 1
ATOM 2689 C CA . HIS A 1 338 ? 34.419 18.452 -68.645 1.00 65.38 338 HIS A CA 1
ATOM 2690 C C . HIS A 1 338 ? 34.784 17.036 -69.128 1.00 65.38 338 HIS A C 1
ATOM 2692 O O . HIS A 1 338 ? 34.504 16.041 -68.460 1.00 65.38 338 HIS A O 1
ATOM 2698 N N . GLN A 1 339 ? 35.370 16.931 -70.328 1.00 62.00 339 GLN A N 1
ATOM 2699 C CA . GLN A 1 339 ? 35.845 15.648 -70.877 1.00 62.00 339 GLN A CA 1
ATOM 2700 C C . GLN A 1 339 ? 37.106 15.131 -70.168 1.00 62.00 339 GLN A C 1
ATOM 2702 O O . GLN A 1 339 ? 37.367 13.930 -70.219 1.00 62.00 339 GLN A O 1
ATOM 2707 N N . ASP A 1 340 ? 37.848 16.018 -69.502 1.00 67.81 340 ASP A N 1
ATOM 2708 C CA . ASP A 1 340 ? 39.072 15.710 -68.767 1.00 67.81 340 ASP A CA 1
ATOM 2709 C C . ASP A 1 340 ? 38.917 16.071 -67.278 1.00 67.81 340 ASP A C 1
ATOM 2711 O O . ASP A 1 340 ? 38.198 17.018 -66.951 1.00 67.81 340 ASP A O 1
ATOM 2715 N N . PRO A 1 341 ? 39.575 15.331 -66.366 1.00 71.31 341 PRO A N 1
ATOM 2716 C CA . PRO A 1 341 ? 39.458 15.558 -64.930 1.00 71.31 341 PRO A CA 1
ATOM 2717 C C . PRO A 1 341 ? 40.159 16.858 -64.512 1.00 71.31 341 PRO A C 1
ATOM 2719 O O . PRO A 1 341 ? 41.389 16.948 -64.537 1.00 71.31 341 PRO A O 1
ATOM 2722 N N . HIS A 1 342 ? 39.378 17.852 -64.086 1.00 80.06 342 HIS A N 1
ATOM 2723 C CA . HIS A 1 342 ? 39.887 19.071 -63.460 1.00 80.06 342 HIS A CA 1
ATOM 2724 C C . HIS A 1 342 ? 40.016 18.911 -61.938 1.00 80.06 342 HIS A C 1
ATOM 2726 O O . HIS A 1 342 ? 39.338 18.098 -61.313 1.00 80.06 342 HIS A O 1
ATOM 2732 N N . LEU A 1 343 ? 40.915 19.695 -61.332 1.00 81.56 343 LEU A N 1
ATOM 2733 C CA . LEU A 1 343 ? 41.180 19.637 -59.890 1.00 81.56 343 LEU A CA 1
ATOM 2734 C C . LEU A 1 343 ? 39.942 19.998 -59.050 1.00 81.56 343 LEU A C 1
ATOM 2736 O O . LEU A 1 343 ? 39.706 19.358 -58.033 1.00 81.56 343 LEU A O 1
ATOM 2740 N N . GLU A 1 344 ? 39.166 20.995 -59.476 1.00 83.25 344 GLU A N 1
ATOM 2741 C CA . GLU A 1 344 ? 37.970 21.481 -58.767 1.00 83.25 344 GLU A CA 1
ATOM 2742 C C . GLU A 1 344 ? 36.860 20.417 -58.758 1.00 83.25 344 GLU A C 1
ATOM 2744 O O . GLU A 1 344 ? 36.412 19.998 -57.692 1.00 83.25 344 GLU A O 1
ATOM 2749 N N . ASP A 1 345 ? 36.552 19.847 -59.925 1.00 83.44 345 ASP A N 1
ATOM 2750 C CA . ASP A 1 345 ? 35.631 18.716 -60.090 1.00 83.44 345 ASP A CA 1
ATOM 2751 C C . ASP A 1 345 ? 36.007 17.507 -59.212 1.00 83.44 345 ASP A C 1
ATOM 2753 O O . ASP A 1 345 ? 35.161 16.848 -58.603 1.00 83.44 345 ASP A O 1
ATOM 2757 N N . LEU A 1 346 ? 37.306 17.201 -59.132 1.00 85.94 346 LEU A N 1
ATOM 2758 C CA . LEU A 1 346 ? 37.823 16.118 -58.300 1.00 85.94 346 LEU A CA 1
ATOM 2759 C C . LEU A 1 346 ? 37.696 16.406 -56.803 1.00 85.94 346 LEU A C 1
ATOM 2761 O O . LEU A 1 346 ? 37.473 15.476 -56.030 1.00 85.94 346 LEU A O 1
ATOM 2765 N N . GLN A 1 347 ? 37.836 17.664 -56.383 1.00 89.19 347 GLN A N 1
ATOM 2766 C CA . GLN A 1 347 ? 37.647 18.067 -54.989 1.00 89.19 347 GLN A CA 1
ATOM 2767 C C . GLN A 1 347 ? 36.175 17.973 -54.571 1.00 89.19 347 GLN A C 1
ATOM 2769 O O . GLN A 1 347 ? 35.893 17.509 -53.466 1.00 89.19 347 GLN A O 1
ATOM 2774 N N . GLU A 1 348 ? 35.243 18.341 -55.452 1.00 89.56 348 GLU A N 1
ATOM 2775 C CA . GLU A 1 348 ? 33.803 18.191 -55.207 1.00 89.56 348 GLU A CA 1
ATOM 2776 C C . GLU A 1 348 ? 33.387 16.717 -55.131 1.00 89.56 348 GLU A C 1
ATOM 2778 O O . GLU A 1 348 ? 32.692 16.309 -54.196 1.00 89.56 348 GLU A O 1
ATOM 2783 N N . LEU A 1 349 ? 33.867 15.887 -56.068 1.00 90.50 349 LEU A N 1
ATOM 2784 C CA . LEU A 1 349 ? 33.647 14.439 -56.028 1.00 90.50 349 LEU A CA 1
ATOM 2785 C C . LEU A 1 349 ? 34.240 13.812 -54.764 1.00 90.50 349 LEU A C 1
ATOM 2787 O O . LEU A 1 349 ? 33.605 12.951 -54.156 1.00 90.50 349 LEU A O 1
ATOM 2791 N N . GLU A 1 350 ? 35.420 14.261 -54.338 1.00 92.75 350 GLU A N 1
ATOM 2792 C CA . GLU A 1 350 ? 36.066 13.780 -53.121 1.00 92.75 350 GLU A CA 1
ATOM 2793 C C . GLU A 1 350 ? 35.294 14.162 -51.852 1.00 92.75 350 GLU A C 1
ATOM 2795 O O . GLU A 1 350 ? 35.197 13.344 -50.934 1.00 92.75 350 GLU A O 1
ATOM 2800 N N . ALA A 1 351 ? 34.722 15.369 -51.794 1.00 93.31 351 ALA A N 1
ATOM 2801 C CA . ALA A 1 351 ? 33.883 15.792 -50.676 1.00 93.31 351 ALA A CA 1
ATOM 2802 C C . ALA A 1 351 ? 32.670 14.865 -50.519 1.00 93.31 351 ALA A C 1
ATOM 2804 O O . ALA A 1 351 ? 32.437 14.338 -49.432 1.00 93.31 351 ALA A O 1
ATOM 2805 N N . LEU A 1 352 ? 31.957 14.574 -51.614 1.00 93.94 352 LEU A N 1
ATOM 2806 C CA . LEU A 1 352 ? 30.824 13.647 -51.580 1.00 93.94 352 LEU A CA 1
ATOM 2807 C C . LEU A 1 352 ? 31.265 12.205 -51.288 1.00 93.94 352 LEU A C 1
ATOM 2809 O O . LEU A 1 352 ? 30.617 11.508 -50.509 1.00 93.94 352 LEU A O 1
ATOM 2813 N N . ARG A 1 353 ? 32.380 11.747 -51.869 1.00 94.94 353 ARG A N 1
ATOM 2814 C CA . ARG A 1 353 ? 32.908 10.394 -51.645 1.00 94.94 353 ARG A CA 1
ATOM 2815 C C . ARG A 1 353 ? 33.194 10.133 -50.168 1.00 94.94 353 ARG A C 1
ATOM 2817 O O . ARG A 1 353 ? 32.877 9.045 -49.696 1.00 94.94 353 ARG A O 1
ATOM 2824 N N . LYS A 1 354 ? 33.775 11.093 -49.437 1.00 95.19 354 LYS A N 1
ATOM 2825 C CA . LYS A 1 354 ? 34.071 10.939 -48.000 1.00 95.19 354 LYS A CA 1
ATOM 2826 C C . LYS A 1 354 ? 32.809 10.676 -47.183 1.00 95.19 354 LYS A C 1
ATOM 2828 O O . LYS A 1 354 ? 32.786 9.707 -46.424 1.00 95.19 354 LYS A O 1
ATOM 2833 N N . GLU A 1 355 ? 31.756 11.458 -47.412 1.00 94.88 355 GLU A N 1
ATOM 2834 C CA . GLU A 1 355 ? 30.464 11.278 -46.738 1.00 94.88 355 GLU A CA 1
ATOM 2835 C C . GLU A 1 355 ? 29.832 9.919 -47.081 1.00 94.88 355 GLU A C 1
ATOM 2837 O O . GLU A 1 355 ? 29.390 9.173 -46.203 1.00 94.88 355 GLU A O 1
ATOM 2842 N N . LEU A 1 356 ? 29.856 9.524 -48.360 1.00 94.69 356 LEU A N 1
ATOM 2843 C CA . LEU A 1 356 ? 29.321 8.228 -48.794 1.00 94.69 356 LEU A CA 1
ATOM 2844 C C . LEU A 1 356 ? 30.148 7.042 -48.286 1.00 94.69 356 LEU A C 1
ATOM 2846 O O . LEU A 1 356 ? 29.586 5.990 -47.984 1.00 94.69 356 LEU A O 1
ATOM 2850 N N . ALA A 1 357 ? 31.468 7.182 -48.173 1.00 93.50 357 ALA A N 1
ATOM 2851 C CA . ALA A 1 357 ? 32.340 6.161 -47.604 1.00 93.50 357 ALA A CA 1
ATOM 2852 C C . ALA A 1 357 ? 32.090 5.984 -46.098 1.00 93.50 357 ALA A C 1
ATOM 2854 O O . ALA A 1 357 ? 32.094 4.855 -45.604 1.00 93.50 357 ALA A O 1
ATOM 2855 N N . GLU A 1 358 ? 31.818 7.069 -45.368 1.00 93.44 358 GLU A N 1
ATOM 2856 C CA . GLU A 1 358 ? 31.432 6.994 -43.959 1.00 93.44 358 GLU A CA 1
ATOM 2857 C C . GLU A 1 358 ? 30.057 6.334 -43.769 1.00 93.44 358 GLU A C 1
ATOM 2859 O O . GLU A 1 358 ? 29.914 5.444 -42.924 1.00 93.44 358 GLU A O 1
ATOM 2864 N N . LEU A 1 359 ? 29.067 6.694 -44.588 1.00 93.38 359 LEU A N 1
ATOM 2865 C CA . LEU A 1 359 ? 27.757 6.036 -44.598 1.00 93.38 359 LEU A CA 1
ATOM 2866 C C . LEU A 1 359 ? 27.857 4.542 -44.932 1.00 93.38 359 LEU A C 1
ATOM 2868 O O . LEU A 1 359 ? 27.228 3.704 -44.283 1.00 93.38 359 LEU A O 1
ATOM 2872 N N . ASP A 1 360 ? 28.685 4.191 -45.911 1.00 91.81 360 ASP A N 1
ATOM 2873 C CA . ASP A 1 360 ? 28.943 2.806 -46.291 1.00 91.81 360 ASP A CA 1
ATOM 2874 C C . ASP A 1 360 ? 29.645 2.024 -45.165 1.00 91.81 360 ASP A C 1
ATOM 2876 O O . ASP A 1 360 ? 29.283 0.878 -44.879 1.00 91.81 360 ASP A O 1
ATOM 2880 N N . ARG A 1 361 ? 30.571 2.661 -44.434 1.00 92.75 361 ARG A N 1
ATOM 2881 C CA . ARG A 1 361 ? 31.154 2.097 -43.207 1.00 92.75 361 ARG A CA 1
ATOM 2882 C C . ARG A 1 361 ? 30.082 1.852 -42.145 1.00 92.75 361 ARG A C 1
ATOM 2884 O O . ARG A 1 361 ? 30.058 0.772 -41.559 1.00 92.75 361 ARG A O 1
ATOM 2891 N N . PHE A 1 362 ? 29.159 2.790 -41.920 1.00 93.56 362 PHE A N 1
ATOM 2892 C CA . PHE A 1 362 ? 28.058 2.600 -40.963 1.00 93.56 362 PHE A CA 1
ATOM 2893 C C . PHE A 1 362 ? 27.144 1.429 -41.329 1.00 93.56 362 PHE A C 1
ATOM 2895 O O . PHE A 1 362 ? 26.666 0.726 -40.434 1.00 93.56 362 PHE A O 1
ATOM 2902 N N . LYS A 1 363 ? 26.932 1.180 -42.623 1.00 89.75 363 LYS A N 1
ATOM 2903 C CA . LYS A 1 363 ? 26.161 0.032 -43.113 1.00 89.75 363 LYS A CA 1
ATOM 2904 C C . LYS A 1 363 ? 26.866 -1.306 -42.864 1.00 89.75 363 LYS A C 1
ATOM 2906 O O . LYS A 1 363 ? 26.196 -2.314 -42.648 1.00 89.75 363 LYS A O 1
ATOM 2911 N N . GLN A 1 364 ? 28.199 -1.322 -42.876 1.00 87.62 364 GLN A N 1
ATOM 2912 C CA . GLN A 1 364 ? 29.013 -2.539 -42.748 1.00 87.62 364 GLN A CA 1
ATOM 2913 C C . GLN A 1 364 ? 29.396 -2.865 -41.303 1.00 87.62 364 GLN A C 1
ATOM 2915 O O . GLN A 1 364 ? 29.219 -3.995 -40.852 1.00 87.62 364 GLN A O 1
ATOM 2920 N N . GLU A 1 365 ? 29.926 -1.884 -40.579 1.00 91.06 365 GLU A N 1
ATOM 2921 C CA . GLU A 1 365 ? 30.475 -2.057 -39.228 1.00 91.06 365 GLU A CA 1
ATOM 2922 C C . GLU A 1 365 ? 29.434 -1.785 -38.135 1.00 91.06 365 GLU A C 1
ATOM 2924 O O . GLU A 1 365 ? 29.615 -2.160 -36.976 1.00 91.06 365 GLU A O 1
ATOM 2929 N N . GLY A 1 366 ? 28.313 -1.172 -38.515 1.00 88.19 366 GLY A N 1
ATOM 2930 C CA . GLY A 1 366 ? 27.252 -0.755 -37.617 1.00 88.19 366 GLY A CA 1
ATOM 2931 C C . GLY A 1 366 ? 27.278 0.749 -37.368 1.00 88.19 366 GLY A C 1
ATOM 2932 O O . GLY A 1 366 ? 28.313 1.372 -37.128 1.00 88.19 366 GLY A O 1
ATOM 2933 N N . ARG A 1 367 ? 26.090 1.350 -37.408 1.00 89.56 367 ARG A N 1
ATOM 2934 C CA . ARG A 1 367 ? 25.910 2.783 -37.176 1.00 89.56 367 ARG A CA 1
ATOM 2935 C C . ARG A 1 367 ? 26.108 3.155 -35.698 1.00 89.56 367 ARG A C 1
ATOM 2937 O O . ARG A 1 367 ? 25.704 2.397 -34.810 1.00 89.56 367 ARG A O 1
ATOM 2944 N N . PRO A 1 368 ? 26.623 4.361 -35.405 1.00 90.00 368 PRO A N 1
ATOM 2945 C CA . PRO A 1 368 ? 26.661 4.899 -34.053 1.00 90.00 368 PRO A CA 1
ATOM 2946 C C . PRO A 1 368 ? 25.284 4.884 -33.368 1.00 90.00 368 PRO A C 1
ATOM 2948 O O . PRO A 1 368 ? 24.259 5.227 -33.966 1.00 90.00 368 PRO A O 1
ATOM 2951 N N . ILE A 1 369 ? 25.257 4.568 -32.069 1.00 87.31 369 ILE A N 1
ATOM 2952 C CA . ILE A 1 369 ? 24.021 4.582 -31.261 1.00 87.31 369 ILE A CA 1
ATOM 2953 C C . ILE A 1 369 ? 23.371 5.973 -31.292 1.00 87.31 369 ILE A C 1
ATOM 2955 O O . ILE A 1 369 ? 22.147 6.076 -31.355 1.00 87.31 369 ILE A O 1
ATOM 2959 N N . ARG A 1 370 ? 24.187 7.038 -31.352 1.00 89.31 370 ARG A N 1
ATOM 2960 C CA . ARG A 1 370 ? 23.718 8.425 -31.471 1.00 89.31 370 ARG A CA 1
ATOM 2961 C C . ARG A 1 370 ? 22.892 8.702 -32.726 1.00 89.31 370 ARG A C 1
ATOM 2963 O O . ARG A 1 370 ? 22.239 9.718 -32.734 1.00 89.31 370 ARG A O 1
ATOM 2970 N N . LEU A 1 371 ? 22.939 7.863 -33.764 1.00 89.75 371 LEU A N 1
ATOM 2971 C CA . LEU A 1 371 ? 22.165 8.028 -35.006 1.00 89.75 371 LEU A CA 1
ATOM 2972 C C . LEU A 1 371 ? 20.984 7.044 -35.101 1.00 89.75 371 LEU A C 1
ATOM 2974 O O . LEU A 1 371 ? 20.268 7.017 -36.098 1.00 89.75 371 LEU A O 1
ATOM 2978 N N . SER A 1 372 ? 20.813 6.184 -34.091 1.00 86.06 372 SER A N 1
ATOM 2979 C CA . SER A 1 372 ? 19.898 5.038 -34.115 1.00 86.06 372 SER A CA 1
ATOM 2980 C C . SER A 1 372 ? 18.474 5.403 -33.651 1.00 86.06 372 SER A C 1
ATOM 2982 O O . SER A 1 372 ? 18.010 6.522 -33.841 1.00 86.06 372 SER A O 1
ATOM 2984 N N . PHE A 1 373 ? 17.737 4.453 -33.060 1.00 86.38 373 PHE A N 1
ATOM 2985 C CA . PHE A 1 373 ? 16.389 4.665 -32.503 1.00 86.38 373 PHE A CA 1
ATOM 2986 C C . PHE A 1 373 ? 15.303 5.030 -33.528 1.00 86.38 373 PHE A C 1
ATOM 2988 O O . PHE A 1 373 ? 14.368 5.761 -33.223 1.00 86.38 373 PHE A O 1
ATOM 2995 N N . GLY A 1 374 ? 15.407 4.480 -34.742 1.00 84.19 374 GLY A N 1
ATOM 2996 C CA . GLY A 1 374 ? 14.365 4.587 -35.771 1.00 84.19 374 GLY A CA 1
ATOM 2997 C C . GLY A 1 374 ? 14.366 5.892 -36.571 1.00 84.19 374 GLY A C 1
ATOM 2998 O O . GLY A 1 374 ? 13.542 6.023 -37.466 1.00 84.19 374 GLY A O 1
ATOM 2999 N N . MET A 1 375 ? 15.287 6.823 -36.294 1.00 87.81 375 MET A N 1
ATOM 3000 C CA . MET A 1 375 ? 15.433 8.077 -37.053 1.00 87.81 375 MET A CA 1
ATOM 3001 C C . MET A 1 375 ? 16.541 8.044 -38.110 1.00 87.81 375 MET A C 1
ATOM 3003 O O . MET A 1 375 ? 16.722 9.030 -38.814 1.00 87.81 375 MET A O 1
ATOM 3007 N N . TYR A 1 376 ? 17.287 6.942 -38.213 1.00 92.12 376 TYR A N 1
ATOM 3008 C CA . TYR A 1 376 ? 18.434 6.849 -39.113 1.00 92.12 376 TYR A CA 1
ATOM 3009 C C . TYR A 1 376 ? 18.035 7.021 -40.583 1.00 92.12 376 TYR A C 1
ATOM 3011 O O . TYR A 1 376 ? 17.230 6.234 -41.072 1.00 92.12 376 TYR A O 1
ATOM 3019 N N . GLN A 1 377 ? 18.634 7.996 -41.273 1.00 90.50 377 GLN A N 1
ATOM 3020 C CA . GLN A 1 377 ? 18.405 8.265 -42.706 1.00 90.50 377 GLN A CA 1
ATOM 3021 C C . GLN A 1 377 ? 19.594 7.8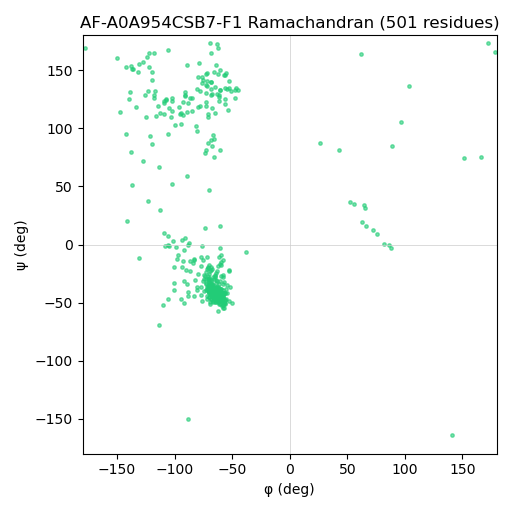81 -43.607 1.00 90.50 377 GLN A C 1
ATOM 3023 O O . GLN A 1 377 ? 19.528 8.033 -44.823 1.00 90.50 377 GLN A O 1
ATOM 3028 N N . GLY A 1 378 ? 20.695 7.380 -43.037 1.00 92.00 378 GLY A N 1
ATOM 3029 C CA . GLY A 1 378 ? 21.937 7.175 -43.789 1.00 92.00 378 GLY A CA 1
ATOM 3030 C C . GLY A 1 378 ? 21.860 6.134 -44.912 1.00 92.00 378 GLY A C 1
ATOM 3031 O O . GLY A 1 378 ? 22.569 6.280 -45.899 1.00 92.00 378 GLY A O 1
ATOM 3032 N N . ASP A 1 379 ? 20.985 5.127 -44.810 1.00 91.38 379 ASP A N 1
ATOM 3033 C CA . ASP A 1 379 ? 20.795 4.136 -45.882 1.00 91.38 379 ASP A CA 1
ATOM 3034 C C . ASP A 1 379 ? 20.178 4.771 -47.141 1.00 91.38 379 ASP A C 1
ATOM 3036 O O . ASP A 1 379 ? 20.673 4.558 -48.248 1.00 91.38 379 ASP A O 1
ATOM 3040 N N . ASP A 1 380 ? 19.144 5.600 -46.967 1.00 91.88 380 ASP A N 1
ATOM 3041 C CA . ASP A 1 380 ? 18.477 6.304 -48.068 1.00 91.88 380 ASP A CA 1
ATOM 3042 C C . ASP A 1 380 ? 19.395 7.380 -48.674 1.00 91.88 380 ASP A C 1
ATOM 3044 O O . ASP A 1 380 ? 19.460 7.535 -49.899 1.00 91.88 380 ASP A O 1
ATOM 3048 N N . LEU A 1 381 ? 20.157 8.086 -47.825 1.00 93.06 381 LEU A N 1
ATOM 3049 C CA . LEU A 1 381 ? 21.175 9.050 -48.255 1.00 93.06 381 LEU A CA 1
ATOM 3050 C C . LEU A 1 381 ? 22.290 8.380 -49.063 1.00 93.06 381 LEU A C 1
ATOM 3052 O O . LEU A 1 381 ? 22.693 8.910 -50.096 1.00 93.06 381 LEU A O 1
ATOM 3056 N N . LEU A 1 382 ? 22.760 7.205 -48.634 1.00 93.25 382 LEU A N 1
ATOM 3057 C CA . LEU A 1 382 ? 23.792 6.446 -49.339 1.00 93.25 382 LEU A CA 1
ATOM 3058 C C . LEU A 1 382 ? 23.310 6.015 -50.728 1.00 93.25 382 LEU A C 1
ATOM 3060 O O . LEU A 1 382 ? 24.041 6.162 -51.708 1.00 93.25 382 LEU A O 1
ATOM 3064 N N . ASP A 1 383 ? 22.081 5.510 -50.836 1.00 91.06 383 ASP A N 1
ATOM 3065 C CA . ASP A 1 383 ? 21.513 5.066 -52.111 1.00 91.06 383 ASP A CA 1
ATOM 3066 C C . ASP A 1 383 ? 21.291 6.242 -53.083 1.00 91.06 383 ASP A C 1
ATOM 3068 O O . ASP A 1 383 ? 21.570 6.123 -54.281 1.00 91.06 383 ASP A O 1
ATOM 3072 N N . ALA A 1 384 ? 20.806 7.387 -52.591 1.00 92.00 384 ALA A N 1
ATOM 3073 C CA . ALA A 1 384 ? 20.620 8.593 -53.399 1.00 92.00 384 ALA A CA 1
ATOM 3074 C C . ALA A 1 384 ? 21.958 9.234 -53.803 1.00 92.00 384 ALA A C 1
ATOM 3076 O O . ALA A 1 384 ? 22.157 9.580 -54.972 1.00 92.00 384 ALA A O 1
ATOM 3077 N N . GLY A 1 385 ? 22.889 9.347 -52.857 1.00 92.56 385 GLY A N 1
ATOM 3078 C CA . GLY A 1 385 ? 24.201 9.943 -53.067 1.00 92.56 385 GLY A CA 1
ATOM 3079 C C . GLY A 1 385 ? 25.079 9.117 -54.002 1.00 92.56 385 GLY A C 1
ATOM 3080 O O . GLY A 1 385 ? 25.676 9.682 -54.913 1.00 92.56 385 GLY A O 1
ATOM 3081 N N . ASN A 1 386 ? 25.073 7.783 -53.887 1.00 92.94 386 ASN A N 1
ATOM 3082 C CA . ASN A 1 386 ? 25.784 6.911 -54.826 1.00 92.94 386 ASN A CA 1
ATOM 3083 C C . ASN A 1 386 ? 25.277 7.072 -56.263 1.00 92.94 386 ASN A C 1
ATOM 3085 O O . ASN A 1 386 ? 26.080 7.115 -57.193 1.00 92.94 386 ASN A O 1
ATOM 3089 N N . LYS A 1 387 ? 23.959 7.200 -56.473 1.00 91.62 387 LYS A N 1
ATOM 3090 C CA . LYS A 1 387 ? 23.405 7.444 -57.816 1.00 91.62 387 LYS A CA 1
ATOM 3091 C C . LYS A 1 387 ? 23.918 8.754 -58.407 1.00 91.62 387 LYS A C 1
ATOM 3093 O O . LYS A 1 387 ? 24.297 8.773 -59.574 1.00 91.62 387 LYS A O 1
ATOM 3098 N N . LEU A 1 388 ? 23.939 9.829 -57.616 1.00 91.69 388 LEU A N 1
ATOM 3099 C CA . LEU A 1 388 ? 24.463 11.126 -58.051 1.00 91.69 388 LEU A CA 1
ATOM 3100 C C . LEU A 1 388 ? 25.969 11.050 -58.338 1.00 91.69 388 LEU A C 1
ATOM 3102 O O . LEU A 1 388 ? 26.410 11.454 -59.413 1.00 91.69 388 LEU A O 1
ATOM 3106 N N . TYR A 1 389 ? 26.735 10.486 -57.405 1.00 92.75 389 TYR A N 1
ATOM 3107 C CA . TYR A 1 389 ? 28.183 10.344 -57.497 1.00 92.75 389 TYR A CA 1
ATOM 3108 C C . TYR A 1 389 ? 28.599 9.537 -58.734 1.00 92.75 389 TYR A C 1
ATOM 3110 O O . TYR A 1 389 ? 29.367 10.026 -59.562 1.00 92.75 389 TYR A O 1
ATOM 3118 N N . PHE A 1 390 ? 28.042 8.338 -58.935 1.00 91.19 390 PHE A N 1
ATOM 3119 C CA . PHE A 1 390 ? 28.410 7.493 -60.075 1.00 91.19 390 PHE A CA 1
ATOM 3120 C C . PHE A 1 390 ? 27.896 8.024 -61.415 1.00 91.19 390 PHE A C 1
ATOM 3122 O O . PHE A 1 390 ? 28.582 7.856 -62.424 1.00 91.19 390 PHE A O 1
ATOM 3129 N N . ALA A 1 391 ? 26.766 8.741 -61.443 1.00 88.81 391 ALA A N 1
ATOM 3130 C CA . ALA A 1 391 ? 26.313 9.430 -62.652 1.00 88.81 391 ALA A CA 1
ATOM 3131 C C . ALA A 1 391 ? 27.320 10.489 -63.139 1.00 88.81 391 ALA A C 1
ATOM 3133 O O . ALA A 1 391 ? 27.430 10.712 -64.346 1.00 88.81 391 ALA A O 1
ATOM 3134 N N . ARG A 1 392 ? 28.071 11.118 -62.223 1.00 88.31 392 ARG A N 1
ATOM 3135 C CA . ARG A 1 392 ? 29.130 12.087 -62.552 1.00 88.31 392 ARG A CA 1
ATOM 3136 C C . ARG A 1 392 ? 30.492 11.435 -62.774 1.00 88.31 392 ARG A C 1
ATOM 3138 O O . ARG A 1 392 ? 31.180 11.789 -63.726 1.00 88.31 392 ARG A O 1
ATOM 3145 N N . LEU A 1 393 ? 30.856 10.442 -61.963 1.00 88.50 393 LEU A N 1
ATOM 3146 C CA . LEU A 1 393 ? 32.141 9.747 -62.068 1.00 88.50 393 LEU A CA 1
ATOM 3147 C C . LEU A 1 393 ? 32.273 8.965 -63.384 1.00 88.50 393 LEU A C 1
ATOM 3149 O O . LEU A 1 393 ? 33.347 8.910 -63.986 1.00 88.50 393 LEU A O 1
ATOM 3153 N N . ARG A 1 394 ? 31.180 8.346 -63.842 1.00 87.50 394 ARG A N 1
ATOM 3154 C CA . ARG A 1 394 ? 31.176 7.445 -64.996 1.00 87.50 394 ARG A CA 1
ATOM 3155 C C . ARG A 1 394 ? 31.705 8.067 -66.300 1.00 87.50 394 ARG A C 1
ATOM 3157 O O . ARG A 1 394 ? 32.623 7.473 -66.867 1.00 87.50 394 ARG A O 1
ATOM 3164 N N . PRO A 1 395 ? 31.181 9.206 -66.795 1.00 85.00 395 PRO A N 1
ATOM 3165 C CA . PRO A 1 395 ? 31.659 9.802 -68.045 1.00 85.00 395 PRO A CA 1
ATOM 3166 C C . PRO A 1 395 ? 33.098 10.332 -67.954 1.00 85.00 395 PRO A C 1
ATOM 3168 O O . PRO A 1 395 ? 33.790 10.348 -68.968 1.00 85.00 395 PRO A O 1
ATOM 3171 N N . VAL A 1 396 ? 33.554 10.731 -66.760 1.00 83.00 396 VAL A N 1
ATOM 3172 C CA . VAL A 1 396 ? 34.893 11.313 -66.553 1.00 83.00 396 VAL A CA 1
ATOM 3173 C C . VAL A 1 396 ? 35.964 10.226 -66.407 1.00 83.00 396 VAL A C 1
ATOM 3175 O O . VAL A 1 396 ? 37.022 10.309 -67.024 1.00 83.00 396 VAL A O 1
ATOM 3178 N N . PHE A 1 397 ? 35.691 9.175 -65.628 1.00 83.00 397 PHE A N 1
ATOM 3179 C CA . PHE A 1 397 ? 36.680 8.144 -65.295 1.00 83.00 397 PHE A CA 1
ATOM 3180 C C . PHE A 1 397 ? 36.384 6.800 -65.946 1.00 83.00 397 PHE A C 1
ATOM 3182 O O . PHE A 1 397 ? 37.259 6.215 -66.584 1.00 83.00 397 PHE A O 1
ATOM 3189 N N . ILE A 1 398 ? 35.168 6.281 -65.785 1.00 85.50 398 ILE A N 1
ATOM 3190 C CA . ILE A 1 398 ? 34.879 4.865 -66.048 1.00 85.50 398 ILE A CA 1
ATOM 3191 C C . ILE A 1 398 ? 34.791 4.573 -67.549 1.00 85.50 398 ILE A C 1
ATOM 3193 O O . ILE A 1 398 ? 35.454 3.657 -68.036 1.00 85.50 398 ILE A O 1
ATOM 3197 N N . GLU A 1 399 ? 34.036 5.369 -68.309 1.00 85.69 399 GLU A N 1
ATOM 3198 C CA . GLU A 1 399 ? 33.882 5.169 -69.757 1.00 85.69 399 GLU A CA 1
ATOM 3199 C C . GLU A 1 399 ? 35.187 5.404 -70.539 1.00 85.69 399 GLU A C 1
ATOM 3201 O O . GLU A 1 399 ? 35.537 4.549 -71.363 1.00 85.69 399 GLU A O 1
ATOM 3206 N N . PRO A 1 400 ? 35.961 6.482 -70.284 1.00 85.25 400 PRO A N 1
ATOM 3207 C CA . PRO A 1 400 ? 37.265 6.658 -70.916 1.00 85.25 400 PRO A CA 1
ATOM 3208 C C . PRO A 1 400 ? 38.242 5.541 -70.546 1.00 85.25 400 PRO A C 1
ATOM 3210 O O . PRO A 1 400 ? 38.924 5.022 -71.430 1.00 85.25 400 PRO A O 1
ATOM 3213 N N . SER A 1 401 ? 38.270 5.111 -69.277 1.00 85.06 401 SER A N 1
ATOM 3214 C CA . SER A 1 401 ? 39.128 3.998 -68.844 1.00 85.06 401 SER A CA 1
ATOM 3215 C C . SER A 1 401 ? 38.784 2.696 -69.555 1.00 85.06 401 SER A C 1
ATOM 3217 O O . SER A 1 401 ? 39.688 1.997 -70.008 1.00 85.06 401 SER A O 1
ATOM 3219 N N . GLY A 1 402 ? 37.494 2.389 -69.715 1.00 86.00 402 GLY A N 1
ATOM 3220 C CA . GLY A 1 402 ? 37.032 1.223 -70.469 1.00 86.00 402 GLY A CA 1
ATOM 3221 C C . GLY A 1 402 ? 37.521 1.222 -71.910 1.00 86.00 402 GLY A C 1
ATOM 3222 O O . GLY A 1 402 ? 38.152 0.259 -72.339 1.00 86.00 402 GLY A O 1
ATOM 3223 N N . LYS A 1 403 ? 37.300 2.331 -72.629 1.00 86.62 403 LYS A N 1
ATOM 3224 C CA . LYS A 1 403 ? 37.734 2.483 -74.027 1.00 86.62 403 LYS A CA 1
ATOM 3225 C C . LYS A 1 403 ? 39.252 2.387 -74.178 1.00 86.62 403 LYS A C 1
ATOM 3227 O O . LYS A 1 403 ? 39.739 1.784 -75.130 1.00 86.62 403 LYS A O 1
ATOM 3232 N N . ARG A 1 404 ? 40.017 2.961 -73.241 1.00 87.00 404 ARG A N 1
ATOM 3233 C CA . ARG A 1 404 ? 41.489 2.888 -73.259 1.00 87.00 404 ARG A CA 1
ATOM 3234 C C . ARG A 1 404 ? 41.995 1.479 -72.949 1.00 87.00 404 ARG A C 1
ATOM 3236 O O . ARG A 1 404 ? 42.934 1.030 -73.598 1.00 87.00 404 ARG A O 1
ATOM 3243 N N . ILE A 1 405 ? 41.359 0.765 -72.019 1.00 87.38 405 ILE A N 1
ATOM 3244 C CA . ILE A 1 405 ? 41.658 -0.648 -71.745 1.00 87.38 405 ILE A CA 1
ATOM 3245 C C . ILE A 1 405 ? 41.344 -1.516 -72.969 1.00 87.38 405 ILE A C 1
ATOM 3247 O O . ILE A 1 405 ? 42.137 -2.388 -73.312 1.00 87.38 405 ILE A O 1
ATOM 3251 N N . GLU A 1 406 ? 40.222 -1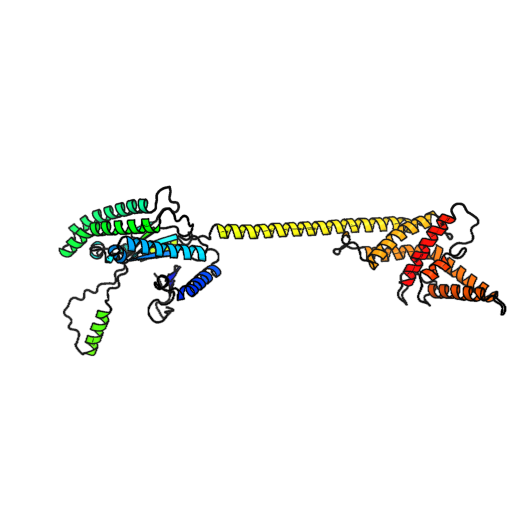.277 -73.648 1.00 88.00 406 GLU A N 1
ATOM 3252 C CA . GLU A 1 406 ? 39.851 -1.998 -74.869 1.00 88.00 406 GLU A CA 1
ATOM 3253 C C . GLU A 1 406 ? 40.857 -1.756 -76.004 1.00 88.00 406 GLU A C 1
ATOM 3255 O O . GLU A 1 406 ? 41.327 -2.710 -76.628 1.00 88.00 406 GLU A O 1
ATOM 3260 N N . ALA A 1 407 ? 41.264 -0.500 -76.215 1.00 87.81 407 ALA A N 1
ATOM 3261 C CA . ALA A 1 407 ? 42.309 -0.151 -77.173 1.00 87.81 407 ALA A CA 1
ATOM 3262 C C . ALA A 1 407 ? 43.658 -0.811 -76.825 1.00 87.81 407 ALA A C 1
ATOM 3264 O O . ALA A 1 407 ? 44.302 -1.381 -77.706 1.00 87.81 407 ALA A O 1
ATOM 3265 N N . GLU A 1 408 ? 44.058 -0.805 -75.544 1.00 87.38 408 GLU A N 1
ATOM 3266 C CA . GLU A 1 408 ? 45.279 -1.474 -75.068 1.00 87.38 408 GLU A CA 1
ATOM 3267 C C . GLU A 1 408 ? 45.215 -2.991 -75.298 1.00 87.38 408 GLU A C 1
ATOM 3269 O O . GLU A 1 408 ? 46.200 -3.594 -75.719 1.00 87.38 408 GLU A O 1
ATOM 3274 N N . LEU A 1 409 ? 44.063 -3.628 -75.061 1.00 87.88 409 LEU A N 1
ATOM 3275 C CA . LEU A 1 409 ? 43.874 -5.053 -75.340 1.00 87.88 409 LEU A CA 1
ATOM 3276 C C . LEU A 1 409 ? 44.002 -5.357 -76.836 1.00 87.88 409 LEU A C 1
ATOM 3278 O O . LEU A 1 409 ? 44.662 -6.334 -77.193 1.00 87.88 409 LEU A O 1
ATOM 3282 N N . GLY A 1 410 ? 43.423 -4.525 -77.706 1.00 87.94 410 GLY A N 1
ATOM 3283 C CA . GLY A 1 410 ? 43.567 -4.658 -79.157 1.00 87.94 410 GLY A CA 1
ATOM 3284 C C . GLY A 1 410 ? 45.025 -4.537 -79.615 1.00 87.94 410 GLY A C 1
ATOM 3285 O O . GLY A 1 410 ? 45.508 -5.370 -80.386 1.00 87.94 410 GLY A O 1
ATOM 3286 N N . GLU A 1 411 ? 45.755 -3.555 -79.080 1.00 87.75 411 GLU A N 1
ATOM 3287 C CA . GLU A 1 411 ? 47.182 -3.355 -79.358 1.00 87.75 411 GLU A CA 1
ATOM 3288 C C . GLU A 1 411 ? 48.031 -4.540 -78.871 1.00 87.75 411 GLU A C 1
ATOM 3290 O O . GLU A 1 411 ? 48.839 -5.079 -79.634 1.00 87.75 411 GLU A O 1
ATOM 3295 N N . LEU A 1 412 ? 47.814 -5.007 -77.637 1.00 87.50 412 LEU A N 1
ATOM 3296 C CA . LEU A 1 412 ? 48.513 -6.165 -77.072 1.00 87.50 412 LEU A CA 1
ATOM 3297 C C . LEU A 1 412 ? 48.261 -7.435 -77.895 1.00 87.50 412 LEU A C 1
ATOM 3299 O O . LEU A 1 412 ? 49.203 -8.157 -78.202 1.00 87.50 412 LEU A O 1
ATOM 3303 N N . VAL A 1 413 ? 47.023 -7.699 -78.320 1.00 88.12 413 VAL A N 1
ATOM 3304 C CA . VAL A 1 413 ? 46.717 -8.870 -79.163 1.00 88.12 413 VAL A CA 1
ATOM 3305 C C . VAL A 1 413 ? 47.411 -8.780 -80.524 1.00 88.12 413 VAL A C 1
ATOM 3307 O O . VAL A 1 413 ? 47.914 -9.786 -81.017 1.00 88.12 413 VAL A O 1
ATOM 3310 N N . SER A 1 414 ? 47.474 -7.587 -81.123 1.00 85.69 414 SER A N 1
ATOM 3311 C CA . SER A 1 414 ? 48.106 -7.385 -82.435 1.00 85.69 414 SER A CA 1
ATOM 3312 C C . SER A 1 414 ? 49.642 -7.424 -82.410 1.00 85.69 414 SER A C 1
ATOM 3314 O O . SER A 1 414 ? 50.266 -7.745 -83.422 1.00 85.69 414 SER A O 1
ATOM 3316 N N . SER A 1 415 ? 50.258 -7.104 -81.268 1.00 84.19 415 SER A N 1
ATOM 3317 C CA . SER A 1 415 ? 51.718 -7.025 -81.113 1.00 84.19 415 SER A CA 1
ATOM 3318 C C . SER A 1 415 ? 52.362 -8.343 -80.675 1.00 84.19 415 SER A C 1
ATOM 3320 O O . SER A 1 415 ? 53.549 -8.555 -80.939 1.00 84.19 415 SER A O 1
ATOM 3322 N N . LEU A 1 416 ? 51.593 -9.248 -80.061 1.00 85.38 416 LEU A N 1
ATOM 3323 C CA . LEU A 1 416 ? 52.085 -10.532 -79.568 1.00 85.38 416 LEU A CA 1
ATOM 3324 C C . LEU A 1 416 ? 52.486 -11.482 -80.704 1.00 85.38 416 LEU A C 1
ATOM 3326 O O . LEU A 1 416 ? 51.714 -11.781 -81.617 1.00 85.38 416 LEU A O 1
ATOM 3330 N N . LYS A 1 417 ? 53.704 -12.022 -80.604 1.00 83.12 417 LYS A N 1
ATOM 3331 C CA . LYS A 1 417 ? 54.238 -13.060 -81.497 1.00 83.12 417 LYS A CA 1
ATOM 3332 C C . LYS A 1 417 ? 54.535 -14.333 -80.709 1.00 83.12 417 LYS A C 1
ATOM 3334 O O . LYS A 1 417 ? 54.654 -14.318 -79.484 1.00 83.12 417 LYS A O 1
ATOM 3339 N N . SER A 1 418 ? 54.730 -15.452 -81.410 1.00 77.31 418 SER A N 1
ATOM 3340 C CA . SER A 1 418 ? 55.052 -16.746 -80.783 1.00 77.31 418 SER A CA 1
ATOM 3341 C C . SER A 1 418 ? 56.348 -16.735 -79.954 1.00 77.31 418 SER A C 1
ATOM 3343 O O . SER A 1 418 ? 56.567 -17.648 -79.166 1.00 77.31 418 SER A O 1
ATOM 3345 N N . ASN A 1 419 ? 57.202 -15.719 -80.120 1.00 81.94 419 ASN A N 1
ATOM 3346 C CA . ASN A 1 419 ? 58.444 -15.502 -79.376 1.00 81.94 419 ASN A CA 1
ATOM 3347 C C . ASN A 1 419 ? 58.390 -14.319 -78.384 1.00 81.94 419 ASN A C 1
ATOM 3349 O O . ASN A 1 419 ? 59.439 -13.931 -77.870 1.00 81.94 419 ASN A O 1
ATOM 3353 N N . SER A 1 420 ? 57.214 -13.736 -78.125 1.00 84.12 420 SER A N 1
ATOM 3354 C CA . SER A 1 420 ? 57.055 -12.669 -77.128 1.00 84.12 420 SER A CA 1
ATOM 3355 C C . SER A 1 420 ? 57.406 -13.155 -75.709 1.00 84.12 420 SER A C 1
ATOM 3357 O O . SER A 1 420 ? 57.135 -14.315 -75.375 1.00 84.12 420 SER A O 1
ATOM 3359 N N . PRO A 1 421 ? 57.973 -12.292 -74.843 1.00 86.81 421 PRO A N 1
ATOM 3360 C CA . PRO A 1 421 ? 58.238 -12.612 -73.442 1.00 86.81 421 PRO A CA 1
ATOM 3361 C C . PRO A 1 421 ? 56.979 -13.060 -72.686 1.00 86.81 421 PRO A C 1
ATOM 3363 O O . PRO A 1 421 ? 55.890 -12.524 -72.888 1.00 86.81 421 PRO A O 1
ATOM 3366 N N . SER A 1 422 ? 57.131 -13.985 -71.733 1.00 83.00 422 SER A N 1
ATOM 3367 C CA . SER A 1 422 ? 56.021 -14.465 -70.890 1.00 83.00 422 SER A CA 1
ATOM 3368 C C . SER A 1 422 ? 55.326 -13.346 -70.100 1.00 83.00 422 SER A C 1
ATOM 3370 O O . SER A 1 422 ? 54.129 -13.438 -69.832 1.00 83.00 422 SER A O 1
ATOM 3372 N N . SER A 1 423 ? 56.039 -12.265 -69.774 1.00 85.44 423 SER A N 1
ATOM 3373 C CA . SER A 1 423 ? 55.495 -11.084 -69.095 1.00 85.44 423 SER A CA 1
ATOM 3374 C C . SER A 1 423 ? 54.431 -10.342 -69.913 1.00 85.44 423 SER A C 1
ATOM 3376 O O . SER A 1 423 ? 53.495 -9.798 -69.327 1.00 85.44 423 SER A O 1
ATOM 3378 N N . GLU A 1 424 ? 54.513 -10.347 -71.247 1.00 83.50 424 GLU A N 1
ATOM 3379 C CA . GLU A 1 424 ? 53.507 -9.712 -72.112 1.00 83.50 424 GLU A CA 1
ATOM 3380 C C . GLU A 1 424 ? 52.190 -10.501 -72.109 1.00 83.50 424 GLU A C 1
ATOM 3382 O O . GLU A 1 424 ? 51.112 -9.911 -72.039 1.00 83.50 424 GLU A O 1
ATOM 3387 N N . TYR A 1 425 ? 52.269 -11.836 -72.071 1.00 83.75 425 TYR A N 1
ATOM 3388 C CA . TYR A 1 425 ? 51.101 -12.712 -71.928 1.00 83.75 425 TYR A CA 1
ATOM 3389 C C . TYR A 1 425 ? 50.424 -12.563 -70.559 1.00 83.75 425 TYR A C 1
ATOM 3391 O O . TYR A 1 425 ? 49.194 -12.546 -70.477 1.00 83.75 425 TYR A O 1
ATOM 3399 N N . VAL A 1 426 ? 51.207 -12.420 -69.481 1.00 87.56 426 VAL A N 1
ATOM 3400 C CA . VAL A 1 426 ? 50.671 -12.154 -68.133 1.00 87.56 426 VAL A CA 1
ATOM 3401 C C . VAL A 1 426 ? 49.961 -10.802 -68.098 1.00 87.56 426 VAL A C 1
ATOM 3403 O O . VAL A 1 426 ? 48.822 -10.733 -67.639 1.00 87.56 426 VAL A O 1
ATOM 3406 N N . ARG A 1 427 ? 50.574 -9.752 -68.664 1.00 86.25 427 ARG A N 1
ATOM 3407 C CA . ARG A 1 427 ? 49.955 -8.423 -68.766 1.00 86.25 427 ARG A CA 1
ATOM 3408 C C . ARG A 1 427 ? 48.637 -8.469 -69.541 1.00 86.25 427 ARG A C 1
ATOM 3410 O O . ARG A 1 427 ? 47.653 -7.903 -69.071 1.00 86.25 427 ARG A O 1
ATOM 3417 N N . LEU A 1 428 ? 48.595 -9.152 -70.690 1.00 87.44 428 LEU A N 1
ATOM 3418 C CA . LEU A 1 428 ? 47.359 -9.330 -71.461 1.00 87.44 428 LEU A CA 1
ATOM 3419 C C . LEU A 1 428 ? 46.268 -9.981 -70.601 1.00 87.44 428 LEU A C 1
ATOM 3421 O O . LEU A 1 428 ? 45.142 -9.490 -70.556 1.00 87.44 428 LEU A O 1
ATOM 3425 N N . LEU A 1 429 ? 46.603 -11.066 -69.896 1.00 88.56 429 LEU A N 1
ATOM 3426 C CA . LEU A 1 429 ? 45.657 -11.792 -69.053 1.00 88.56 429 LEU A CA 1
ATOM 3427 C C . LEU A 1 429 ? 45.128 -10.934 -67.895 1.00 88.56 429 LEU A C 1
ATOM 3429 O O . LEU A 1 429 ? 43.943 -11.008 -67.575 1.00 88.56 429 LEU A O 1
ATOM 3433 N N . GLU A 1 430 ? 45.980 -10.130 -67.260 1.00 89.19 430 GLU A N 1
ATOM 3434 C CA . GLU A 1 430 ? 45.589 -9.237 -66.165 1.00 89.19 430 GLU A CA 1
ATOM 3435 C C . GLU A 1 430 ? 44.652 -8.124 -66.635 1.00 89.19 430 GLU A C 1
ATOM 3437 O O . GLU A 1 430 ? 43.588 -7.928 -66.043 1.00 89.19 430 GLU A O 1
ATOM 3442 N N . VAL A 1 431 ? 45.001 -7.446 -67.731 1.00 88.75 431 VAL A N 1
ATOM 3443 C CA . VAL A 1 431 ? 44.169 -6.384 -68.314 1.00 88.75 431 VAL A CA 1
ATOM 3444 C C . VAL A 1 431 ? 42.837 -6.958 -68.804 1.00 88.75 431 VAL A C 1
ATOM 3446 O O . VAL A 1 431 ? 41.781 -6.387 -68.535 1.00 88.75 431 VAL A O 1
ATOM 3449 N N . TRP A 1 432 ? 42.857 -8.139 -69.430 1.00 90.00 432 TRP A N 1
ATOM 3450 C CA . TRP A 1 432 ? 41.646 -8.828 -69.874 1.00 90.00 432 TRP A CA 1
ATOM 3451 C C . TRP A 1 432 ? 40.751 -9.230 -68.697 1.00 90.00 432 TRP A C 1
ATOM 3453 O O . TRP A 1 432 ? 39.535 -9.059 -68.758 1.00 90.00 432 TRP A O 1
ATOM 3463 N N . ARG A 1 433 ? 41.330 -9.724 -67.594 1.00 90.69 433 ARG A N 1
ATOM 3464 C CA . ARG A 1 433 ? 40.574 -10.051 -66.375 1.00 90.69 433 ARG A CA 1
ATOM 3465 C C . ARG A 1 433 ? 39.876 -8.823 -65.808 1.00 90.69 433 ARG A C 1
ATOM 3467 O O . ARG A 1 433 ? 38.695 -8.922 -65.493 1.00 90.69 433 ARG A O 1
ATOM 3474 N N . VAL A 1 434 ? 40.561 -7.682 -65.721 1.00 89.06 434 VAL A N 1
ATOM 3475 C CA . VAL A 1 434 ? 39.941 -6.437 -65.241 1.00 89.06 434 VAL A CA 1
ATOM 3476 C C . VAL A 1 434 ? 38.861 -5.950 -66.199 1.00 89.06 434 VAL A C 1
ATOM 3478 O O . VAL A 1 434 ? 37.769 -5.637 -65.745 1.00 89.06 434 VAL A O 1
ATOM 3481 N N . TYR A 1 435 ? 39.080 -5.997 -67.513 1.00 88.56 435 TYR A N 1
ATOM 3482 C CA . TYR A 1 435 ? 38.035 -5.684 -68.495 1.00 88.56 435 TYR A CA 1
ATOM 3483 C C . TYR A 1 435 ? 36.789 -6.580 -68.337 1.00 88.56 435 TYR A C 1
ATOM 3485 O O . TYR A 1 435 ? 35.646 -6.120 -68.392 1.00 88.56 435 TYR A O 1
ATOM 3493 N N . ARG A 1 436 ? 36.985 -7.872 -68.049 1.00 89.38 436 ARG A N 1
ATOM 3494 C CA . ARG A 1 436 ? 35.894 -8.815 -67.750 1.00 89.38 436 ARG A CA 1
ATOM 3495 C C . ARG A 1 436 ? 35.216 -8.549 -66.401 1.00 89.38 436 ARG A C 1
ATOM 3497 O O . ARG A 1 436 ? 34.029 -8.836 -66.278 1.00 89.38 436 ARG A O 1
ATOM 3504 N N . MET A 1 437 ? 35.924 -8.001 -65.413 1.00 89.81 437 MET A N 1
ATOM 3505 C CA . MET A 1 437 ? 35.334 -7.541 -64.146 1.00 89.81 437 MET A CA 1
ATOM 3506 C C . MET A 1 437 ? 34.502 -6.267 -64.348 1.00 89.81 437 MET A C 1
ATOM 3508 O O . MET A 1 437 ? 33.375 -6.201 -63.874 1.00 89.81 437 MET A O 1
ATOM 3512 N N . LEU A 1 438 ? 35.014 -5.299 -65.115 1.00 87.06 438 LEU A N 1
ATOM 3513 C CA . LEU A 1 438 ? 34.327 -4.039 -65.438 1.00 87.06 438 LEU A CA 1
ATOM 3514 C C . LEU A 1 438 ? 33.062 -4.241 -66.285 1.00 87.06 438 LEU A C 1
ATOM 3516 O O . LEU A 1 438 ? 32.137 -3.445 -66.205 1.00 87.06 438 LEU A O 1
ATOM 3520 N N . SER A 1 439 ? 33.000 -5.315 -67.073 1.00 86.06 439 SER A N 1
ATOM 3521 C CA . SER A 1 439 ? 31.807 -5.711 -67.841 1.00 86.06 439 SER A CA 1
ATOM 3522 C C . SER A 1 439 ? 30.867 -6.664 -67.086 1.00 86.06 439 SER A C 1
ATOM 3524 O O . SER A 1 439 ? 29.915 -7.191 -67.665 1.00 86.06 439 SER A O 1
ATOM 3526 N N . GLY A 1 440 ? 31.145 -6.950 -65.808 1.00 84.75 440 GLY A N 1
ATOM 3527 C CA . GLY A 1 440 ? 30.306 -7.801 -64.957 1.00 84.75 440 GLY A CA 1
ATOM 3528 C C . GLY A 1 440 ? 30.357 -9.292 -65.302 1.00 84.75 440 GLY A C 1
ATOM 3529 O O . GLY A 1 440 ? 29.538 -10.074 -64.829 1.00 84.75 440 GLY A O 1
ATOM 3530 N N . LYS A 1 441 ? 31.311 -9.721 -66.138 1.00 86.06 441 LYS A N 1
ATOM 3531 C CA . LYS A 1 441 ? 31.484 -11.125 -66.550 1.00 86.06 441 LYS A CA 1
ATOM 3532 C C . LYS A 1 441 ? 32.354 -11.937 -65.590 1.00 86.06 441 LYS A C 1
ATOM 3534 O O . LYS A 1 441 ? 32.387 -13.162 -65.701 1.00 86.06 441 LYS A O 1
ATOM 3539 N N . LEU A 1 442 ? 33.081 -11.275 -64.694 1.00 86.12 442 LEU A N 1
ATOM 3540 C CA . LEU A 1 442 ? 33.845 -11.876 -63.602 1.00 86.12 442 LEU A CA 1
ATOM 3541 C C . LEU A 1 442 ? 33.538 -11.138 -62.292 1.00 86.12 442 LEU A C 1
ATOM 3543 O O . LEU A 1 442 ? 33.317 -9.928 -62.336 1.00 86.12 442 LEU A O 1
ATOM 3547 N N . PRO A 1 443 ? 33.577 -11.823 -61.133 1.00 86.06 443 PRO A N 1
ATOM 3548 C CA . PRO A 1 443 ? 33.464 -11.152 -59.844 1.00 86.06 443 PRO A CA 1
ATOM 3549 C C . PRO A 1 443 ? 34.625 -10.169 -59.674 1.00 86.06 443 PRO A C 1
ATOM 3551 O O . PRO A 1 443 ? 35.791 -10.531 -59.873 1.00 86.06 443 PRO A O 1
ATOM 3554 N N . ALA A 1 444 ? 34.303 -8.925 -59.328 1.00 86.56 444 ALA A N 1
ATOM 3555 C CA . ALA A 1 444 ? 35.300 -7.879 -59.185 1.00 86.56 444 ALA A CA 1
ATOM 3556 C C . ALA A 1 444 ? 36.161 -8.095 -57.936 1.00 86.56 444 ALA A C 1
ATOM 3558 O O . ALA A 1 444 ? 35.668 -8.409 -56.853 1.00 86.56 444 ALA A O 1
ATOM 3559 N N . LYS A 1 445 ? 37.472 -7.911 -58.103 1.00 89.38 445 LYS A N 1
ATOM 3560 C CA . LYS A 1 445 ? 38.449 -7.889 -57.013 1.00 89.38 445 LYS A CA 1
ATOM 3561 C C . LYS A 1 445 ? 38.951 -6.453 -56.854 1.00 89.38 445 LYS A C 1
ATOM 3563 O O . LYS A 1 445 ? 39.636 -6.003 -57.776 1.00 89.38 445 LYS A O 1
ATOM 3568 N N . PRO A 1 446 ? 38.639 -5.757 -55.743 1.00 86.81 446 PRO A N 1
ATOM 3569 C CA . PRO A 1 446 ? 38.960 -4.341 -55.571 1.00 86.81 446 PRO A CA 1
ATOM 3570 C C . PRO A 1 446 ? 40.420 -4.019 -55.873 1.00 86.81 446 PRO A C 1
ATOM 3572 O O . PRO A 1 446 ? 40.684 -3.185 -56.731 1.00 86.81 446 PRO A O 1
ATOM 3575 N N . ASP A 1 447 ? 41.347 -4.772 -55.276 1.00 86.94 447 ASP A N 1
ATOM 3576 C CA . ASP A 1 447 ? 42.792 -4.554 -55.415 1.00 86.94 447 ASP A CA 1
ATOM 3577 C C . ASP A 1 447 ? 43.273 -4.683 -56.865 1.00 86.94 447 ASP A C 1
ATOM 3579 O O . ASP A 1 447 ? 44.128 -3.934 -57.325 1.00 86.94 447 ASP A O 1
ATOM 3583 N N . MET A 1 448 ? 42.717 -5.635 -57.619 1.00 85.88 448 MET A N 1
ATOM 3584 C CA . MET A 1 448 ? 43.121 -5.854 -59.009 1.00 85.88 448 MET A CA 1
ATOM 3585 C C . MET A 1 448 ? 42.566 -4.760 -59.923 1.00 85.88 448 MET A C 1
ATOM 3587 O O . MET A 1 448 ? 43.258 -4.295 -60.827 1.00 85.88 448 MET A O 1
ATOM 3591 N N . VAL A 1 449 ? 41.318 -4.351 -59.688 1.00 86.12 449 VAL A N 1
ATOM 3592 C CA . VAL A 1 449 ? 40.652 -3.303 -60.463 1.00 86.12 449 VAL A CA 1
ATOM 3593 C C . VAL A 1 449 ? 41.311 -1.949 -60.193 1.00 86.12 449 VAL A C 1
ATOM 3595 O O . VAL A 1 449 ? 41.652 -1.256 -61.148 1.00 86.12 449 VAL A O 1
ATOM 3598 N N . SER A 1 450 ? 41.569 -1.598 -58.930 1.00 85.56 450 SER A N 1
ATOM 3599 C CA . SER A 1 450 ? 42.191 -0.323 -58.560 1.00 85.56 450 SER A CA 1
ATOM 3600 C C . SER A 1 450 ? 43.623 -0.206 -59.090 1.00 85.56 450 SER A C 1
ATOM 3602 O O . SER A 1 450 ? 43.939 0.786 -59.740 1.00 85.56 450 SER A O 1
ATOM 3604 N N . VAL A 1 451 ? 44.469 -1.231 -58.921 1.00 86.38 451 VAL A N 1
ATOM 3605 C CA . VAL A 1 451 ? 45.865 -1.219 -59.405 1.00 86.38 451 VAL A CA 1
ATOM 3606 C C . VAL A 1 451 ? 45.937 -1.063 -60.925 1.00 86.38 451 VAL A C 1
ATOM 3608 O O . VAL A 1 451 ? 46.762 -0.312 -61.446 1.00 86.38 451 VAL A O 1
ATOM 3611 N N . ILE A 1 452 ? 45.063 -1.754 -61.661 1.00 85.50 452 ILE A N 1
ATOM 3612 C CA . ILE A 1 452 ? 45.035 -1.672 -63.123 1.00 85.50 452 ILE A CA 1
ATOM 3613 C C . ILE A 1 452 ? 44.459 -0.336 -63.592 1.00 85.50 452 ILE A C 1
ATOM 3615 O O . ILE A 1 452 ? 44.992 0.214 -64.554 1.00 85.50 452 ILE A O 1
ATOM 3619 N N . LEU A 1 453 ? 43.430 0.204 -62.937 1.00 83.75 453 LEU A N 1
ATOM 3620 C CA . LEU A 1 453 ? 42.846 1.494 -63.310 1.00 83.75 453 LEU A CA 1
ATOM 3621 C C . LEU A 1 453 ? 43.757 2.678 -62.972 1.00 83.75 453 LEU A C 1
ATOM 3623 O O . LEU A 1 453 ? 43.817 3.602 -63.773 1.00 83.75 453 LEU A O 1
ATOM 3627 N N . LYS A 1 454 ? 44.498 2.634 -61.856 1.00 84.00 454 LYS A N 1
ATOM 3628 C CA . LYS A 1 454 ? 45.426 3.699 -61.427 1.00 84.00 454 LYS A CA 1
ATOM 3629 C C . LYS A 1 454 ? 46.639 3.872 -62.340 1.00 84.00 454 LYS A C 1
ATOM 3631 O O . LYS A 1 454 ? 47.253 4.929 -62.330 1.00 84.00 454 LYS A O 1
ATOM 3636 N N . LYS A 1 455 ? 46.992 2.857 -63.135 1.00 80.12 455 LYS A N 1
ATOM 3637 C CA . LYS A 1 455 ? 48.167 2.910 -64.013 1.00 80.12 455 LYS A CA 1
ATOM 3638 C C . LYS A 1 455 ? 48.062 4.053 -65.035 1.00 80.12 455 LYS A C 1
ATOM 3640 O O . LYS A 1 455 ? 47.047 4.178 -65.725 1.00 80.12 455 LYS A O 1
ATOM 3645 N N . ASP A 1 456 ? 49.148 4.814 -65.173 1.00 63.69 456 ASP A N 1
ATOM 3646 C CA . ASP A 1 456 ? 49.259 5.978 -66.059 1.00 63.69 456 ASP A CA 1
ATOM 3647 C C . ASP A 1 456 ? 48.699 5.755 -67.466 1.00 63.69 456 ASP A C 1
ATOM 3649 O O . ASP A 1 456 ? 49.018 4.777 -68.152 1.00 63.69 456 ASP A O 1
ATOM 3653 N N . GLY A 1 457 ? 47.899 6.721 -67.921 1.00 66.25 457 GLY A N 1
ATOM 3654 C CA . GLY A 1 457 ? 47.315 6.745 -69.262 1.00 66.25 457 GLY A CA 1
ATOM 3655 C C . GLY A 1 457 ? 45.992 5.988 -69.412 1.00 66.25 457 GLY A C 1
ATOM 3656 O O . GLY A 1 457 ? 45.448 5.970 -70.515 1.00 66.25 457 GLY A O 1
ATOM 3657 N N . ARG A 1 458 ? 45.464 5.360 -68.349 1.00 76.50 458 ARG A N 1
ATOM 3658 C CA . ARG A 1 458 ? 44.174 4.643 -68.392 1.00 76.50 458 ARG A CA 1
ATOM 3659 C C . ARG A 1 458 ? 43.004 5.498 -67.932 1.00 76.50 458 ARG A C 1
ATOM 3661 O O . ARG A 1 458 ? 42.014 5.572 -68.650 1.00 76.50 458 ARG A O 1
ATOM 3668 N N . TRP A 1 459 ? 43.127 6.203 -66.813 1.00 75.69 459 TRP A N 1
ATOM 3669 C CA . TRP A 1 459 ? 42.058 7.059 -66.292 1.00 75.69 459 TRP A CA 1
ATOM 3670 C C . TRP A 1 459 ? 42.113 8.498 -66.829 1.00 75.69 459 TRP A C 1
ATOM 3672 O O . TRP A 1 459 ? 41.072 9.050 -67.177 1.00 75.69 459 TRP A O 1
ATOM 3682 N N . ALA A 1 460 ? 43.305 9.048 -67.079 1.00 75.56 460 ALA A N 1
ATOM 3683 C CA . ALA A 1 460 ? 43.517 10.335 -67.752 1.00 75.56 460 ALA A CA 1
ATOM 3684 C C . ALA A 1 460 ? 44.398 10.190 -69.010 1.00 75.56 460 ALA A C 1
ATOM 3686 O O . ALA A 1 460 ? 45.211 9.261 -69.084 1.00 75.56 460 ALA A O 1
ATOM 3687 N N . PRO A 1 461 ? 44.261 11.079 -70.016 1.00 67.06 461 PRO A N 1
ATOM 3688 C CA . PRO A 1 461 ? 45.231 11.155 -71.104 1.00 67.06 461 PRO A CA 1
ATOM 3689 C C . PRO A 1 461 ? 46.603 11.582 -70.555 1.00 67.06 461 PRO A C 1
ATOM 3691 O O . PRO A 1 461 ? 46.688 12.237 -69.518 1.00 67.06 461 PRO A O 1
ATOM 3694 N N . LYS A 1 462 ? 47.695 11.222 -71.244 1.00 64.38 462 LYS A N 1
ATOM 3695 C CA . LYS A 1 462 ? 49.049 11.672 -70.874 1.00 64.38 462 LYS A CA 1
ATOM 3696 C C . LYS A 1 462 ? 49.144 13.192 -71.062 1.00 64.38 462 LYS A C 1
ATOM 3698 O O . LYS A 1 462 ? 49.442 13.653 -72.161 1.00 64.38 462 LYS A O 1
ATOM 3703 N N . SER A 1 463 ? 48.832 13.954 -70.017 1.00 55.75 463 SER A N 1
ATOM 3704 C CA . SER A 1 463 ? 48.943 15.413 -70.016 1.00 55.75 463 SER A CA 1
ATOM 3705 C C . SER A 1 463 ? 50.407 15.836 -69.889 1.00 55.75 463 SER A C 1
ATOM 3707 O O . SER A 1 463 ? 51.181 15.212 -69.166 1.00 55.75 463 SER A O 1
ATOM 3709 N N . GLY A 1 464 ? 50.788 16.894 -70.608 1.00 52.56 464 GLY A N 1
ATOM 3710 C CA . GLY A 1 464 ? 52.097 17.543 -70.488 1.00 52.56 464 GLY A CA 1
ATOM 3711 C C . GLY A 1 464 ? 52.148 18.652 -69.431 1.00 52.56 464 GLY A C 1
ATOM 3712 O O . GLY A 1 464 ? 53.200 19.266 -69.272 1.00 52.56 464 GLY A O 1
ATOM 3713 N N . ASP A 1 465 ? 51.038 18.934 -68.740 1.00 56.72 465 ASP A N 1
ATOM 3714 C CA . ASP A 1 465 ? 50.961 19.983 -67.719 1.00 56.72 465 ASP A CA 1
ATOM 3715 C C . ASP A 1 465 ? 51.201 19.398 -66.319 1.00 56.72 465 ASP A C 1
ATOM 3717 O O . ASP A 1 465 ? 50.428 18.582 -65.815 1.00 56.72 465 ASP A O 1
ATOM 3721 N N . THR A 1 466 ? 52.316 19.790 -65.702 1.00 60.41 466 THR A N 1
ATOM 3722 C CA . THR A 1 466 ? 52.828 19.217 -64.448 1.00 60.41 466 THR A CA 1
ATOM 3723 C C . THR A 1 466 ? 52.344 19.945 -63.196 1.00 60.41 466 THR A C 1
ATOM 3725 O O . THR A 1 466 ? 52.662 19.523 -62.088 1.00 60.41 466 THR A O 1
ATOM 3728 N N . THR A 1 467 ? 51.604 21.048 -63.338 1.00 64.56 467 THR A N 1
ATOM 3729 C CA . THR A 1 467 ? 51.449 22.033 -62.252 1.00 64.56 467 THR A CA 1
ATOM 3730 C C . THR A 1 467 ? 50.578 21.542 -61.080 1.00 64.56 467 THR A C 1
ATOM 3732 O O . THR A 1 467 ? 50.747 22.039 -59.976 1.00 64.56 467 THR A O 1
ATOM 3735 N N . ASN A 1 468 ? 49.733 20.515 -61.266 1.00 73.94 468 ASN A N 1
ATOM 3736 C CA . ASN A 1 468 ? 48.935 19.866 -60.203 1.00 73.94 468 ASN A CA 1
ATOM 3737 C C . ASN A 1 468 ? 48.826 18.331 -60.366 1.00 73.94 468 ASN A C 1
ATOM 3739 O O . ASN A 1 468 ? 47.909 17.707 -59.831 1.00 73.94 468 ASN A O 1
ATOM 3743 N N . ALA A 1 469 ? 49.735 17.711 -61.126 1.00 75.62 469 ALA A N 1
ATOM 3744 C CA . ALA A 1 469 ? 49.600 16.317 -61.561 1.00 75.62 469 ALA A CA 1
ATOM 3745 C C . ALA A 1 469 ? 49.498 15.316 -60.392 1.00 75.62 469 ALA A C 1
ATOM 3747 O O . ALA A 1 469 ? 48.612 14.468 -60.394 1.00 75.62 469 ALA A O 1
ATOM 3748 N N . GLU A 1 470 ? 50.331 15.475 -59.358 1.00 80.94 470 GLU A N 1
ATOM 3749 C CA . GLU A 1 470 ? 50.351 14.590 -58.181 1.00 80.94 470 GLU A CA 1
ATOM 3750 C C . GLU A 1 470 ? 49.043 14.657 -57.371 1.00 80.94 470 GLU A C 1
ATOM 3752 O O . GLU A 1 470 ? 48.530 13.643 -56.902 1.00 80.94 470 GLU A O 1
ATOM 3757 N N . GLN A 1 471 ? 48.456 15.849 -57.225 1.00 83.00 471 GLN A N 1
ATOM 3758 C CA . GLN A 1 471 ? 47.197 16.019 -56.492 1.00 83.00 471 GLN A CA 1
ATOM 3759 C C . GLN A 1 471 ? 46.012 15.411 -57.247 1.00 83.00 471 GLN A C 1
ATOM 3761 O O . GLN A 1 471 ? 45.173 14.748 -56.639 1.00 83.00 471 GLN A O 1
ATOM 3766 N N . ILE A 1 472 ? 45.960 15.610 -58.567 1.00 82.94 472 ILE A N 1
ATOM 3767 C CA . ILE A 1 472 ? 44.929 15.029 -59.434 1.00 82.94 472 ILE A CA 1
ATOM 3768 C C . ILE A 1 472 ? 45.047 13.501 -59.427 1.00 82.94 472 ILE A C 1
ATOM 3770 O O . ILE A 1 472 ? 44.033 12.823 -59.291 1.00 82.94 472 ILE A O 1
ATOM 3774 N N . GLU A 1 473 ? 46.263 12.956 -59.514 1.00 84.44 473 GLU A N 1
ATOM 3775 C CA . GLU A 1 473 ? 46.508 11.511 -59.459 1.00 84.44 473 GLU A CA 1
ATOM 3776 C C . GLU A 1 473 ? 46.058 10.898 -58.128 1.00 84.44 473 GLU A C 1
ATOM 3778 O O . GLU A 1 473 ? 45.359 9.883 -58.123 1.00 84.44 473 GLU A O 1
ATOM 3783 N N . ASN A 1 474 ? 46.372 11.545 -57.002 1.00 86.25 474 ASN A N 1
ATOM 3784 C CA . ASN A 1 474 ? 45.933 11.091 -55.684 1.00 86.25 474 ASN A CA 1
ATOM 3785 C C . ASN A 1 474 ? 44.399 11.107 -55.552 1.00 86.25 474 ASN A C 1
ATOM 3787 O O . ASN A 1 474 ? 43.806 10.099 -55.166 1.00 86.25 474 ASN A O 1
ATOM 3791 N N . LEU A 1 475 ? 43.740 12.214 -55.920 1.00 88.12 475 LEU A N 1
ATOM 3792 C CA . LEU A 1 475 ? 42.277 12.338 -55.844 1.00 88.12 475 LEU A CA 1
ATOM 3793 C C . LEU A 1 475 ? 41.564 11.356 -56.780 1.00 88.12 475 LEU A C 1
ATOM 3795 O O . LEU A 1 475 ? 40.597 10.710 -56.374 1.00 88.12 475 LEU A O 1
ATOM 3799 N N . ALA A 1 476 ? 42.057 11.198 -58.009 1.00 86.69 476 ALA A N 1
ATOM 3800 C CA . ALA A 1 476 ? 41.576 10.194 -58.952 1.00 86.69 476 ALA A CA 1
ATOM 3801 C C . ALA A 1 476 ? 41.748 8.775 -58.399 1.00 86.69 476 ALA A C 1
ATOM 3803 O O . ALA A 1 476 ? 40.847 7.942 -58.513 1.00 86.69 476 ALA A O 1
ATOM 3804 N N . GLY A 1 477 ? 42.890 8.504 -57.766 1.00 87.12 477 GLY A N 1
ATOM 3805 C CA . GLY A 1 477 ? 43.181 7.225 -57.145 1.00 87.12 477 GLY A CA 1
ATOM 3806 C C . GLY A 1 477 ? 42.166 6.842 -56.067 1.00 87.12 477 GLY A C 1
ATOM 3807 O O . GLY A 1 477 ? 41.715 5.695 -56.051 1.00 87.12 477 GLY A O 1
ATOM 3808 N N . GLU A 1 478 ? 41.772 7.791 -55.219 1.00 90.69 478 GLU A N 1
ATOM 3809 C CA . GLU A 1 478 ? 40.725 7.613 -54.202 1.00 90.69 478 GLU A CA 1
ATOM 3810 C C . GLU A 1 478 ? 39.349 7.324 -54.827 1.00 90.69 478 GLU A C 1
ATOM 3812 O O . GLU A 1 478 ? 38.623 6.442 -54.354 1.00 90.69 478 GLU A O 1
ATOM 3817 N N . GLN A 1 479 ? 39.000 7.998 -55.934 1.00 90.62 479 GLN A N 1
ATOM 3818 C CA . GLN A 1 479 ? 37.738 7.734 -56.639 1.00 90.62 479 GLN A CA 1
ATOM 3819 C C . GLN A 1 479 ? 37.706 6.314 -57.224 1.00 90.62 479 GLN A C 1
ATOM 3821 O O . GLN A 1 479 ? 36.704 5.604 -57.121 1.00 90.62 479 GLN A O 1
ATOM 3826 N N . LEU A 1 480 ? 38.817 5.876 -57.827 1.00 89.69 480 LEU A N 1
ATOM 3827 C CA . LEU A 1 480 ? 38.935 4.555 -58.447 1.00 89.69 480 LEU A CA 1
ATOM 3828 C C . LEU A 1 480 ? 38.925 3.423 -57.414 1.00 89.69 480 LEU A C 1
ATOM 3830 O O . LEU A 1 480 ? 38.355 2.365 -57.681 1.00 89.69 480 LEU A O 1
ATOM 3834 N N . GLU A 1 481 ? 39.519 3.629 -56.235 1.00 90.94 481 GLU 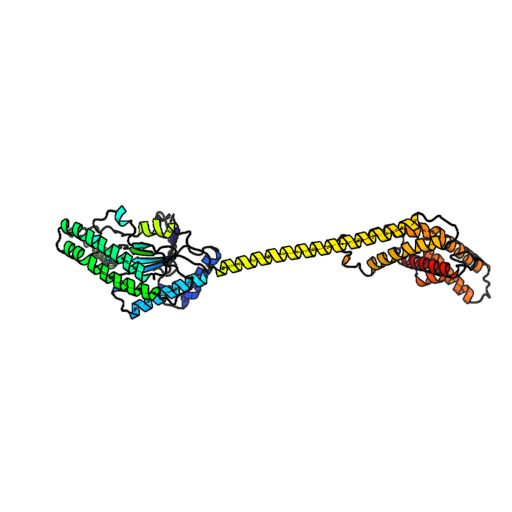A N 1
ATOM 3835 C CA . GLU A 1 481 ? 39.424 2.676 -55.123 1.00 90.94 481 GLU A CA 1
ATOM 3836 C C . GLU A 1 481 ? 38.000 2.558 -54.595 1.00 90.94 481 GLU A C 1
ATOM 3838 O O . GLU A 1 481 ? 37.498 1.442 -54.425 1.00 90.94 481 GLU A O 1
ATOM 3843 N N . TYR A 1 482 ? 37.320 3.690 -54.400 1.00 91.75 482 TYR A N 1
ATOM 3844 C CA . TYR A 1 482 ? 35.928 3.679 -53.971 1.00 91.75 482 TYR A CA 1
ATOM 3845 C C . TYR A 1 482 ? 35.035 2.968 -54.994 1.00 91.75 482 TYR A C 1
ATOM 3847 O O . TYR A 1 482 ? 34.298 2.050 -54.629 1.00 91.75 482 TYR A O 1
ATOM 3855 N N . TYR A 1 483 ? 35.181 3.280 -56.284 1.00 91.25 483 TYR A N 1
ATOM 3856 C CA . TYR A 1 483 ? 34.502 2.575 -57.371 1.00 91.25 483 TYR A CA 1
ATOM 3857 C C . TYR A 1 483 ? 34.783 1.063 -57.363 1.00 91.25 483 TYR A C 1
ATOM 3859 O O . TYR A 1 483 ? 33.850 0.261 -57.419 1.00 91.25 483 TYR A O 1
ATOM 3867 N N . ALA A 1 484 ? 36.048 0.650 -57.237 1.00 90.19 484 ALA A N 1
ATOM 3868 C CA . ALA A 1 484 ? 36.429 -0.761 -57.204 1.00 90.19 484 ALA A CA 1
ATOM 3869 C C . ALA A 1 484 ? 35.825 -1.497 -55.992 1.00 90.19 484 ALA A C 1
ATOM 3871 O O . ALA A 1 484 ? 35.400 -2.651 -56.114 1.00 90.19 484 ALA A O 1
ATOM 3872 N N . SER A 1 485 ? 35.733 -0.821 -54.840 1.00 90.81 485 SER A N 1
ATOM 3873 C CA . SER A 1 485 ? 35.076 -1.352 -53.642 1.00 90.81 485 SER A CA 1
ATOM 3874 C C . SER A 1 485 ? 33.575 -1.574 -53.868 1.00 90.81 485 SER A C 1
ATOM 3876 O O . SER A 1 485 ? 33.074 -2.666 -53.587 1.00 90.81 485 SER A O 1
ATOM 3878 N N . GLN A 1 486 ? 32.871 -0.606 -54.466 1.00 90.06 486 GLN A N 1
ATOM 3879 C CA . GLN A 1 486 ? 31.438 -0.705 -54.759 1.00 90.06 486 GLN A CA 1
ATOM 3880 C C . GLN A 1 486 ? 31.150 -1.760 -55.836 1.00 90.06 486 GLN A C 1
ATOM 3882 O O . GLN A 1 486 ? 30.236 -2.570 -55.678 1.00 90.06 486 GLN A O 1
ATOM 3887 N N . LEU A 1 487 ? 31.990 -1.847 -56.873 1.00 88.69 487 LEU A N 1
ATOM 3888 C CA . LEU A 1 487 ? 31.886 -2.859 -57.928 1.00 88.69 487 LEU A CA 1
ATOM 3889 C C . LEU A 1 487 ? 31.996 -4.290 -57.374 1.00 88.69 487 LEU A C 1
ATOM 3891 O O . LEU A 1 487 ? 31.278 -5.181 -57.816 1.00 88.69 487 LEU A O 1
ATOM 3895 N N . SER A 1 488 ? 32.856 -4.526 -56.379 1.00 88.19 488 SER A N 1
ATOM 3896 C CA . SER A 1 488 ? 32.979 -5.848 -55.738 1.00 88.19 488 SER A CA 1
ATOM 3897 C C . SER A 1 488 ? 31.773 -6.253 -54.889 1.00 88.19 488 SER A C 1
ATOM 3899 O O . SER A 1 488 ? 31.552 -7.441 -54.656 1.00 88.19 488 SER A O 1
ATOM 3901 N N . ARG A 1 489 ? 30.991 -5.269 -54.433 1.00 85.31 489 ARG A N 1
ATOM 3902 C CA . ARG A 1 489 ? 29.818 -5.448 -53.565 1.00 85.31 489 ARG A CA 1
ATOM 3903 C C . ARG A 1 489 ? 28.505 -5.467 -54.347 1.00 85.31 489 ARG A C 1
ATOM 3905 O O . ARG A 1 489 ? 27.456 -5.791 -53.788 1.00 85.31 489 ARG A O 1
ATOM 3912 N N . MET A 1 490 ? 28.560 -5.136 -55.633 1.00 84.31 490 MET A N 1
ATOM 3913 C CA . MET A 1 490 ? 27.436 -5.199 -56.554 1.00 84.31 490 MET A CA 1
ATOM 3914 C C . MET A 1 490 ? 26.908 -6.638 -56.657 1.00 84.31 490 MET A C 1
ATOM 3916 O O . MET A 1 490 ? 27.670 -7.594 -56.814 1.00 84.31 490 MET A O 1
ATOM 3920 N N . LYS A 1 491 ? 25.583 -6.808 -56.574 1.00 76.81 491 LYS A N 1
ATOM 3921 C CA . LYS A 1 491 ? 24.961 -8.125 -56.765 1.00 76.81 491 LYS A CA 1
ATOM 3922 C C . LYS A 1 491 ? 25.105 -8.568 -58.230 1.00 76.81 491 LYS A C 1
ATOM 3924 O O . LYS A 1 491 ? 24.902 -7.739 -59.122 1.00 76.81 491 LYS A O 1
ATOM 3929 N N . PRO A 1 492 ? 25.388 -9.860 -58.492 1.00 62.72 492 PRO A N 1
ATOM 3930 C CA . PRO A 1 492 ? 25.344 -10.403 -59.846 1.00 62.72 492 PRO A CA 1
ATOM 3931 C C . PRO A 1 492 ? 23.970 -10.116 -60.470 1.00 62.72 492 PRO A C 1
ATOM 3933 O O . PRO A 1 492 ? 22.952 -10.302 -59.807 1.00 62.72 492 PRO A O 1
ATOM 3936 N N . ASP A 1 493 ? 23.955 -9.638 -61.714 1.00 65.94 493 ASP A N 1
ATOM 3937 C CA . ASP A 1 493 ? 22.760 -9.337 -62.525 1.00 65.94 493 ASP A CA 1
ATOM 3938 C C . ASP A 1 493 ? 21.964 -8.055 -62.187 1.00 65.94 493 ASP A C 1
ATOM 3940 O O . ASP A 1 493 ? 20.908 -7.822 -62.777 1.00 65.94 493 ASP A O 1
ATOM 3944 N N . SER A 1 494 ? 22.462 -7.168 -61.313 1.00 73.56 494 SER A N 1
ATOM 3945 C CA . SER A 1 494 ? 21.830 -5.857 -61.067 1.00 73.56 494 SER A CA 1
ATOM 3946 C C . SER A 1 494 ? 22.834 -4.707 -61.067 1.00 73.56 494 SER A C 1
ATOM 3948 O O . SER A 1 494 ? 23.677 -4.663 -60.174 1.00 73.56 494 SER A O 1
ATOM 3950 N N . ASP A 1 495 ? 22.692 -3.749 -61.995 1.00 81.75 495 ASP A N 1
ATOM 3951 C CA . ASP A 1 495 ? 23.514 -2.525 -62.080 1.00 81.75 495 ASP A CA 1
ATOM 3952 C C . ASP A 1 495 ? 22.721 -1.234 -61.809 1.00 81.75 495 ASP A C 1
ATOM 3954 O O . ASP A 1 495 ? 22.513 -0.418 -62.708 1.00 81.75 495 ASP A O 1
ATOM 3958 N N . PRO A 1 496 ? 22.231 -1.031 -60.571 1.00 76.50 496 PRO A N 1
ATOM 3959 C CA . PRO A 1 496 ? 21.440 0.151 -60.227 1.00 76.50 496 PRO A CA 1
ATOM 3960 C C . PRO A 1 496 ? 22.261 1.450 -60.195 1.00 76.50 496 PRO A C 1
ATOM 3962 O O . PRO A 1 496 ? 21.673 2.529 -60.209 1.00 76.50 496 PRO A O 1
ATOM 3965 N N . LEU A 1 497 ? 23.592 1.351 -60.119 1.00 81.25 497 LEU A N 1
ATOM 3966 C CA . LEU A 1 497 ? 24.517 2.486 -60.033 1.00 81.25 497 LEU A CA 1
ATOM 3967 C C . LEU A 1 497 ? 25.256 2.753 -61.356 1.00 81.25 497 LEU A C 1
ATOM 3969 O O . LEU A 1 497 ? 26.023 3.708 -61.441 1.00 81.25 497 LEU A O 1
ATOM 3973 N N . GLY A 1 498 ? 25.015 1.944 -62.393 1.00 81.19 498 GLY A N 1
ATOM 3974 C CA . GLY A 1 498 ? 25.653 2.094 -63.699 1.00 81.19 498 GLY A CA 1
ATOM 3975 C C . GLY A 1 498 ? 27.164 1.863 -63.666 1.00 81.19 498 GLY A C 1
ATOM 3976 O O . GLY A 1 498 ? 27.878 2.518 -64.426 1.00 81.19 498 GLY A O 1
ATOM 3977 N N . LEU A 1 499 ? 27.643 0.989 -62.777 1.00 82.50 499 LEU A N 1
ATOM 3978 C CA . LEU A 1 499 ? 29.057 0.691 -62.570 1.00 82.50 499 LEU A CA 1
ATOM 3979 C C . LEU A 1 499 ? 29.651 -0.102 -63.734 1.00 82.50 499 LEU A C 1
ATOM 3981 O O . LEU A 1 499 ? 30.849 -0.015 -63.966 1.00 82.50 499 LEU A O 1
ATOM 3985 N N . LEU A 1 500 ? 28.854 -0.876 -64.472 1.00 85.62 500 LEU A N 1
ATOM 3986 C CA . LEU A 1 500 ? 29.386 -1.699 -65.551 1.00 85.62 500 LEU A CA 1
ATOM 3987 C C . LEU A 1 500 ? 29.629 -0.891 -66.827 1.00 85.62 500 LEU A C 1
ATOM 3989 O O . LEU A 1 500 ? 28.848 -0.019 -67.219 1.00 85.62 500 LEU A O 1
ATOM 3993 N N . ILE A 1 501 ? 30.699 -1.257 -67.527 1.00 81.00 501 ILE A N 1
ATOM 3994 C CA . ILE A 1 501 ? 31.006 -0.732 -68.857 1.00 81.00 501 ILE A CA 1
ATOM 3995 C C . ILE A 1 501 ? 30.234 -1.568 -69.885 1.00 81.00 501 ILE A C 1
ATOM 3997 O O . ILE A 1 501 ? 30.348 -2.800 -69.857 1.00 81.00 501 ILE A O 1
ATOM 4001 N N . PRO A 1 502 ? 29.440 -0.942 -70.776 1.00 68.88 502 PRO A N 1
ATOM 4002 C CA . PRO A 1 502 ? 28.779 -1.669 -71.849 1.00 68.88 502 PRO A CA 1
ATOM 4003 C C . PRO A 1 502 ? 29.839 -2.279 -72.774 1.00 68.88 502 PRO A C 1
ATOM 4005 O O . PRO A 1 502 ? 30.768 -1.589 -73.191 1.00 68.88 502 PRO A O 1
ATOM 4008 N N . LEU A 1 503 ? 29.695 -3.579 -73.038 1.00 58.09 503 LEU A N 1
ATOM 4009 C CA . LEU A 1 503 ? 30.457 -4.307 -74.055 1.00 58.09 503 LEU A CA 1
ATOM 4010 C C . LEU A 1 503 ? 29.900 -4.042 -75.451 1.00 58.09 503 LEU A C 1
ATOM 4012 O O . LEU A 1 503 ? 28.654 -3.944 -75.562 1.00 58.09 503 LEU A O 1
#

Sequence (503 aa):
LNFPAAQGGAKVRGIGGTRNCDWWFTEDGILLDTAGRYTTVAEDQEEWFAFLEMIRTSRKDKPINGAIVAIAIDELFRATQSELDQIAKDVRNRLDELAARLQGVFPVYMMFTKCDLIQGFVEYFEDLNKEQRSQVWGFTFPYSLPDKQYTEIFTEQVTAMGKNIQARQLELLSTERPPQKKQNIYLFPRQFDLASEKMKEFLGSLFSANAFQESAMLRGIYFTSGTQKGTPIDQILSRMGEAMGLGASPEGSEDRVEKKSYFIHNLFTKVIFHDKTLARSSSKVLRRRRAVRLSLQIASLVALAVCSWVLVTSFYGNYELISDVEAAGGGVKEMHSHQDPHLEDLQELEALRKELAELDRFKQEGRPIRLSFGMYQGDDLLDAGNKLYFARLRPVFIEPSGKRIEAELGELVSSLKSNSPSSEYVRLLEVWRVYRMLSGKLPAKPDMVSVILKKDGRWAPKSGDTTNAEQIENLAGEQLEYYASQLSRMKPDSDPLGLLIPL

Nearest PDB structures (foldseek):
  1bcn-assembly1_A  TM=3.396E-01  e=8.235E+00  Homo sapiens

Secondary structure (DSSP, 8-state):
---TTSSS------SSSS-SPEEEE-SS-EEEE--GGGGT-GGGHHHHHHHHHHHHHHSSS-S-S-EEEEEEHHHHHH--HHHHHHHHHHHHHHHHHHHHHHTEEEEEEEEEE-GGGSTTHHHHHTT--HHHHTS--EEE--SS--S--HHHHHHHHHHHHHHHHHHHHHHHHHH---HHHHHHHHHHHHHHHHHHHHHHHHHHHHS-TT---TTEEEEEEEE-EE-----HHHHHHHHHHHHTT------S--------EES-HHIIIIIITGGGGS-EE-HHHHHHHHHHHHHHHHHHHHHHHHHHHHHHHHHHHHHHHHHHHHHHHHHHHH----SS--HHHHHHHHHHHHHHHHHHHHHHH---GGG-TT---HHHHHHHHHHHHHHHHIIIIIHHHHHHHHHHHHHHHHH--TT--HHHHHHHHHHHHHHHHHTTSS---HHHHHHHHHSTTSSS------TTHHHHHHHHHHHHHHHHHHHHHSPTT--TT--SPP-